Protein AF-A0A0G1FIP5-F1 (afdb_monomer)

Foldseek 3Di:
DVVQQVVCVVVVHDNVVSVVCVVPDPDDPQCQCFLDDDFQETFGGHADQALQSLQVSLVVVCVVVVPAAEEEEEAHEAQVVCVVRLLSLACSCVSHPAYEQEAHHNPVYDHDPPDFQQSSQVSNVDPRYDYDYDLVVVLVCCCVDPARNYYYYFYHNPCSVVSSNVSVVSNVPDYDDLPFDKDAFAQCLVQALLSDAATERIETEAQDLVSLLNVLVVCVVVVFDEAEDWSNLADDYDNVHHDGYYYYYQHFDWDDDPQKIKTFFNHWPQVVLVVCLVQQWEQCLQVHPQGTTNQCQLAQQDDGQPGTPLRWWAKWWWQFSPPRDIDIDGSVNQCDDHRHTPCNPPVNPRGIRIGMTMTGTDHNDFYDGDHPVLVVQCVVVVNPRDGSVNSNVSSVVVCPVPDDRSVVRRDSTDPDAFDKAQDDDPPFDWDDDPNIITTDVVSVVVVCVVPVDDDD

Sequence (456 aa):
ANMVYVLGKKLGIDQKIIIRSLESFTGIGRRMELITQKGHIKVFDDYAHHPTAIKTTIEGLRKEFPDLRIWAVDEPHGFARTNALFSKYKGAFDSADKIIIGPIFKARDSITFGMTPQTVALATGNKNAVGVNSFEEIKKILSEEVKRGDVILVMGAGKSYLWAREINDTLNGDLGQNNVKIKENVNLRPLTTFKIGGYAKYYTEAATEEELLEVFKFVKEKNLKTFILGGGSDILINDKGFDGIVIKFTGSSIKAEESLITAESGLTWDKLVEYSVARGLQGMECMSGIPGTVGASPIQNIGAFGQEVKDVLVSLRAFKMESGEFVNFSNKDCDFSYRESFFKKPENWQKYLITSVSFKLNPNGKPKVQYDSLLNYLKEENKENPSLSDVREAVFQLRAEKLENPSKNGNAGSFFKNPIVDKEIPGIPSYPFGSKYKLYAGWLIDKPQKRNIPHQ

Radius of gyration: 28.12 Å; Cα contacts (8 Å, |Δi|>4): 892; chains: 1; bounding box: 76×78×58 Å

Mean predicted aligned error: 15.04 Å

Solvent-accessible surface area (backbone atoms only — not comparable to full-atom values): 24434 Å² total; per-residue (Å²): 111,69,68,59,51,53,48,36,53,74,71,69,48,56,67,69,57,52,50,53,52,59,75,68,54,89,71,50,89,43,52,73,28,74,74,45,76,60,88,59,31,37,36,25,23,27,65,29,55,46,42,69,48,36,27,55,50,40,47,51,50,30,70,77,38,72,89,44,53,30,36,38,38,36,23,45,48,22,39,60,52,43,60,76,44,37,83,52,30,44,63,24,56,72,64,39,69,35,34,39,28,31,46,62,33,46,83,96,51,65,88,42,88,84,70,43,25,47,53,51,16,61,38,26,74,45,92,52,38,41,39,34,86,38,70,67,55,52,50,52,52,48,54,75,66,61,53,82,46,26,35,38,41,27,21,13,71,64,67,34,65,54,50,42,56,50,48,58,61,51,59,72,70,65,68,95,69,95,63,68,61,75,39,65,67,36,72,39,20,85,55,26,27,40,57,46,30,17,39,22,48,26,33,37,61,29,59,49,72,69,41,46,54,52,50,46,51,53,35,60,78,67,69,48,49,71,41,75,45,69,50,27,33,80,58,87,53,54,66,89,34,38,90,23,34,37,41,27,59,55,25,53,58,74,48,75,58,96,42,38,39,38,33,22,14,33,24,44,34,35,60,54,34,50,56,31,40,79,67,43,33,28,72,43,41,51,44,37,74,48,78,31,16,45,37,49,35,57,40,34,25,42,62,31,57,78,39,41,42,74,82,25,42,50,34,35,34,25,39,29,71,85,81,75,43,79,46,78,39,47,48,76,68,38,52,69,47,92,65,29,18,46,50,57,37,84,94,35,47,74,38,60,49,46,54,30,40,29,31,53,38,37,71,82,44,73,62,82,79,71,28,68,74,61,55,50,52,35,52,75,71,70,39,88,78,52,49,46,61,53,44,28,52,53,38,44,52,60,42,61,77,75,47,79,55,36,92,82,50,54,39,46,71,79,87,67,74,59,51,76,39,76,59,82,55,89,97,52,69,61,43,84,49,88,87,27,23,35,35,48,43,70,59,66,58,52,55,39,70,79,62,80,55,78,93,125

Secondary structure (DSSP, 8-state):
-HHHHHHHHHTT--HHHHHHHHHT----TTSSEEEEEETTEEEEEE---SHHHHHHHHHHHHHHSTTS-EEEEEE-B-HHHHHHTGGGGTTTTTT-SEEEE---B-TTPPPPTT--HHHHHHHT--TTEEE-SSHHHHHHHHHHH--TT-EEEEEESSSHHHHHHHHHHHTTSSSS------EEEEE-GGGSSS----EEEEEEEE-SHHHHHHHHHHHHHTT--EEE-SSSSS----TT-EEEEEEEE----EEEETTEEEEETTSBHHHHHHHHHTTTEESSGGGTT--SBGGGTTTTT-EETTEEGGGTEEEEEEEETTTTEEEEEETTTT--BTTB-GGGSTTTTTSEEEEEEEEE-EETPPP----HHHHHHHHHTT-SS--HHHHHHHHHHHHHHHS--TTTS---S--SPPPEESS--TTS-EEEETTEEEE-HHHHHHHHHTTT----

Structure (mmCIF, N/CA/C/O backbone):
data_AF-A0A0G1FIP5-F1
#
_entry.id   AF-A0A0G1FIP5-F1
#
loop_
_atom_site.group_PDB
_atom_site.id
_atom_site.type_symbol
_atom_site.label_atom_id
_atom_site.label_alt_id
_atom_site.label_comp_id
_atom_site.label_asym_id
_atom_site.label_entity_id
_atom_site.label_seq_id
_atom_site.pdbx_PDB_ins_code
_atom_site.Cartn_x
_atom_site.Cartn_y
_atom_site.Cartn_z
_atom_site.occupancy
_atom_site.B_iso_or_equiv
_atom_site.auth_seq_id
_atom_site.auth_comp_id
_atom_site.auth_asym_id
_atom_site.auth_atom_id
_atom_site.pdbx_PDB_model_num
ATOM 1 N N . ALA A 1 1 ? -37.654 23.947 2.679 1.00 65.62 1 ALA A N 1
ATOM 2 C CA . ALA A 1 1 ? -38.956 23.292 2.426 1.00 65.62 1 ALA A CA 1
ATOM 3 C C . ALA A 1 1 ? -40.005 24.252 1.848 1.00 65.62 1 ALA A C 1
ATOM 5 O O . ALA A 1 1 ? -40.462 24.013 0.739 1.00 65.62 1 ALA A O 1
ATOM 6 N N . ASN A 1 2 ? -40.338 25.364 2.520 1.00 73.12 2 ASN A N 1
ATOM 7 C CA . ASN A 1 2 ? -41.469 26.234 2.136 1.00 73.12 2 ASN A CA 1
ATOM 8 C C . ASN A 1 2 ? -41.412 26.782 0.696 1.00 73.12 2 ASN A C 1
ATOM 10 O O . ASN A 1 2 ? -42.399 26.683 -0.023 1.00 73.12 2 ASN A O 1
ATOM 14 N N . MET A 1 3 ? -40.262 27.282 0.227 1.00 78.25 3 MET A N 1
ATOM 15 C CA . MET A 1 3 ? -40.127 27.744 -1.168 1.00 78.25 3 MET A CA 1
ATOM 16 C C . MET A 1 3 ? -40.286 26.621 -2.199 1.00 78.25 3 MET A C 1
ATOM 18 O O . MET A 1 3 ? -40.906 26.837 -3.233 1.00 78.25 3 MET A O 1
ATOM 22 N N . VAL A 1 4 ? -39.762 25.424 -1.919 1.00 81.12 4 VAL A N 1
ATOM 23 C CA . VAL A 1 4 ? -39.880 24.258 -2.813 1.00 81.12 4 VAL A CA 1
ATOM 24 C C . VAL A 1 4 ? -41.336 23.808 -2.899 1.00 81.12 4 VAL A C 1
ATOM 26 O O . VAL A 1 4 ? -41.828 23.528 -3.988 1.00 81.12 4 VAL A O 1
ATOM 29 N N . TYR A 1 5 ? -42.050 23.818 -1.771 1.00 87.00 5 TYR A N 1
ATOM 30 C CA . TYR A 1 5 ? -43.475 23.508 -1.731 1.00 87.00 5 TYR A CA 1
ATOM 31 C C . TYR A 1 5 ? -44.309 24.521 -2.530 1.00 87.00 5 TYR A C 1
ATOM 33 O O . TYR A 1 5 ? -45.122 24.136 -3.370 1.00 87.00 5 TYR A O 1
ATOM 41 N N . VAL A 1 6 ? -44.067 25.821 -2.321 1.00 91.00 6 VAL A N 1
ATOM 42 C CA . VAL A 1 6 ? -44.756 26.908 -3.039 1.00 91.00 6 VAL A CA 1
ATOM 43 C C . VAL A 1 6 ? -44.455 26.868 -4.541 1.00 91.00 6 VAL A C 1
ATOM 45 O O . VAL A 1 6 ? -45.370 26.995 -5.353 1.00 91.00 6 VAL A O 1
ATOM 48 N N . LEU A 1 7 ? -43.195 26.648 -4.928 1.00 89.38 7 LEU A N 1
ATOM 49 C CA . LEU A 1 7 ? -42.797 26.532 -6.330 1.00 89.38 7 LEU A CA 1
ATOM 50 C C . LEU A 1 7 ? -43.405 25.290 -6.987 1.00 89.38 7 LEU A C 1
ATOM 52 O O . LEU A 1 7 ? -43.959 25.402 -8.075 1.00 89.38 7 LEU A O 1
ATOM 56 N N . GLY A 1 8 ? -43.365 24.132 -6.323 1.00 91.56 8 GLY A N 1
ATOM 57 C CA . GLY A 1 8 ? -43.972 22.902 -6.832 1.00 91.56 8 GLY A CA 1
ATOM 58 C C . GLY A 1 8 ? -45.474 23.058 -7.067 1.00 91.56 8 GLY A C 1
ATOM 59 O O . GLY A 1 8 ? -45.971 22.677 -8.123 1.00 91.56 8 GLY A O 1
ATOM 60 N N . LYS A 1 9 ? -46.181 23.723 -6.143 1.00 93.56 9 LYS A N 1
ATOM 61 C CA . LYS A 1 9 ? -47.594 24.084 -6.321 1.00 93.56 9 LYS A CA 1
ATOM 62 C C . LYS A 1 9 ? -47.811 25.017 -7.513 1.00 93.56 9 LYS A C 1
ATOM 64 O O . LYS A 1 9 ? -48.718 24.778 -8.303 1.00 93.56 9 LYS A O 1
ATOM 69 N N . LYS A 1 10 ? -46.973 26.046 -7.673 1.00 94.06 10 LYS A N 1
ATOM 70 C CA . LYS A 1 10 ? -47.044 26.983 -8.808 1.00 94.06 10 LYS A CA 1
ATOM 71 C C . LYS A 1 10 ? -46.770 26.307 -10.157 1.00 94.06 10 LYS A C 1
ATOM 73 O O . LYS A 1 10 ? -47.344 26.712 -11.159 1.00 94.06 10 LYS A O 1
ATOM 78 N N . LEU A 1 11 ? -45.918 25.285 -10.177 1.00 93.75 11 LEU A N 1
ATOM 79 C CA . LEU A 1 11 ? -45.589 24.493 -11.365 1.00 93.75 11 LEU A CA 1
ATOM 80 C C . LEU A 1 11 ? -46.594 23.358 -11.641 1.00 93.75 11 LEU A C 1
ATOM 82 O O . LEU A 1 11 ? -46.381 22.580 -12.565 1.00 93.75 11 LEU A O 1
ATOM 86 N N . GLY A 1 12 ? -47.675 23.245 -10.859 1.00 95.25 12 GLY A N 1
ATOM 87 C CA . GLY A 1 12 ? -48.704 22.219 -11.054 1.00 95.25 12 GLY A CA 1
ATOM 88 C C . GLY A 1 12 ? -48.275 20.803 -10.656 1.00 95.25 12 GLY A C 1
ATOM 89 O O . GLY A 1 12 ? -48.912 19.839 -11.072 1.00 95.25 12 GLY A O 1
ATOM 90 N N . ILE A 1 13 ? -47.211 20.652 -9.859 1.00 94.19 13 ILE A N 1
ATOM 91 C CA . ILE A 1 13 ? -46.768 19.346 -9.356 1.00 94.19 13 ILE A CA 1
ATOM 92 C C . ILE A 1 13 ? -47.769 18.851 -8.304 1.00 94.19 13 ILE A C 1
ATOM 94 O O . ILE A 1 13 ? -48.167 19.600 -7.404 1.00 94.19 13 ILE A O 1
ATOM 98 N N . ASP A 1 14 ? -48.163 17.579 -8.399 1.00 95.12 14 ASP A N 1
ATOM 99 C CA . ASP A 1 14 ? -49.079 16.957 -7.444 1.00 95.12 14 ASP A CA 1
ATOM 100 C C . ASP A 1 14 ? -48.552 17.063 -6.002 1.00 95.12 14 ASP A C 1
ATOM 102 O O . ASP A 1 14 ? -47.375 16.827 -5.712 1.00 95.12 14 ASP A O 1
ATOM 106 N N . GLN A 1 15 ? -49.442 17.411 -5.071 1.00 93.56 15 GLN A N 1
ATOM 107 C CA . GLN A 1 15 ? -49.072 17.668 -3.680 1.00 93.56 15 GLN A CA 1
ATOM 108 C C . GLN A 1 15 ? -48.447 16.450 -2.996 1.00 93.56 15 GLN A C 1
ATOM 110 O O . GLN A 1 15 ? -47.531 16.622 -2.194 1.00 93.56 15 GLN A O 1
ATOM 115 N N . LYS A 1 16 ? -48.912 15.232 -3.304 1.00 92.19 16 LYS A N 1
ATOM 116 C CA . LYS A 1 16 ? -48.361 14.005 -2.716 1.00 92.19 16 LYS A CA 1
ATOM 117 C C . LYS A 1 16 ? -46.932 13.774 -3.193 1.00 92.19 16 LYS A C 1
ATOM 119 O O . LYS A 1 16 ? -46.110 13.315 -2.407 1.00 92.19 16 LYS A O 1
ATOM 124 N N . ILE A 1 17 ? -46.620 14.138 -4.440 1.00 89.94 17 ILE A N 1
ATOM 125 C CA . ILE A 1 17 ? -45.254 14.074 -4.977 1.00 89.94 17 ILE A CA 1
ATOM 126 C C . ILE A 1 17 ? -44.355 15.071 -4.245 1.00 89.94 17 ILE A C 1
ATOM 128 O O . ILE A 1 17 ? -43.297 14.682 -3.765 1.00 89.94 17 ILE A O 1
ATOM 132 N N . ILE A 1 18 ? -44.793 16.325 -4.083 1.00 89.69 18 ILE A N 1
ATOM 133 C CA . ILE A 1 18 ? -44.019 17.353 -3.367 1.00 89.69 18 ILE A CA 1
ATOM 134 C C . ILE A 1 18 ? -43.727 16.914 -1.925 1.00 89.69 18 ILE A C 1
ATOM 136 O O . ILE A 1 18 ? -42.586 17.017 -1.477 1.00 89.69 18 ILE A O 1
ATOM 140 N N . ILE A 1 19 ? -44.744 16.422 -1.206 1.00 88.62 19 ILE A N 1
ATOM 141 C CA . ILE A 1 19 ? -44.600 15.951 0.180 1.00 88.62 19 ILE A CA 1
ATOM 142 C C . ILE A 1 19 ? -43.622 14.778 0.237 1.00 88.62 19 ILE A C 1
ATOM 144 O O . ILE A 1 19 ? -42.628 14.870 0.950 1.00 88.62 19 ILE A O 1
ATOM 148 N N . ARG A 1 20 ? -43.827 13.740 -0.582 1.00 88.88 20 ARG A N 1
ATOM 149 C CA . ARG A 1 20 ? -42.943 12.568 -0.623 1.00 88.88 20 ARG A CA 1
ATOM 150 C C . ARG A 1 20 ? -41.498 12.950 -0.948 1.00 88.88 20 ARG A C 1
ATOM 152 O O . ARG A 1 20 ? -40.573 12.432 -0.330 1.00 88.88 20 ARG A O 1
ATOM 159 N N . SER A 1 21 ? -41.289 13.863 -1.898 1.00 83.62 21 SER A N 1
ATOM 160 C CA . SER A 1 21 ? -39.955 14.353 -2.250 1.00 83.62 21 SER A CA 1
ATOM 161 C C . SER A 1 21 ? -39.294 15.093 -1.088 1.00 83.62 21 SER A C 1
ATOM 163 O O . SER A 1 21 ? -38.115 14.861 -0.841 1.00 83.62 21 SER A O 1
ATOM 165 N N . LEU A 1 22 ? -40.035 15.932 -0.355 1.00 85.12 22 LEU A N 1
ATOM 166 C CA . LEU A 1 22 ? -39.525 16.633 0.829 1.00 85.12 22 LEU A CA 1
ATOM 167 C C . LEU A 1 22 ? -39.248 15.685 2.005 1.00 85.12 22 LEU A C 1
ATOM 169 O O . LEU A 1 22 ? -38.255 15.881 2.694 1.00 85.12 22 LEU A O 1
ATOM 173 N N . GLU A 1 23 ? -40.075 14.660 2.214 1.00 83.25 23 GLU A N 1
ATOM 174 C CA . GLU A 1 23 ? -39.858 13.628 3.241 1.00 83.25 23 GLU A CA 1
ATOM 175 C C . GLU A 1 23 ? -38.609 12.789 2.953 1.00 83.25 23 GLU A C 1
ATOM 177 O O . GLU A 1 23 ? -37.862 12.448 3.864 1.00 83.25 23 GLU A O 1
ATOM 182 N N . SER A 1 24 ? -38.352 12.485 1.678 1.00 77.88 24 SER A N 1
ATOM 183 C CA . SER A 1 24 ? -37.151 11.756 1.247 1.00 77.88 24 SER A CA 1
ATOM 184 C C . SER A 1 24 ? -35.900 12.630 1.109 1.00 77.88 24 SER A C 1
ATOM 186 O O . SER A 1 24 ? -34.832 12.122 0.772 1.00 77.88 24 SER A O 1
ATOM 188 N N . PHE A 1 25 ? -36.019 13.945 1.303 1.00 79.56 25 PHE A N 1
ATOM 189 C CA . PHE A 1 25 ? -34.925 14.875 1.067 1.00 79.56 25 PHE A CA 1
ATOM 190 C C . PHE A 1 25 ? -33.916 14.827 2.214 1.00 79.56 25 PHE A C 1
ATOM 192 O O . PHE A 1 25 ? -34.159 15.345 3.301 1.00 79.56 25 PHE A O 1
ATOM 199 N N . THR A 1 26 ? -32.747 14.252 1.950 1.00 70.88 26 THR A N 1
ATOM 200 C CA . THR A 1 26 ? -31.674 14.068 2.940 1.00 70.88 26 THR A CA 1
ATOM 201 C C . THR A 1 26 ? -30.729 15.269 3.055 1.00 70.88 26 THR A C 1
ATOM 203 O O . THR A 1 26 ? -29.747 15.197 3.786 1.00 70.88 26 THR A O 1
ATOM 206 N N . GLY A 1 27 ? -30.999 16.366 2.337 1.00 74.44 27 GLY A N 1
ATOM 207 C CA . GLY A 1 27 ? -30.169 17.573 2.323 1.00 74.44 27 GLY A CA 1
ATOM 208 C C . GLY A 1 27 ? -29.575 17.901 0.951 1.00 74.44 27 GLY A C 1
ATOM 209 O O . GLY A 1 27 ? -29.842 17.239 -0.051 1.00 74.44 27 GLY A O 1
ATOM 210 N N . ILE A 1 28 ? -28.774 18.968 0.907 1.00 79.00 28 ILE A N 1
ATOM 211 C CA . ILE A 1 28 ? -27.969 19.357 -0.259 1.00 79.00 28 ILE A CA 1
ATOM 212 C C . ILE A 1 28 ? -26.524 19.008 0.074 1.00 79.00 28 ILE A C 1
ATOM 214 O O . ILE A 1 28 ? -26.084 19.273 1.192 1.00 79.00 28 ILE A O 1
ATOM 218 N N . GLY A 1 29 ? -25.785 18.452 -0.887 1.00 79.12 29 GLY A N 1
ATOM 219 C CA . GLY A 1 29 ? -24.352 18.229 -0.711 1.00 79.12 29 GLY A CA 1
ATOM 220 C C . GLY A 1 29 ? -23.657 19.510 -0.246 1.00 79.12 29 GLY A C 1
ATOM 221 O O . GLY A 1 29 ? -23.955 20.602 -0.742 1.00 79.12 29 GLY A O 1
ATOM 222 N N . ARG A 1 30 ? -22.752 19.373 0.722 1.00 86.94 30 ARG A N 1
ATOM 223 C CA . ARG A 1 30 ? -22.048 20.484 1.371 1.00 86.94 30 ARG A CA 1
ATOM 224 C C . ARG A 1 30 ? -22.968 21.507 2.047 1.00 86.94 30 ARG A C 1
ATOM 226 O O . ARG A 1 30 ? -22.702 22.705 2.001 1.00 86.94 30 ARG A O 1
ATOM 233 N N . ARG A 1 31 ? -24.089 21.088 2.630 1.00 90.25 31 ARG A N 1
ATOM 234 C CA . ARG A 1 31 ? -24.919 21.929 3.511 1.00 90.25 31 ARG A CA 1
ATOM 235 C C . ARG A 1 31 ? -25.202 21.160 4.785 1.00 90.25 31 ARG A C 1
ATOM 237 O O . ARG A 1 31 ? -26.174 20.410 4.829 1.00 90.25 31 ARG A O 1
ATOM 244 N N . MET A 1 32 ? -24.325 21.319 5.775 1.00 89.12 32 MET A N 1
ATOM 245 C CA . MET A 1 32 ? -24.269 20.478 6.972 1.00 89.12 32 MET A CA 1
ATOM 246 C C . MET A 1 32 ? -24.309 18.985 6.613 1.00 89.12 32 MET A C 1
ATOM 248 O O . MET A 1 32 ? -25.002 18.191 7.246 1.00 89.12 32 MET A O 1
ATOM 252 N N . GLU A 1 33 ? -23.597 18.604 5.549 1.00 89.44 33 GLU A N 1
ATOM 253 C CA . GLU A 1 33 ? -23.548 17.219 5.086 1.00 89.44 33 GLU A CA 1
ATOM 254 C C . GLU A 1 33 ? -22.734 16.405 6.090 1.00 89.44 33 GLU A C 1
ATOM 256 O O . GLU A 1 33 ? -21.548 16.668 6.283 1.00 89.44 33 GLU A O 1
ATOM 261 N N . LEU A 1 34 ? -23.357 15.414 6.728 1.00 90.44 34 LEU A N 1
ATOM 262 C CA . LEU A 1 34 ? -22.645 14.465 7.577 1.00 90.44 34 LEU A CA 1
ATOM 263 C C . LEU A 1 34 ? -21.779 13.559 6.693 1.00 90.44 34 LEU A C 1
ATOM 265 O O . LEU A 1 34 ? -22.286 12.663 6.021 1.00 90.44 34 LEU A O 1
ATOM 269 N N . ILE A 1 35 ? -20.467 13.785 6.710 1.00 88.06 35 ILE A N 1
ATOM 270 C CA . ILE A 1 35 ? -19.498 13.006 5.934 1.00 88.06 35 ILE A CA 1
ATOM 271 C C . ILE A 1 35 ? -19.222 11.665 6.607 1.00 88.06 35 ILE A C 1
ATOM 273 O O . ILE A 1 35 ? -19.105 10.638 5.939 1.00 88.06 35 ILE A O 1
ATOM 277 N N . THR A 1 36 ? -19.113 11.664 7.937 1.00 81.25 36 THR A N 1
ATOM 278 C CA . THR A 1 36 ? -18.883 10.443 8.708 1.00 81.25 36 THR A CA 1
ATOM 279 C C . THR A 1 36 ? -19.404 10.578 10.130 1.00 81.25 36 THR A C 1
ATOM 281 O O . THR A 1 36 ? -19.340 11.643 10.750 1.00 81.25 36 THR A O 1
ATOM 284 N N . GLN A 1 37 ? -19.870 9.453 10.658 1.00 75.62 37 GLN A N 1
ATOM 285 C CA . GLN A 1 37 ? -20.136 9.252 12.072 1.00 75.62 37 GLN A CA 1
ATOM 286 C C . GLN A 1 37 ? -19.530 7.902 12.446 1.00 75.62 37 GLN A C 1
ATOM 288 O O . GLN A 1 37 ? -20.140 6.849 12.253 1.00 75.62 37 GLN A O 1
ATOM 293 N N . LYS A 1 38 ? -18.288 7.933 12.929 1.00 58.28 38 LYS A N 1
ATOM 294 C CA . LYS A 1 38 ? -17.548 6.750 13.376 1.00 58.28 38 LYS A CA 1
ATOM 295 C C . LYS A 1 38 ? -17.122 6.946 14.824 1.00 58.28 38 LYS A C 1
ATOM 297 O O . LYS A 1 38 ? -16.576 7.982 15.197 1.00 58.28 38 LYS A O 1
ATOM 302 N N . GLY A 1 39 ? -17.420 5.954 15.660 1.00 60.50 39 GLY A N 1
ATOM 303 C CA . GLY A 1 39 ? -17.359 6.129 17.109 1.00 60.50 39 GLY A CA 1
ATOM 304 C C . GLY A 1 39 ? -18.326 7.228 17.568 1.00 60.50 39 GLY A C 1
ATOM 305 O O . GLY A 1 39 ? -19.469 7.282 17.118 1.00 60.50 39 GLY A O 1
ATOM 306 N N . HIS A 1 40 ? -17.861 8.112 18.455 1.00 67.56 40 HIS A N 1
ATOM 307 C CA . HIS A 1 40 ? -18.635 9.271 18.929 1.00 67.56 40 HIS A CA 1
ATOM 308 C C . HIS A 1 40 ? -18.222 10.590 18.259 1.00 67.56 40 HIS A C 1
ATOM 310 O O . HIS A 1 40 ? -18.633 11.645 18.730 1.00 67.56 40 HIS A O 1
ATOM 316 N N . ILE A 1 41 ? -17.411 10.548 17.197 1.00 84.69 41 ILE A N 1
ATOM 317 C CA . ILE A 1 41 ? -16.962 11.746 16.479 1.00 84.69 41 ILE A CA 1
ATOM 318 C C . ILE A 1 41 ? -17.806 11.920 15.222 1.00 84.69 41 ILE A C 1
ATOM 320 O O . ILE A 1 41 ? -18.078 10.952 14.506 1.00 84.69 41 ILE A O 1
ATOM 324 N N . LYS A 1 42 ? -18.230 13.157 14.962 1.00 91.19 42 LYS A N 1
ATOM 325 C CA . LYS A 1 42 ? -18.993 13.515 13.760 1.00 91.19 42 LYS A CA 1
ATOM 326 C C . LYS A 1 42 ? -18.203 14.507 12.922 1.00 91.19 42 LYS A C 1
ATOM 328 O O . LYS A 1 42 ? -17.691 15.476 13.474 1.00 91.19 42 LYS A O 1
ATOM 333 N N . VAL A 1 43 ? -18.136 14.288 11.610 1.00 93.94 43 VAL A N 1
ATOM 334 C CA . VAL A 1 43 ? -17.536 15.244 10.666 1.00 93.94 43 VAL A CA 1
ATOM 335 C C . VAL A 1 43 ? -18.603 15.736 9.700 1.00 93.94 43 VAL A C 1
ATOM 337 O O . VAL A 1 43 ? -19.242 14.929 9.023 1.00 93.94 43 VAL A O 1
ATOM 340 N N . PHE A 1 44 ? -18.762 17.051 9.624 1.00 94.88 44 PHE A N 1
ATOM 341 C CA . PHE A 1 44 ? -19.693 17.742 8.741 1.00 94.88 44 PHE A CA 1
ATOM 342 C C . PHE A 1 44 ? -18.939 18.583 7.702 1.00 94.88 44 PHE A C 1
ATOM 344 O O . PHE A 1 44 ? -17.908 19.173 8.022 1.00 94.88 44 PHE A O 1
ATOM 351 N N . ASP A 1 45 ? -19.468 18.666 6.481 1.00 94.62 45 ASP A N 1
ATOM 352 C CA . ASP A 1 45 ? -19.029 19.596 5.425 1.00 94.62 45 ASP A CA 1
ATOM 353 C C . ASP A 1 45 ? -20.128 20.633 5.151 1.00 94.62 45 ASP A C 1
ATOM 355 O O . ASP A 1 45 ? -21.290 20.281 4.910 1.00 94.62 45 ASP A O 1
ATOM 359 N N . ASP A 1 46 ? -19.762 21.916 5.151 1.00 95.12 46 ASP A N 1
ATOM 360 C CA . ASP A 1 46 ? -20.636 23.010 4.735 1.00 95.12 46 ASP A CA 1
ATOM 361 C C . ASP A 1 46 ? -19.960 23.975 3.749 1.00 95.12 46 ASP A C 1
ATOM 363 O O . ASP A 1 46 ? -18.826 24.428 3.910 1.00 95.12 46 ASP A O 1
ATOM 367 N N . TYR A 1 47 ? -20.723 24.387 2.742 1.00 92.31 47 TYR A N 1
ATOM 368 C CA . TYR A 1 47 ? -20.417 25.469 1.819 1.00 92.31 47 TYR A CA 1
ATOM 369 C C . TYR A 1 47 ? -20.635 26.848 2.476 1.00 92.31 47 TYR A C 1
ATOM 371 O O . TYR A 1 47 ? -21.345 27.729 1.961 1.00 92.31 47 TYR A O 1
ATOM 379 N N . ALA A 1 48 ? -20.016 27.057 3.632 1.00 92.25 48 ALA A N 1
ATOM 380 C CA . ALA A 1 48 ? -19.965 28.321 4.346 1.00 92.25 48 ALA A CA 1
ATOM 381 C C . ALA A 1 48 ? -18.570 28.923 4.163 1.00 92.25 48 ALA A C 1
ATOM 383 O O . ALA A 1 48 ? -17.574 28.340 4.545 1.00 92.25 48 ALA A O 1
ATOM 384 N N . HIS A 1 49 ? -18.485 30.088 3.529 1.00 89.25 49 HIS A N 1
ATOM 385 C CA . HIS A 1 49 ? -17.207 30.765 3.244 1.00 89.25 49 HIS A CA 1
ATOM 386 C C . HIS A 1 49 ? -17.287 32.280 3.481 1.00 89.25 49 HIS A C 1
ATOM 388 O O . HIS A 1 49 ? -16.332 33.020 3.267 1.00 89.25 49 HIS A O 1
ATOM 394 N N . HIS A 1 50 ? -18.471 32.768 3.857 1.00 94.38 50 HIS A N 1
ATOM 395 C CA . HIS A 1 50 ? -18.699 34.150 4.253 1.00 94.38 50 HIS A CA 1
ATOM 396 C C . HIS A 1 50 ? -18.833 34.187 5.781 1.00 94.38 50 HIS A C 1
ATOM 398 O O . HIS A 1 50 ? -19.573 33.351 6.301 1.00 94.38 50 HIS A O 1
ATOM 404 N N . PRO A 1 51 ? -18.237 35.155 6.505 1.00 95.50 51 PRO A N 1
ATOM 405 C CA . PRO A 1 51 ? -18.240 35.157 7.973 1.00 95.50 51 PRO A CA 1
ATOM 406 C C . PRO A 1 51 ? -19.628 35.039 8.616 1.00 95.50 51 PRO A C 1
ATOM 408 O O . PRO A 1 51 ? -19.808 34.305 9.578 1.00 95.50 51 PRO A O 1
ATOM 411 N N . THR A 1 52 ? -20.651 35.679 8.040 1.00 93.88 52 THR A N 1
ATOM 412 C CA . THR A 1 52 ? -22.045 35.512 8.495 1.00 93.88 52 THR A CA 1
ATOM 413 C C . THR A 1 52 ? -22.553 34.076 8.337 1.00 93.88 52 THR A C 1
ATOM 415 O O . THR A 1 52 ? -23.205 33.567 9.237 1.00 93.88 52 THR A O 1
ATOM 418 N N . ALA A 1 53 ? -22.249 33.417 7.214 1.00 93.56 53 ALA A N 1
ATOM 419 C CA . ALA A 1 53 ? -22.666 32.036 6.980 1.00 93.56 53 ALA A CA 1
ATOM 420 C C . ALA A 1 53 ? -21.918 31.072 7.907 1.00 93.56 53 ALA A C 1
ATOM 422 O O . ALA A 1 53 ? -22.544 30.188 8.478 1.00 93.56 53 ALA A O 1
ATOM 423 N N . ILE A 1 54 ? -20.614 31.291 8.102 1.00 96.88 54 ILE A N 1
ATOM 424 C CA . ILE A 1 54 ? -19.788 30.551 9.064 1.00 96.88 54 ILE A CA 1
ATOM 425 C C . ILE A 1 54 ? -20.424 30.639 10.454 1.00 96.88 54 ILE A C 1
ATOM 427 O O . ILE A 1 54 ? -20.770 29.615 11.037 1.00 96.88 54 ILE A O 1
ATOM 431 N N . LYS A 1 55 ? -20.698 31.861 10.925 1.00 97.56 55 LYS A N 1
ATOM 432 C CA . LYS A 1 55 ? -21.331 32.101 12.225 1.00 97.56 55 LYS A CA 1
ATOM 433 C C . LYS A 1 55 ? -22.648 31.350 12.382 1.00 97.56 55 LYS A C 1
ATOM 435 O O . LYS A 1 55 ? -22.803 30.581 13.323 1.00 97.56 55 LYS A O 1
ATOM 440 N N . THR A 1 56 ? -23.576 31.528 11.442 1.00 95.94 56 THR A N 1
ATOM 441 C CA . THR A 1 56 ? -24.890 30.873 11.499 1.00 95.94 56 THR A CA 1
ATOM 442 C C . THR A 1 56 ? -24.782 29.347 11.470 1.00 95.94 56 THR A C 1
ATOM 444 O O . THR A 1 56 ? -25.554 28.668 12.143 1.00 95.94 56 THR A O 1
ATOM 447 N N . THR A 1 57 ? -23.820 28.804 10.722 1.00 95.56 57 THR A N 1
ATOM 448 C CA . THR A 1 57 ? -23.601 27.354 10.611 1.00 95.56 57 THR A CA 1
ATOM 449 C C . THR A 1 57 ? -23.080 26.782 11.929 1.00 95.56 57 THR A C 1
ATOM 451 O O . THR A 1 57 ? -23.652 25.825 12.447 1.00 95.56 57 THR A O 1
ATOM 454 N N . ILE A 1 58 ? -22.062 27.410 12.530 1.00 97.38 58 ILE A N 1
ATOM 455 C CA . ILE A 1 58 ? -21.514 26.982 13.825 1.00 97.38 58 ILE A CA 1
ATOM 456 C C . ILE A 1 58 ? -22.564 27.138 14.937 1.00 97.38 58 ILE A C 1
ATOM 458 O O . ILE A 1 58 ? -22.711 26.245 15.765 1.00 97.38 58 ILE A O 1
ATOM 462 N N . GLU A 1 59 ? -23.330 28.233 14.956 1.00 97.19 59 GLU A N 1
ATOM 463 C CA . GLU A 1 59 ? -24.425 28.435 15.919 1.00 97.19 59 GLU A CA 1
ATOM 464 C C . GLU A 1 59 ? -25.523 27.371 15.780 1.00 97.19 59 GLU A C 1
ATOM 466 O O . GLU A 1 59 ? -26.064 26.900 16.781 1.00 97.19 59 GLU A O 1
ATOM 471 N N . GLY A 1 60 ? -25.856 26.978 14.546 1.00 94.88 60 GLY A N 1
ATOM 472 C CA . GLY A 1 60 ? -26.780 25.878 14.277 1.00 94.88 60 GLY A CA 1
ATOM 473 C C . GLY A 1 60 ? -26.256 24.557 14.836 1.00 94.88 60 GLY A C 1
ATOM 474 O O . GLY A 1 60 ? -26.962 23.886 15.586 1.00 94.88 60 GLY A O 1
ATOM 475 N N . LEU A 1 61 ? -24.991 24.242 14.552 1.00 95.00 61 LEU A N 1
ATOM 476 C CA . LEU A 1 61 ? -24.338 23.035 15.048 1.00 95.00 61 LEU A CA 1
ATOM 477 C C . LEU A 1 61 ? -24.232 23.017 16.581 1.00 95.00 61 LEU A C 1
ATOM 479 O O . LEU A 1 61 ? -24.454 21.983 17.202 1.00 95.00 61 LEU A O 1
ATOM 483 N N . ARG A 1 62 ? -23.962 24.167 17.212 1.00 96.75 62 ARG A N 1
ATOM 484 C CA . ARG A 1 62 ? -23.941 24.318 18.674 1.00 96.75 62 ARG A CA 1
ATOM 485 C C . ARG A 1 62 ? -25.305 24.066 19.309 1.00 96.75 62 ARG A C 1
ATOM 487 O O . ARG A 1 62 ? -25.363 23.495 20.390 1.00 96.75 62 ARG A O 1
ATOM 494 N N . LYS A 1 63 ? -26.402 24.472 18.665 1.00 95.12 63 LYS A N 1
ATOM 495 C CA . LYS A 1 63 ? -27.757 24.166 19.159 1.00 95.12 63 L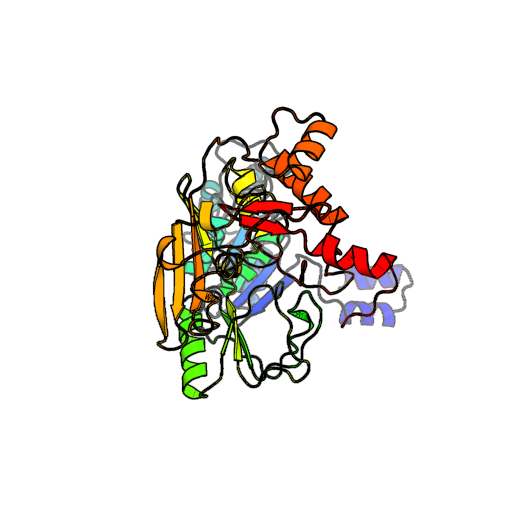YS A CA 1
ATOM 496 C C . LYS A 1 63 ? -28.061 22.672 19.107 1.00 95.12 63 LYS A C 1
ATOM 498 O O . LYS A 1 63 ? -28.754 22.173 19.986 1.00 95.12 63 LYS A O 1
ATOM 503 N N . GLU A 1 64 ? -27.562 21.980 18.087 1.00 92.75 64 GLU A N 1
ATOM 504 C CA . GLU A 1 64 ? -27.718 20.530 17.949 1.00 92.75 64 GLU A CA 1
ATOM 505 C C . GLU A 1 64 ? -26.826 19.758 18.934 1.00 92.75 64 GLU A C 1
ATOM 507 O O . GLU A 1 64 ? -27.244 18.747 19.496 1.00 92.75 64 GLU A O 1
ATOM 512 N N . PHE A 1 65 ? -25.616 20.262 19.190 1.00 93.94 65 PHE A N 1
ATOM 513 C CA . PHE A 1 65 ? -24.625 19.653 20.075 1.00 93.94 65 PHE A CA 1
ATOM 514 C C . PHE A 1 65 ? -24.177 20.633 21.175 1.00 93.94 65 PHE A C 1
ATOM 516 O O . PHE A 1 65 ? -23.039 21.112 21.145 1.00 93.94 65 PHE A O 1
ATOM 523 N N . PRO A 1 66 ? -25.047 20.945 22.157 1.00 93.62 66 PRO A N 1
ATOM 524 C CA . PRO A 1 66 ? -24.773 21.973 23.165 1.00 93.62 66 PRO A CA 1
ATOM 525 C C . PRO A 1 66 ? -23.545 21.644 24.017 1.00 93.62 66 PRO A C 1
ATOM 527 O O . PRO A 1 66 ? -22.698 22.514 24.218 1.00 93.62 66 PRO A O 1
ATOM 530 N N . ASP A 1 67 ? -23.409 20.380 24.422 1.00 92.69 67 ASP A N 1
ATOM 531 C CA . ASP A 1 67 ? -22.407 19.930 25.396 1.00 92.69 67 ASP A CA 1
ATOM 532 C C . ASP A 1 67 ? -21.151 19.309 24.764 1.00 92.69 67 ASP A C 1
ATOM 534 O O . ASP A 1 67 ? -20.221 18.923 25.472 1.00 92.69 67 ASP A O 1
ATOM 538 N N . LEU A 1 68 ? -21.114 19.166 23.435 1.00 93.88 68 LEU A N 1
ATOM 539 C CA . LEU A 1 68 ? -19.979 18.550 22.744 1.00 93.88 68 LEU A CA 1
ATOM 540 C C . LEU A 1 68 ? -18.972 19.601 22.302 1.00 93.88 68 LEU A C 1
ATOM 542 O O . LEU A 1 68 ? -19.330 20.721 21.945 1.00 93.88 68 LEU A O 1
ATOM 546 N N . ARG A 1 69 ? -17.696 19.224 22.265 1.00 96.31 69 ARG A N 1
ATOM 547 C CA . ARG A 1 69 ? -16.652 20.116 21.772 1.00 96.31 69 ARG A CA 1
ATOM 548 C C . ARG A 1 69 ? -16.727 20.229 20.246 1.00 96.31 69 ARG A C 1
ATOM 550 O O . ARG A 1 69 ? -16.677 19.215 19.551 1.00 96.31 69 ARG A O 1
ATOM 557 N N . ILE A 1 70 ? -16.818 21.453 19.730 1.00 98.06 70 ILE A N 1
ATOM 558 C CA . ILE A 1 70 ? -16.931 21.759 18.300 1.00 98.06 70 ILE A CA 1
ATOM 559 C C . ILE A 1 70 ? -15.613 22.319 17.767 1.00 98.06 70 ILE A C 1
ATOM 561 O O . ILE A 1 70 ? -15.126 23.357 18.223 1.00 98.06 70 ILE A O 1
ATOM 565 N N . TRP A 1 71 ? -15.083 21.655 16.745 1.00 98.12 71 TRP A N 1
ATOM 566 C CA . TRP A 1 71 ? -13.988 22.125 15.909 1.00 98.12 71 TRP A CA 1
ATOM 567 C C . TRP A 1 71 ? -14.539 22.798 14.655 1.00 98.12 71 TRP A C 1
ATOM 569 O O . TRP A 1 71 ? -15.290 22.180 13.904 1.00 98.12 71 TRP A O 1
ATOM 579 N N . ALA A 1 72 ? -14.134 24.039 14.402 1.00 98.19 72 ALA A N 1
ATOM 580 C CA . ALA A 1 72 ? -14.395 24.735 13.148 1.00 98.19 72 ALA A CA 1
ATOM 581 C C . ALA A 1 72 ? -13.116 24.774 12.304 1.00 98.19 72 ALA A C 1
ATOM 583 O O . ALA A 1 72 ? -12.131 25.401 12.692 1.00 98.19 72 ALA A O 1
ATOM 584 N N . VAL A 1 73 ? -13.132 24.110 11.151 1.00 98.00 73 VAL A N 1
ATOM 585 C CA . VAL A 1 73 ? -12.028 24.092 10.185 1.00 98.00 73 VAL A CA 1
ATOM 586 C C . VAL A 1 73 ? -12.470 24.880 8.957 1.00 98.00 73 VAL A C 1
ATOM 588 O O . VAL A 1 73 ? -13.370 24.444 8.248 1.00 98.00 73 VAL A O 1
ATOM 591 N N . ASP A 1 74 ? -11.872 26.040 8.708 1.00 98.00 74 ASP A N 1
ATOM 592 C CA . ASP A 1 74 ? -12.279 26.948 7.625 1.00 98.00 74 ASP A CA 1
ATOM 593 C C . ASP A 1 74 ? -11.224 27.017 6.515 1.00 98.00 74 ASP A C 1
ATOM 595 O O . ASP A 1 74 ? -10.028 27.126 6.783 1.00 98.00 74 ASP A O 1
ATOM 599 N N . GLU A 1 75 ? -11.676 26.995 5.262 1.00 96.88 75 GLU A N 1
ATOM 600 C CA . GLU A 1 75 ? -10.907 27.378 4.074 1.00 96.88 75 GLU A CA 1
ATOM 601 C C . GLU A 1 75 ? -11.382 28.763 3.602 1.00 96.88 75 GLU A C 1
ATOM 603 O O . GLU A 1 75 ? -12.373 28.858 2.858 1.00 96.88 75 GLU A O 1
ATOM 608 N N . PRO A 1 76 ? -10.691 29.857 3.978 1.00 95.19 76 PRO A N 1
ATOM 609 C CA . PRO A 1 76 ? -11.055 31.185 3.505 1.00 95.19 76 PRO A CA 1
ATOM 610 C C . PRO A 1 76 ? -11.013 31.255 1.974 1.00 95.19 76 PRO A C 1
ATOM 612 O O . PRO A 1 76 ? -10.102 30.727 1.337 1.00 95.19 76 PRO A O 1
ATOM 615 N N . HIS A 1 77 ? -11.986 31.932 1.363 1.00 91.62 77 HIS A N 1
ATOM 616 C CA . HIS A 1 77 ? -12.153 31.927 -0.091 1.00 91.62 77 HIS A CA 1
ATOM 617 C C . HIS A 1 77 ? -11.727 33.247 -0.752 1.00 91.62 77 HIS A C 1
ATOM 619 O O . HIS A 1 77 ? -12.495 34.213 -0.761 1.00 91.62 77 HIS A O 1
ATOM 625 N N . GLY A 1 78 ? -10.586 33.224 -1.446 1.00 89.88 78 GLY A N 1
ATOM 626 C CA . GLY A 1 78 ? -10.029 34.330 -2.232 1.00 89.88 78 GLY A CA 1
ATOM 627 C C . GLY A 1 78 ? -9.365 35.396 -1.362 1.00 89.88 78 GLY A C 1
ATOM 628 O O . GLY A 1 78 ? -9.959 35.882 -0.406 1.00 89.88 78 GLY A O 1
ATOM 629 N N . PHE A 1 79 ? -8.144 35.804 -1.702 1.00 89.75 79 PHE A N 1
ATOM 630 C CA . PHE A 1 79 ? -7.364 36.754 -0.904 1.00 89.75 79 PHE A CA 1
ATOM 631 C C . PHE A 1 79 ? -8.015 38.141 -0.814 1.00 89.75 79 PHE A C 1
ATOM 633 O O . PHE A 1 79 ? -8.161 38.677 0.284 1.00 89.75 79 PHE A O 1
ATOM 640 N N . ALA A 1 80 ? -8.461 38.701 -1.940 1.00 88.06 80 ALA A N 1
ATOM 641 C CA . ALA A 1 80 ? -9.116 40.002 -1.996 1.00 88.06 80 ALA A CA 1
ATOM 642 C C . ALA A 1 80 ? -10.448 39.982 -1.240 1.00 88.06 80 ALA A C 1
ATOM 644 O O . ALA A 1 80 ? -10.789 40.928 -0.530 1.00 88.06 80 ALA A O 1
ATOM 645 N N . ARG A 1 81 ? -11.193 38.875 -1.345 1.00 90.19 81 ARG A N 1
ATOM 646 C CA . ARG A 1 81 ? -12.469 38.709 -0.643 1.00 90.19 81 ARG A CA 1
ATOM 647 C C . ARG A 1 81 ? -12.274 38.546 0.861 1.00 90.19 81 ARG A C 1
ATOM 649 O O . ARG A 1 81 ? -12.989 39.192 1.625 1.00 90.19 81 ARG A O 1
ATOM 656 N N . THR A 1 82 ? -11.325 37.721 1.291 1.00 90.62 82 THR A N 1
ATOM 657 C CA . THR A 1 82 ? -10.989 37.579 2.710 1.00 90.62 82 THR A CA 1
ATOM 658 C C . THR A 1 82 ? -10.517 38.914 3.285 1.00 90.62 82 THR A C 1
ATOM 660 O O . THR A 1 82 ? -10.974 39.285 4.361 1.00 90.62 82 THR A O 1
ATOM 663 N N . ASN A 1 83 ? -9.709 39.686 2.548 1.00 90.62 83 ASN A N 1
ATOM 664 C CA . ASN A 1 83 ? -9.313 41.039 2.946 1.00 90.62 83 ASN A CA 1
ATOM 665 C C . ASN A 1 83 ? -10.518 41.992 3.070 1.00 90.62 83 ASN A C 1
ATOM 667 O O . ASN A 1 83 ? -10.679 42.676 4.077 1.00 90.62 83 ASN A O 1
ATOM 671 N N . ALA A 1 84 ? -11.420 42.003 2.084 1.00 91.12 84 ALA A N 1
ATOM 672 C CA . ALA A 1 84 ? -12.614 42.852 2.106 1.00 91.12 84 ALA A CA 1
ATOM 673 C C . ALA A 1 84 ? -13.571 42.522 3.267 1.00 91.12 84 ALA A C 1
ATOM 675 O O . ALA A 1 84 ? -14.308 43.385 3.744 1.00 91.12 84 ALA A O 1
ATOM 676 N N . LEU A 1 85 ? -13.576 41.267 3.721 1.00 93.25 85 LEU A N 1
ATOM 677 C CA . LEU A 1 85 ? -14.418 40.781 4.815 1.00 93.25 85 LEU A CA 1
ATOM 678 C C . LEU A 1 85 ? -13.665 40.662 6.142 1.00 93.25 85 LEU A C 1
ATOM 680 O O . LEU A 1 85 ? -14.242 40.175 7.112 1.00 93.25 85 LEU A O 1
ATOM 684 N N . PHE A 1 86 ? -12.412 41.111 6.205 1.00 92.50 86 PHE A N 1
ATOM 685 C CA . PHE A 1 86 ? -11.496 40.834 7.308 1.00 92.50 86 PHE A CA 1
ATOM 686 C C . PHE A 1 86 ? -12.061 41.239 8.675 1.00 92.50 86 PHE A C 1
ATOM 688 O O . PHE A 1 86 ? -12.075 40.442 9.609 1.00 92.50 86 PHE A O 1
ATOM 695 N N . SER A 1 87 ? -12.651 42.433 8.776 1.00 92.94 87 SER A N 1
ATOM 696 C CA . SER A 1 87 ? -13.276 42.924 10.013 1.00 92.94 87 SER A CA 1
ATOM 697 C C . SER A 1 87 ? -14.496 42.112 10.463 1.00 92.94 87 SER A C 1
ATOM 699 O O . SER A 1 87 ? -14.847 42.134 11.641 1.00 92.94 87 SER A O 1
ATOM 701 N N . LYS A 1 88 ? -15.138 41.375 9.547 1.00 95.38 88 LYS A N 1
ATOM 702 C CA . LYS A 1 88 ? -16.318 40.547 9.829 1.00 95.38 88 LYS A CA 1
ATOM 703 C C . LYS A 1 88 ? -15.969 39.153 10.343 1.00 95.38 88 LYS A C 1
ATOM 705 O O . LYS A 1 88 ? -16.876 38.453 10.781 1.00 95.38 88 LYS A O 1
ATOM 710 N N . TYR A 1 89 ? -14.699 38.745 10.295 1.00 95.62 89 TYR A N 1
ATOM 711 C CA . TYR A 1 89 ? -14.254 37.495 10.918 1.00 95.62 89 TYR A CA 1
ATOM 712 C C . TYR A 1 89 ? -14.332 37.558 12.448 1.00 95.62 89 TYR A C 1
ATOM 714 O O . TYR A 1 89 ? -14.523 36.522 13.087 1.00 95.62 89 TYR A O 1
ATOM 722 N N . LYS A 1 90 ? -14.251 38.761 13.034 1.00 96.81 90 LYS A N 1
ATOM 723 C CA . LYS A 1 90 ? -14.366 38.959 14.480 1.00 96.81 90 LYS A CA 1
ATOM 724 C C . LYS A 1 90 ? -15.702 38.424 14.995 1.00 96.81 90 LYS A C 1
ATOM 726 O O . LYS A 1 90 ? -16.764 38.889 14.584 1.00 96.81 90 LYS A O 1
ATOM 731 N N . GLY A 1 91 ? -15.634 37.453 15.899 1.00 95.00 91 GLY A N 1
ATOM 732 C CA . GLY A 1 91 ? -16.804 36.815 16.500 1.00 95.00 91 GLY A CA 1
ATOM 733 C C . GLY A 1 91 ? -17.584 35.871 15.576 1.00 95.00 91 GLY A C 1
ATOM 734 O O . GLY A 1 91 ? -18.668 35.406 15.933 1.00 95.00 91 GLY A O 1
ATOM 735 N N . ALA A 1 92 ? -17.072 35.578 14.374 1.00 97.25 92 ALA A N 1
ATOM 736 C CA . ALA A 1 92 ? -17.723 34.647 13.452 1.00 97.25 92 ALA A CA 1
ATOM 737 C C . ALA A 1 92 ? -17.627 33.184 13.917 1.00 97.25 92 ALA A C 1
ATOM 739 O O . ALA A 1 92 ? -18.405 32.350 13.469 1.00 97.25 92 ALA A O 1
ATOM 740 N N . PHE A 1 93 ? -16.700 32.882 14.828 1.00 98.06 93 PHE A N 1
ATOM 741 C CA . PHE A 1 93 ? -16.399 31.526 15.287 1.00 98.06 93 PHE A CA 1
ATOM 742 C C . PHE A 1 93 ? -16.678 31.306 16.783 1.00 98.06 93 PHE A C 1
ATOM 744 O O . PHE A 1 93 ? -16.332 30.258 17.313 1.00 98.06 93 PHE A O 1
ATOM 751 N N . ASP A 1 94 ? -17.309 32.257 17.480 1.00 96.62 94 ASP A N 1
ATOM 752 C CA . ASP A 1 94 ? -17.438 32.242 18.952 1.00 96.62 94 ASP A CA 1
ATOM 753 C C . ASP A 1 94 ? -18.206 31.038 19.515 1.00 96.62 94 ASP A C 1
ATOM 755 O O . ASP A 1 94 ? -18.055 30.699 20.683 1.00 96.62 94 ASP A O 1
ATOM 759 N N . SER A 1 95 ? -19.027 30.382 18.692 1.00 97.25 95 SER A N 1
ATOM 760 C CA . SER A 1 95 ? -19.756 29.167 19.082 1.00 97.25 95 SER A CA 1
ATOM 761 C C . SER A 1 95 ? -18.939 27.871 18.924 1.00 97.25 95 SER A C 1
ATOM 763 O O . SER A 1 95 ? -19.429 26.799 19.293 1.00 97.25 95 SER A O 1
ATOM 765 N N . ALA A 1 96 ? -17.714 27.947 18.391 1.00 97.69 96 ALA A N 1
ATOM 766 C CA . ALA A 1 96 ? -16.768 26.836 18.292 1.00 97.69 96 ALA A CA 1
ATOM 767 C C . ALA A 1 96 ? -15.746 26.878 19.440 1.00 97.69 96 ALA A C 1
ATOM 769 O O . ALA A 1 96 ? -15.319 27.946 19.877 1.00 97.69 96 ALA A O 1
ATOM 770 N N . ASP A 1 97 ? -15.314 25.705 19.899 1.00 98.06 97 ASP A N 1
ATOM 771 C CA . ASP A 1 97 ? -14.342 25.584 20.992 1.00 98.06 97 ASP A CA 1
ATOM 772 C C . ASP A 1 97 ? -12.900 25.646 20.493 1.00 98.06 97 ASP A C 1
ATOM 774 O O . ASP A 1 97 ? -12.008 26.136 21.191 1.00 98.06 97 ASP A O 1
ATOM 778 N N . LYS A 1 98 ? -12.667 25.127 19.287 1.00 98.25 98 LYS A N 1
ATOM 779 C CA . LYS A 1 98 ? -11.365 25.065 18.623 1.00 98.25 98 LYS A CA 1
ATOM 780 C C . LYS A 1 98 ? -11.521 25.471 17.167 1.00 98.25 98 LYS A C 1
ATOM 782 O O . LYS A 1 98 ? -12.485 25.070 16.515 1.00 98.25 98 LYS A O 1
ATOM 787 N N . ILE A 1 99 ? -10.597 26.286 16.663 1.00 98.56 99 ILE A N 1
ATOM 788 C CA . ILE A 1 99 ? -10.706 26.869 15.325 1.00 98.56 99 ILE A CA 1
ATOM 789 C C . ILE A 1 99 ? -9.384 26.689 14.586 1.00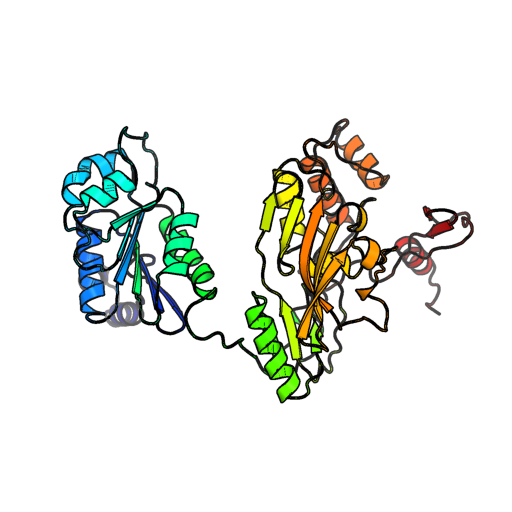 98.56 99 ILE A C 1
ATOM 791 O O . ILE A 1 99 ? -8.323 27.063 15.086 1.00 98.56 99 ILE A O 1
ATOM 795 N N . ILE A 1 100 ? -9.459 26.150 13.375 1.00 98.38 100 ILE A N 1
ATOM 796 C CA . ILE A 1 100 ? -8.326 26.035 12.463 1.00 98.38 100 ILE A CA 1
ATOM 797 C C . ILE A 1 100 ? -8.668 26.813 11.197 1.00 98.38 100 ILE A C 1
ATOM 799 O O . ILE A 1 100 ? -9.608 26.469 10.481 1.00 98.38 100 ILE A O 1
ATOM 803 N N . ILE A 1 101 ? -7.895 27.856 10.915 1.00 98.19 101 ILE A N 1
ATOM 804 C CA . ILE A 1 101 ? -7.944 28.566 9.643 1.00 98.19 101 ILE A CA 1
ATOM 805 C C . ILE A 1 101 ? -6.892 27.952 8.725 1.00 98.19 101 ILE A C 1
ATOM 807 O O . ILE A 1 101 ? -5.692 28.047 8.987 1.00 98.19 101 ILE A O 1
ATOM 811 N N . GLY A 1 102 ? -7.350 27.287 7.671 1.00 96.50 102 GLY A N 1
ATOM 812 C CA . GLY A 1 102 ? -6.504 26.628 6.688 1.00 96.50 102 GLY A CA 1
ATOM 813 C C . GLY A 1 102 ? -5.979 27.565 5.596 1.00 96.50 102 GLY A C 1
ATOM 814 O O . GLY A 1 102 ? -6.230 28.775 5.615 1.00 96.50 102 GLY A O 1
ATOM 815 N N . PRO A 1 103 ? -5.272 27.002 4.599 1.00 94.69 103 PRO A N 1
ATOM 816 C CA . PRO A 1 103 ? -4.799 27.745 3.436 1.00 94.69 103 PRO A CA 1
ATOM 817 C C . PRO A 1 103 ? -5.923 28.525 2.749 1.00 94.69 103 PRO A C 1
ATOM 819 O O . PRO A 1 103 ? -6.993 27.983 2.480 1.00 94.69 103 PRO A O 1
ATOM 822 N N . ILE A 1 104 ? -5.660 29.789 2.411 1.00 93.12 104 ILE A N 1
ATOM 823 C CA . ILE A 1 104 ? -6.619 30.618 1.673 1.00 93.12 104 ILE A CA 1
ATOM 824 C C . ILE A 1 104 ? -6.744 30.066 0.249 1.00 93.12 104 ILE A C 1
ATOM 826 O O . ILE A 1 104 ? -5.770 30.018 -0.510 1.00 93.12 104 ILE A O 1
ATOM 830 N N . PHE A 1 105 ? -7.955 29.676 -0.143 1.00 89.81 105 PHE A N 1
ATOM 831 C CA . PHE A 1 105 ? -8.228 29.192 -1.486 1.00 89.81 105 PHE A CA 1
ATOM 832 C C . PHE A 1 105 ? -8.109 30.338 -2.490 1.00 89.81 105 PHE A C 1
ATOM 834 O O . PHE A 1 105 ? -8.954 31.230 -2.540 1.00 89.81 105 PHE A O 1
ATOM 841 N N . LYS A 1 106 ? -7.063 30.305 -3.324 1.00 83.75 106 LYS A N 1
ATOM 842 C CA . LYS A 1 106 ? -6.751 31.373 -4.288 1.00 83.75 106 LYS A CA 1
ATOM 843 C C . LYS A 1 106 ? -7.891 31.670 -5.274 1.00 83.75 106 LYS A C 1
ATOM 845 O O . LYS A 1 106 ? -8.032 32.811 -5.692 1.00 83.75 106 LYS A O 1
ATOM 850 N N . ALA A 1 107 ? -8.703 30.681 -5.659 1.00 78.50 107 ALA A N 1
ATOM 851 C CA . ALA A 1 107 ? -9.686 30.817 -6.742 1.00 78.50 107 ALA A CA 1
ATOM 852 C C . ALA A 1 107 ? -9.064 31.480 -8.001 1.00 78.50 107 ALA A C 1
ATOM 854 O O . ALA A 1 107 ? -7.990 31.068 -8.439 1.00 78.50 107 ALA A O 1
ATOM 855 N N . ARG A 1 108 ? -9.715 32.499 -8.586 1.00 78.88 108 ARG A N 1
ATOM 856 C CA . ARG A 1 108 ? -9.192 33.314 -9.709 1.00 78.88 108 ARG A CA 1
ATOM 857 C C . ARG A 1 108 ? -8.449 34.581 -9.247 1.00 78.88 108 ARG A C 1
ATOM 859 O O . ARG A 1 108 ? -8.268 35.500 -10.035 1.00 78.88 108 ARG A O 1
ATOM 866 N N . ASP A 1 109 ? -8.082 34.649 -7.972 1.00 76.31 109 ASP A N 1
ATOM 867 C CA . ASP A 1 109 ? -7.613 35.864 -7.309 1.00 76.31 109 ASP A CA 1
ATOM 868 C C . ASP A 1 109 ? -6.087 36.038 -7.387 1.00 76.31 109 ASP A C 1
ATOM 870 O O . ASP A 1 109 ? -5.328 35.067 -7.524 1.00 76.31 109 ASP A O 1
ATOM 874 N N . SER A 1 110 ? -5.625 37.281 -7.256 1.00 77.25 110 SER A N 1
ATOM 875 C CA . SER A 1 110 ? -4.219 37.590 -6.996 1.00 77.25 110 SER A CA 1
ATOM 876 C C . SER A 1 110 ? -3.952 37.553 -5.489 1.00 77.25 110 SER A C 1
ATOM 878 O O . SER A 1 110 ? -4.824 37.820 -4.664 1.00 77.25 110 SER A O 1
ATOM 880 N N . ILE A 1 111 ? -2.736 37.165 -5.098 1.00 76.69 111 ILE A N 1
ATOM 881 C CA . ILE A 1 111 ? -2.372 37.106 -3.678 1.00 76.69 111 ILE A CA 1
ATOM 882 C C . ILE A 1 111 ? -2.335 38.540 -3.139 1.00 76.69 111 ILE A C 1
ATOM 884 O O . ILE A 1 111 ? -1.591 39.377 -3.645 1.00 76.69 111 ILE A O 1
ATOM 888 N N . THR A 1 112 ? -3.136 38.817 -2.111 1.00 79.25 112 THR A N 1
ATOM 889 C CA . THR A 1 112 ? -3.121 40.103 -1.404 1.00 79.25 112 THR A CA 1
ATOM 890 C C . THR A 1 112 ? -2.030 40.071 -0.338 1.00 79.25 112 THR A C 1
ATOM 892 O O . THR A 1 112 ? -2.006 39.170 0.501 1.00 79.25 112 THR A O 1
ATOM 895 N N . PHE A 1 113 ? -1.114 41.039 -0.368 1.00 76.38 113 PHE A N 1
ATOM 896 C CA . PHE A 1 113 ? -0.020 41.130 0.600 1.00 76.38 113 PHE A CA 1
ATOM 897 C C . PHE A 1 113 ? -0.556 41.211 2.042 1.00 76.38 113 PHE A C 1
ATOM 899 O O . PHE A 1 113 ? -1.503 41.944 2.313 1.00 76.38 113 PHE A O 1
ATOM 906 N N . GLY A 1 114 ? 0.038 40.441 2.961 1.00 78.62 114 GLY A N 1
ATOM 907 C CA . GLY A 1 114 ? -0.347 40.396 4.381 1.00 78.62 114 GLY A CA 1
ATOM 908 C C . GLY A 1 114 ? -1.526 39.474 4.720 1.00 78.62 114 GLY A C 1
ATOM 909 O O . GLY A 1 114 ? -1.742 39.166 5.894 1.00 78.62 114 GLY A O 1
ATOM 910 N N . MET A 1 115 ? -2.253 38.972 3.718 1.00 87.56 115 MET A N 1
ATOM 911 C CA . MET A 1 115 ? -3.348 38.027 3.930 1.00 87.56 115 MET A CA 1
ATOM 912 C C . MET A 1 115 ? -2.828 36.595 4.016 1.00 87.56 115 MET A C 1
ATOM 914 O O . MET A 1 115 ? -2.580 35.944 3.002 1.00 87.56 115 MET A O 1
ATOM 918 N N . THR A 1 116 ? -2.696 36.099 5.243 1.00 93.69 116 THR A N 1
ATOM 919 C CA . THR A 1 116 ? -2.320 34.714 5.548 1.00 93.69 116 THR A CA 1
ATOM 920 C C . THR A 1 116 ? -3.362 34.061 6.458 1.00 93.69 116 THR A C 1
ATOM 922 O O . THR A 1 116 ? -4.142 34.770 7.105 1.00 93.69 116 THR A O 1
ATOM 925 N N . PRO A 1 117 ? -3.381 32.720 6.562 1.00 95.62 117 PRO A N 1
ATOM 926 C CA . PRO A 1 117 ? -4.232 32.019 7.521 1.00 95.62 117 PRO A CA 1
ATOM 927 C C . PRO A 1 117 ? -4.049 32.516 8.962 1.00 95.62 117 PRO A C 1
ATOM 929 O O . PRO A 1 117 ? -5.021 32.640 9.700 1.00 95.62 117 PRO A O 1
ATOM 932 N N . GLN A 1 118 ? -2.822 32.874 9.356 1.00 96.88 118 GLN A N 1
ATOM 933 C CA . GLN A 1 118 ? -2.513 33.410 10.688 1.00 96.88 118 GLN A CA 1
ATOM 934 C C . GLN A 1 118 ? -3.137 34.791 10.893 1.00 96.88 118 GLN A C 1
ATOM 936 O O . GLN A 1 118 ? -3.747 35.040 11.931 1.00 96.88 118 GLN A O 1
ATOM 941 N N . THR A 1 119 ? -3.052 35.669 9.890 1.00 95.00 119 THR A N 1
ATOM 942 C CA . THR A 1 119 ? -3.693 36.989 9.936 1.00 95.00 119 THR A CA 1
ATOM 943 C C . THR A 1 119 ? -5.215 36.857 10.072 1.00 95.00 119 THR A C 1
ATOM 945 O O . THR A 1 119 ? -5.830 37.574 10.858 1.00 95.00 119 THR A O 1
ATOM 948 N N . VAL A 1 120 ? -5.831 35.899 9.372 1.00 95.62 120 VAL A N 1
ATOM 949 C CA . VAL A 1 120 ? -7.273 35.612 9.487 1.00 95.62 120 VAL A CA 1
ATOM 950 C C . VAL A 1 120 ? -7.626 35.013 10.851 1.00 95.62 120 VAL A C 1
ATOM 952 O O . VAL A 1 120 ? -8.610 35.436 11.454 1.00 95.62 120 VAL A O 1
ATOM 955 N N . ALA A 1 121 ? -6.817 34.088 11.378 1.00 97.12 121 ALA A N 1
ATOM 956 C CA . ALA A 1 121 ? -7.009 33.518 12.712 1.00 97.12 121 ALA A CA 1
ATOM 957 C C . ALA A 1 121 ? -6.994 34.605 13.798 1.00 97.12 121 ALA A C 1
ATOM 959 O O . ALA A 1 121 ? -7.898 34.647 14.632 1.00 97.12 121 ALA A O 1
ATOM 960 N N . LEU A 1 122 ? -6.048 35.549 13.726 1.00 95.94 122 LEU A N 1
ATOM 961 C CA . LEU A 1 122 ? -6.003 36.717 14.614 1.00 95.94 122 LEU A CA 1
ATOM 962 C C . LEU A 1 122 ? -7.265 37.587 14.490 1.00 95.94 122 LEU A C 1
ATOM 964 O O . LEU A 1 122 ? -7.803 38.046 15.498 1.00 95.94 122 LEU A O 1
ATOM 968 N N . ALA A 1 123 ? -7.777 37.777 13.271 1.00 95.75 123 ALA A N 1
ATOM 969 C CA . ALA A 1 123 ? -8.977 38.576 13.016 1.00 95.75 123 ALA A CA 1
ATOM 970 C C . ALA A 1 123 ? -10.253 37.994 13.630 1.00 95.75 123 ALA A C 1
ATOM 972 O O . ALA A 1 123 ? -11.198 38.742 13.885 1.00 95.75 123 ALA A O 1
ATOM 973 N N . THR A 1 124 ? -10.290 36.683 13.899 1.00 96.12 124 THR A N 1
ATOM 974 C CA . THR A 1 124 ? -11.433 36.056 14.580 1.00 96.12 124 THR A CA 1
ATOM 975 C C . THR A 1 124 ? -11.655 36.624 15.983 1.00 96.12 124 THR A C 1
ATOM 977 O O . THR A 1 124 ? -12.786 36.635 16.467 1.00 96.12 124 THR A O 1
ATOM 980 N N . GLY A 1 125 ? -10.591 37.121 16.629 1.00 93.69 125 GLY A N 1
ATOM 981 C CA . GLY A 1 125 ? -10.607 37.548 18.027 1.00 93.69 125 GLY A CA 1
ATOM 982 C C . GLY A 1 125 ? -10.715 36.392 19.028 1.00 93.69 125 GLY A C 1
ATOM 983 O O . GLY A 1 125 ? -10.853 36.645 20.223 1.00 93.69 125 GLY A O 1
ATOM 984 N N . ASN A 1 126 ? -10.648 35.140 18.566 1.00 94.44 126 ASN A N 1
ATOM 985 C CA . ASN A 1 126 ? -10.759 33.957 19.405 1.00 94.44 126 ASN A CA 1
ATOM 986 C C . ASN A 1 126 ? -9.366 33.378 19.699 1.00 94.44 126 ASN A C 1
ATOM 988 O O . ASN A 1 126 ? -8.614 33.029 18.792 1.00 94.44 126 ASN A O 1
ATOM 992 N N . LYS A 1 127 ? -9.026 33.239 20.985 1.00 94.38 127 LYS A N 1
ATOM 993 C CA . LYS A 1 127 ? -7.723 32.721 21.443 1.00 94.38 127 LYS A CA 1
ATOM 994 C C . LYS A 1 127 ? -7.452 31.261 21.055 1.00 94.38 127 LYS A C 1
ATOM 996 O O . LYS A 1 127 ? -6.307 30.829 21.097 1.00 94.38 127 LYS A O 1
ATOM 1001 N N . ASN A 1 128 ? -8.497 30.509 20.712 1.00 96.31 128 ASN A N 1
ATOM 1002 C CA . ASN A 1 128 ? -8.409 29.114 20.290 1.00 96.31 128 ASN A CA 1
ATOM 1003 C C . ASN A 1 128 ? -8.335 28.973 18.758 1.00 96.31 128 ASN A C 1
ATOM 1005 O O . ASN A 1 128 ? -8.459 27.855 18.253 1.00 96.31 128 ASN A O 1
ATOM 1009 N N . ALA A 1 129 ? -8.177 30.084 18.028 1.00 97.75 129 ALA A N 1
ATOM 1010 C CA . ALA A 1 129 ? -7.977 30.087 16.588 1.00 97.75 129 ALA A CA 1
ATOM 1011 C C . ALA A 1 129 ? -6.497 30.027 16.222 1.00 97.75 129 ALA A C 1
ATOM 1013 O O . ALA A 1 129 ? -5.692 30.841 16.674 1.00 97.75 129 ALA A O 1
ATOM 1014 N N . VAL A 1 130 ? -6.157 29.080 15.352 1.00 97.88 130 VAL A N 1
ATOM 1015 C CA . VAL A 1 130 ? -4.805 28.903 14.815 1.00 97.88 130 VAL A CA 1
ATOM 1016 C C . VAL A 1 130 ? -4.867 28.969 13.293 1.00 97.88 130 VAL A C 1
ATOM 1018 O O . VAL A 1 130 ? -5.782 28.425 12.681 1.00 97.88 130 VAL A O 1
ATOM 1021 N N . GLY A 1 131 ? -3.900 29.648 12.678 1.00 97.62 131 GLY A N 1
ATOM 1022 C CA . GLY A 1 131 ? -3.743 29.674 11.226 1.00 97.62 131 GLY A CA 1
ATOM 1023 C C . GLY A 1 131 ? -2.637 28.727 10.780 1.00 97.62 131 GLY A C 1
ATOM 1024 O O . GLY A 1 131 ? -1.519 28.827 11.288 1.00 97.62 131 GLY A O 1
ATOM 1025 N N . VAL A 1 132 ? -2.918 27.859 9.811 1.00 96.75 132 VAL A N 1
ATOM 1026 C CA . VAL A 1 132 ? -1.957 26.882 9.274 1.00 96.75 132 VAL A CA 1
ATOM 1027 C C . VAL A 1 132 ? -1.811 26.998 7.764 1.00 96.75 132 VAL A C 1
ATOM 1029 O O . VAL A 1 132 ? -2.735 27.415 7.065 1.00 96.75 132 VAL A O 1
ATOM 1032 N N . ASN A 1 133 ? -0.638 26.631 7.247 1.00 93.31 133 ASN A N 1
ATOM 1033 C CA . ASN A 1 133 ? -0.282 26.880 5.846 1.00 93.31 133 ASN A CA 1
ATOM 1034 C C . ASN A 1 133 ? -0.494 25.671 4.931 1.00 93.31 133 ASN A C 1
ATOM 1036 O O . ASN A 1 133 ? -0.329 25.785 3.714 1.00 93.31 133 ASN A O 1
ATOM 1040 N N . SER A 1 134 ? -0.893 24.527 5.484 1.00 92.06 134 SER A N 1
ATOM 1041 C CA . SER A 1 134 ? -1.111 23.297 4.729 1.00 92.06 134 SER A CA 1
ATOM 1042 C C . SER A 1 134 ? -2.216 22.435 5.336 1.00 92.06 134 SER A C 1
ATOM 1044 O O . SER A 1 134 ? -2.519 22.525 6.524 1.00 92.06 134 SER A O 1
ATOM 1046 N N . PHE A 1 135 ? -2.807 21.563 4.517 1.00 90.88 135 PHE A N 1
ATOM 1047 C CA . PHE A 1 135 ? -3.759 20.562 5.003 1.00 90.88 135 PHE A CA 1
ATOM 1048 C C . PHE A 1 135 ? -3.087 19.496 5.892 1.00 90.88 135 PHE A C 1
ATOM 1050 O O . PHE A 1 135 ? -3.717 18.972 6.805 1.00 90.88 135 PHE A O 1
ATOM 1057 N N . GLU A 1 136 ? -1.793 19.221 5.695 1.00 87.56 136 GLU A N 1
ATOM 1058 C CA . GLU A 1 136 ? -1.026 18.312 6.561 1.00 87.56 136 GLU A CA 1
ATOM 1059 C C . GLU A 1 136 ? -0.939 18.821 8.006 1.00 87.56 136 GLU A C 1
ATOM 1061 O O . GLU A 1 136 ? -1.102 18.047 8.946 1.00 87.56 136 GLU A O 1
ATOM 1066 N N . GLU A 1 137 ? -0.764 20.130 8.202 1.00 92.19 137 GLU A N 1
ATOM 1067 C CA . GLU A 1 137 ? -0.811 20.740 9.535 1.00 92.19 137 GLU A CA 1
ATOM 1068 C C . GLU A 1 137 ? -2.207 20.639 10.167 1.00 92.19 137 GLU A C 1
ATOM 1070 O O . GLU A 1 137 ? -2.309 20.350 11.358 1.00 92.19 137 GLU A O 1
ATOM 1075 N N . ILE A 1 138 ? -3.281 20.811 9.379 1.00 94.56 138 ILE A N 1
ATOM 1076 C CA . ILE A 1 138 ? -4.663 20.598 9.851 1.00 94.56 138 ILE A CA 1
ATOM 1077 C C . ILE A 1 138 ? -4.817 19.162 10.359 1.00 94.56 138 ILE A C 1
ATOM 1079 O O . ILE A 1 138 ? -5.275 18.955 11.482 1.00 94.56 138 ILE A O 1
ATOM 1083 N N . LYS A 1 139 ? -4.404 18.175 9.554 1.00 90.38 139 LYS A N 1
ATOM 1084 C CA . LYS A 1 139 ? -4.462 16.755 9.920 1.00 90.38 139 LYS A CA 1
ATOM 1085 C C . LYS A 1 139 ? -3.704 16.470 11.207 1.00 90.38 139 LYS A C 1
ATOM 1087 O O . LYS A 1 139 ? -4.268 15.834 12.087 1.00 90.38 139 LYS A O 1
ATOM 1092 N N . LYS A 1 140 ? -2.479 16.988 11.331 1.00 85.44 140 LYS A N 1
ATOM 1093 C CA . LYS A 1 140 ? -1.641 16.812 12.519 1.00 85.44 140 LYS A CA 1
ATOM 1094 C C . LYS A 1 140 ? -2.322 17.338 13.787 1.00 85.44 140 LYS A C 1
ATOM 1096 O O . LYS A 1 140 ? -2.428 16.607 14.767 1.00 85.44 140 LYS A O 1
ATOM 1101 N N . ILE A 1 141 ? -2.828 18.574 13.756 1.00 90.69 141 ILE A N 1
ATOM 1102 C CA . ILE A 1 141 ? -3.526 19.169 14.908 1.00 90.69 141 ILE A CA 1
ATOM 1103 C C . ILE A 1 141 ? -4.755 18.335 15.272 1.00 90.69 141 ILE A C 1
ATOM 1105 O O . ILE A 1 141 ? -4.976 18.027 16.441 1.00 90.69 141 ILE A O 1
ATOM 1109 N N . LEU A 1 142 ? -5.555 17.946 14.273 1.00 91.81 142 LEU A N 1
ATOM 1110 C CA . LEU A 1 142 ? -6.758 17.161 14.522 1.00 91.81 142 LEU A CA 1
ATOM 1111 C C . LEU A 1 142 ? -6.428 15.779 15.101 1.00 91.81 142 LEU A C 1
ATOM 1113 O O . LEU A 1 142 ? -7.084 15.368 16.051 1.00 91.81 142 LEU A O 1
ATOM 1117 N N . SER A 1 143 ? -5.407 15.085 14.593 1.00 83.94 143 SER A N 1
ATOM 1118 C CA . SER A 1 143 ? -4.991 13.786 15.138 1.00 83.94 143 SER A CA 1
ATOM 1119 C C . SER A 1 143 ? -4.458 13.876 16.569 1.00 83.94 143 SER A C 1
ATOM 1121 O O . SER A 1 143 ? -4.664 12.956 17.348 1.00 83.94 143 SER A O 1
ATOM 1123 N N . GLU A 1 144 ? -3.790 14.974 16.934 1.00 83.25 144 GLU A N 1
ATOM 1124 C CA . GLU A 1 144 ? -3.193 15.141 18.267 1.00 83.25 144 GLU A CA 1
ATOM 1125 C C . GLU A 1 144 ? -4.211 15.609 19.321 1.00 83.25 144 GLU A C 1
ATOM 1127 O O . GLU A 1 144 ? -4.093 15.270 20.500 1.00 83.25 144 GLU A O 1
ATOM 1132 N N . GLU A 1 145 ? -5.207 16.411 18.926 1.00 87.94 145 GLU A N 1
ATOM 1133 C CA . GLU A 1 145 ? -6.054 17.130 19.882 1.00 87.94 145 GLU A CA 1
ATOM 1134 C C . GLU A 1 145 ? -7.532 16.742 19.890 1.00 87.94 145 GLU A C 1
ATOM 1136 O O . GLU A 1 145 ? -8.204 17.023 20.896 1.00 87.94 145 GLU A O 1
ATOM 1141 N N . VAL A 1 146 ? -8.077 16.172 18.808 1.00 88.69 146 VAL A N 1
ATOM 1142 C CA . VAL A 1 146 ? -9.493 15.762 18.755 1.00 88.69 146 VAL A CA 1
ATOM 1143 C C . VAL A 1 146 ? -9.725 14.659 19.792 1.00 88.69 146 VAL A C 1
ATOM 1145 O O . VAL A 1 146 ? -8.814 13.944 20.183 1.00 88.69 146 VAL A O 1
ATOM 1148 N N . LYS A 1 147 ? -10.934 14.561 20.340 1.00 84.19 147 LYS A N 1
ATOM 1149 C CA . LYS A 1 147 ? -11.293 13.574 21.368 1.00 84.19 147 LYS A CA 1
ATOM 1150 C C . LYS A 1 147 ? -12.601 12.885 21.012 1.00 84.19 147 LYS A C 1
ATOM 1152 O O . LYS A 1 147 ? -13.402 13.378 20.221 1.00 84.19 147 LYS A O 1
ATOM 1157 N N . ARG A 1 148 ? -12.841 11.729 21.633 1.00 79.00 148 ARG A N 1
ATOM 1158 C CA . ARG A 1 148 ? -14.119 11.013 21.538 1.00 79.00 148 ARG A CA 1
ATOM 1159 C C . ARG A 1 148 ? -15.265 11.943 21.955 1.00 79.00 148 ARG A C 1
ATOM 1161 O O . ARG A 1 148 ? -15.228 12.500 23.046 1.00 79.00 148 ARG A O 1
ATOM 1168 N N . GLY A 1 149 ? -16.287 12.061 21.109 1.00 82.62 149 GLY A N 1
ATOM 1169 C CA . GLY A 1 149 ? -17.428 12.951 21.349 1.00 82.62 149 GLY A CA 1
ATOM 1170 C C . GLY A 1 149 ? -17.321 14.308 20.656 1.00 82.62 149 GLY A C 1
ATOM 1171 O O . GLY A 1 149 ? -18.309 15.033 20.629 1.00 82.62 149 GLY A O 1
ATOM 1172 N N . ASP A 1 150 ? -16.166 14.649 20.080 1.00 92.50 150 ASP A N 1
ATOM 1173 C CA . ASP A 1 150 ? -16.011 15.896 19.340 1.00 92.50 150 ASP A CA 1
ATOM 1174 C C . ASP A 1 150 ? -16.848 15.920 18.057 1.00 92.50 150 ASP A C 1
ATOM 1176 O O . ASP A 1 150 ? -17.096 14.903 17.402 1.00 92.50 150 ASP A O 1
ATOM 1180 N N . VAL A 1 151 ? -17.218 17.127 17.654 1.00 95.50 151 VAL A N 1
ATOM 1181 C CA . VAL A 1 151 ? -17.844 17.398 16.367 1.00 95.50 151 VAL A CA 1
ATOM 1182 C C . VAL A 1 151 ? -16.924 18.302 15.563 1.00 95.50 151 VAL A C 1
ATOM 1184 O O . VAL A 1 151 ? -16.498 19.346 16.044 1.00 95.50 151 VAL A O 1
ATOM 1187 N N . ILE A 1 152 ? -16.617 17.910 14.333 1.00 96.75 152 ILE A N 1
ATOM 1188 C CA . ILE A 1 152 ? -15.766 18.668 13.421 1.00 96.75 152 ILE A CA 1
ATOM 1189 C C . ILE A 1 152 ? -16.629 19.183 12.281 1.00 96.75 152 ILE A C 1
ATOM 1191 O O . ILE A 1 152 ? -17.291 18.414 11.590 1.00 96.75 152 ILE A O 1
ATOM 1195 N N . LEU A 1 153 ? -16.610 20.492 12.085 1.00 97.56 153 LEU A N 1
ATOM 1196 C CA . LEU A 1 153 ? -17.276 21.182 10.998 1.00 97.56 153 LEU A CA 1
ATOM 1197 C C . LEU A 1 153 ? -16.223 21.769 10.068 1.00 97.56 153 LEU A C 1
ATOM 1199 O O . LEU A 1 153 ? -15.473 22.667 10.454 1.00 97.56 153 LEU A O 1
ATOM 1203 N N . VAL A 1 154 ? -16.185 21.263 8.843 1.00 97.50 154 VAL A N 1
ATOM 1204 C CA . VAL A 1 154 ? -15.316 21.754 7.780 1.00 97.50 154 VAL A CA 1
ATOM 1205 C C . VAL A 1 154 ? -16.118 22.689 6.884 1.00 97.50 154 VAL A C 1
ATOM 1207 O O . VAL A 1 154 ? -17.200 22.343 6.417 1.00 97.50 154 VAL A O 1
ATOM 1210 N N . MET A 1 155 ? -15.596 23.889 6.664 1.00 97.56 155 MET A N 1
ATOM 1211 C CA . MET A 1 155 ? -16.269 24.975 5.963 1.00 97.56 155 MET A CA 1
ATOM 1212 C C . MET A 1 155 ? -15.389 25.534 4.854 1.00 97.56 155 MET A C 1
ATOM 1214 O O . MET A 1 155 ? -14.166 25.586 4.961 1.00 97.56 155 MET A O 1
ATOM 1218 N N . GLY A 1 156 ? -16.006 25.924 3.745 1.00 93.69 156 GLY A N 1
ATOM 1219 C CA . GLY A 1 156 ? -15.340 26.686 2.695 1.00 93.69 156 GLY A CA 1
ATOM 1220 C C . GLY A 1 156 ? -16.058 26.581 1.360 1.00 93.69 156 GLY A C 1
ATOM 1221 O O . GLY A 1 156 ? -17.084 25.922 1.225 1.00 93.69 156 GLY A O 1
ATOM 1222 N N . ALA A 1 157 ? -15.507 27.230 0.340 1.00 85.19 157 ALA A N 1
ATOM 1223 C CA . ALA A 1 157 ? -16.059 27.184 -1.017 1.00 85.19 157 ALA A CA 1
ATOM 1224 C C . ALA A 1 157 ? -15.113 26.565 -2.053 1.00 85.19 157 ALA A C 1
ATOM 1226 O O . ALA A 1 157 ? -15.542 26.288 -3.172 1.00 85.19 157 ALA A O 1
ATOM 1227 N N . GLY A 1 158 ? -13.851 26.330 -1.690 1.00 84.69 158 GLY A N 1
ATOM 1228 C CA . GLY A 1 158 ? -12.849 25.729 -2.554 1.00 84.69 158 GLY A CA 1
ATOM 1229 C C . GLY A 1 158 ? -12.773 24.217 -2.371 1.00 84.69 158 GLY A C 1
ATOM 1230 O O . GLY A 1 158 ? -13.744 23.490 -2.603 1.00 84.69 158 GLY A O 1
ATOM 1231 N N . LYS A 1 159 ? -11.587 23.746 -1.983 1.00 86.81 159 LYS A N 1
ATOM 1232 C CA . LYS A 1 159 ? -11.245 22.330 -1.842 1.00 86.81 159 LYS A CA 1
ATOM 1233 C C . LYS A 1 159 ? -11.545 21.767 -0.451 1.00 86.81 159 LYS A C 1
ATOM 1235 O O . LYS A 1 159 ? -11.293 20.586 -0.242 1.00 86.81 159 LYS A O 1
ATOM 1240 N N . SER A 1 160 ? -12.133 22.537 0.463 1.00 90.12 160 SER A N 1
ATOM 1241 C CA . SER A 1 160 ? -12.445 22.080 1.826 1.00 90.12 160 SER A CA 1
ATOM 1242 C C . SER A 1 160 ? -13.307 20.809 1.911 1.00 90.12 160 SER A C 1
ATOM 1244 O O . SER A 1 160 ? -13.171 20.041 2.857 1.00 90.12 160 SER A O 1
ATOM 1246 N N . TYR A 1 161 ? -14.119 20.496 0.897 1.00 87.44 161 TYR A N 1
ATOM 1247 C CA . TYR A 1 161 ? -14.844 19.215 0.843 1.00 87.44 161 TYR A CA 1
ATOM 1248 C C . TYR A 1 161 ? -13.925 17.991 0.746 1.00 87.44 161 TYR A C 1
ATOM 1250 O O . TYR A 1 161 ? -14.284 16.909 1.211 1.00 87.44 161 TYR A O 1
ATOM 1258 N N . LEU A 1 162 ? -12.746 18.144 0.130 1.00 89.31 162 LEU A N 1
ATOM 1259 C CA . LEU A 1 162 ? -11.718 17.103 0.111 1.00 89.31 162 LEU A CA 1
ATOM 1260 C C . LEU A 1 162 ? -11.144 16.938 1.514 1.00 89.31 162 LEU A C 1
ATOM 1262 O O . LEU A 1 162 ? -11.026 15.815 1.986 1.00 89.31 162 LEU A O 1
ATOM 1266 N N . TRP A 1 163 ? -10.915 18.045 2.226 1.00 92.81 163 TRP A N 1
ATOM 1267 C CA . TRP A 1 163 ? -10.445 18.012 3.611 1.00 92.81 163 TRP A CA 1
ATOM 1268 C C . TRP A 1 163 ? -11.419 17.270 4.517 1.00 92.81 163 TRP A C 1
ATOM 1270 O O . TRP A 1 163 ? -10.989 16.411 5.271 1.00 92.81 163 TRP A O 1
ATOM 1280 N N . ALA A 1 164 ? -12.725 17.527 4.416 1.00 89.44 164 ALA A N 1
ATOM 1281 C CA . ALA A 1 164 ? -13.727 16.823 5.219 1.00 89.44 164 ALA A CA 1
ATOM 1282 C C . ALA A 1 164 ? -13.689 15.297 5.007 1.00 89.44 164 ALA A C 1
ATOM 1284 O O . ALA A 1 164 ? -13.829 14.525 5.958 1.00 89.44 164 ALA A O 1
ATOM 1285 N N . ARG A 1 165 ? -13.448 14.858 3.766 1.00 86.81 165 ARG A N 1
ATOM 1286 C CA . ARG A 1 165 ? -13.345 13.437 3.395 1.00 86.81 165 ARG A CA 1
ATOM 1287 C C . ARG A 1 165 ? -12.001 12.824 3.801 1.00 86.81 165 ARG A C 1
ATOM 1289 O O . ARG A 1 165 ? -11.978 11.705 4.293 1.00 86.81 165 ARG A O 1
ATOM 1296 N N . GLU A 1 166 ? -10.903 13.561 3.681 1.00 83.31 166 GLU A N 1
ATOM 1297 C CA . GLU A 1 166 ? -9.564 13.102 4.074 1.00 83.31 166 GLU A CA 1
ATOM 1298 C C . GLU A 1 166 ? -9.344 13.142 5.601 1.00 83.31 166 GLU A C 1
ATOM 1300 O O . GLU A 1 166 ? -8.621 12.314 6.157 1.00 83.31 166 GLU A O 1
ATOM 1305 N N . ILE A 1 167 ? -10.004 14.056 6.320 1.00 84.00 167 ILE A N 1
ATOM 1306 C CA . ILE A 1 167 ? -10.051 14.071 7.792 1.00 84.00 167 ILE A CA 1
ATOM 1307 C C . ILE A 1 167 ? -10.743 12.802 8.297 1.00 84.00 167 ILE A C 1
ATOM 1309 O O . ILE A 1 167 ? -10.272 12.208 9.263 1.00 84.00 167 ILE A O 1
ATOM 1313 N N . ASN A 1 168 ? -11.798 12.329 7.621 1.00 68.50 168 ASN A N 1
ATOM 1314 C CA . ASN A 1 168 ? -12.383 11.018 7.918 1.00 68.50 168 ASN A CA 1
ATOM 1315 C C . ASN A 1 168 ? -11.354 9.885 7.785 1.00 68.50 168 ASN A C 1
ATOM 1317 O O . ASN A 1 168 ? -11.406 8.939 8.566 1.00 68.50 168 ASN A O 1
ATOM 1321 N N . ASP A 1 169 ? -10.425 9.973 6.834 1.00 63.91 169 ASP A N 1
ATOM 1322 C CA . ASP A 1 169 ? -9.390 8.955 6.649 1.00 63.91 169 ASP A CA 1
ATOM 1323 C C . ASP A 1 169 ? -8.304 9.048 7.731 1.00 63.91 169 ASP A C 1
ATOM 1325 O O . ASP A 1 169 ? -7.857 8.022 8.238 1.00 63.91 169 ASP A O 1
ATOM 1329 N N . THR A 1 170 ? -7.969 10.270 8.154 1.00 63.81 170 THR A N 1
ATOM 1330 C CA . THR A 1 170 ? -6.943 10.584 9.167 1.00 63.81 170 THR A CA 1
ATOM 1331 C C . THR A 1 170 ? -7.391 10.254 10.592 1.00 63.81 170 THR A C 1
ATOM 1333 O O . THR A 1 170 ? -6.626 9.696 11.370 1.00 63.81 170 THR A O 1
ATOM 1336 N N . LEU A 1 171 ? -8.648 10.544 10.942 1.00 62.84 171 LEU A N 1
ATOM 1337 C CA . LEU A 1 171 ? -9.219 10.231 12.260 1.00 62.84 171 LEU A CA 1
ATOM 1338 C C . LEU A 1 171 ? -9.497 8.735 12.461 1.00 62.84 171 LEU A C 1
ATOM 1340 O O . LEU A 1 171 ? -9.818 8.327 13.573 1.00 62.84 171 LEU A O 1
ATOM 1344 N N . ASN A 1 172 ? -9.348 7.904 11.420 1.00 52.84 172 ASN A N 1
ATOM 1345 C CA . ASN A 1 172 ? -9.263 6.453 11.610 1.00 52.84 172 ASN A CA 1
ATOM 1346 C C . ASN A 1 172 ? -7.939 6.039 12.288 1.00 52.84 172 ASN A C 1
ATOM 1348 O O . ASN A 1 172 ? -7.811 4.872 12.629 1.00 52.84 172 ASN A O 1
ATOM 1352 N N . GLY A 1 173 ? -6.974 6.958 12.443 1.00 44.78 173 GLY A N 1
ATOM 1353 C CA . GLY A 1 173 ? -5.618 6.659 12.894 1.00 44.78 173 GLY A CA 1
ATOM 1354 C C . GLY A 1 173 ? -5.381 6.620 14.403 1.00 44.78 173 GLY A C 1
ATOM 1355 O O . GLY A 1 173 ? -4.445 5.942 14.793 1.00 44.78 173 GLY A O 1
ATOM 1356 N N . ASP A 1 174 ? -6.159 7.309 15.250 1.00 50.94 174 ASP A N 1
ATOM 1357 C CA . ASP A 1 174 ? -5.967 7.225 16.712 1.00 50.94 174 ASP A CA 1
ATOM 1358 C C . ASP A 1 174 ? -6.990 8.073 17.482 1.00 50.94 174 ASP A C 1
ATOM 1360 O O . ASP A 1 174 ? -6.723 9.232 17.754 1.00 50.94 174 ASP A O 1
ATOM 1364 N N . LEU A 1 175 ? -8.163 7.540 17.857 1.00 40.16 175 LEU A N 1
ATOM 1365 C CA . LEU A 1 175 ? -8.960 8.095 18.968 1.00 40.16 175 LEU A CA 1
ATOM 1366 C C . LEU A 1 175 ? -9.783 7.018 19.685 1.00 40.16 175 LEU A C 1
ATOM 1368 O O . LEU A 1 175 ? -10.981 6.841 19.460 1.00 40.16 175 LEU A O 1
ATOM 1372 N N . GLY A 1 176 ? -9.142 6.373 20.661 1.00 37.97 176 GLY A N 1
ATOM 1373 C CA . GLY A 1 176 ? -9.815 5.966 21.898 1.00 37.97 176 GLY A CA 1
ATOM 1374 C C . GLY A 1 176 ? -10.753 4.764 21.799 1.00 37.97 176 GLY A C 1
ATOM 1375 O O . GLY A 1 176 ? -11.846 4.792 22.373 1.00 37.97 176 GLY A O 1
ATOM 1376 N N . GLN A 1 177 ? -10.322 3.743 21.061 1.00 36.44 177 GLN A N 1
ATOM 1377 C CA . GLN A 1 177 ? -10.445 2.303 21.325 1.00 36.44 177 GLN A CA 1
ATOM 1378 C C . GLN A 1 177 ? -9.897 1.615 20.072 1.00 36.44 177 GLN A C 1
ATOM 1380 O O . GLN A 1 177 ? -10.642 1.396 19.117 1.00 36.44 177 GLN A O 1
ATOM 1385 N N . ASN A 1 178 ? -8.596 1.310 20.070 1.00 43.38 178 ASN A N 1
ATOM 1386 C CA . ASN A 1 178 ? -8.038 0.337 19.139 1.00 43.38 178 ASN A CA 1
ATOM 1387 C C . ASN A 1 178 ? -8.692 -0.997 19.489 1.00 43.38 178 ASN A C 1
ATOM 1389 O O . ASN A 1 178 ? -8.371 -1.653 20.472 1.00 43.38 178 ASN A O 1
ATOM 1393 N N . ASN A 1 179 ? -9.769 -1.292 18.778 1.00 54.00 179 ASN A N 1
ATOM 1394 C CA . ASN A 1 179 ? -10.276 -2.636 18.676 1.00 54.00 179 ASN A CA 1
ATOM 1395 C C . ASN A 1 179 ? -10.121 -2.957 17.209 1.00 54.00 179 ASN A C 1
ATOM 1397 O O . ASN A 1 179 ? -10.989 -2.617 16.396 1.00 54.00 179 ASN A O 1
ATOM 1401 N N . VAL A 1 180 ? -8.997 -3.584 16.874 1.00 71.94 180 VAL A N 1
ATOM 1402 C CA . VAL A 1 180 ? -8.820 -4.166 15.552 1.00 71.94 180 VAL A CA 1
ATOM 1403 C C . VAL A 1 180 ? -10.073 -4.959 15.183 1.00 71.94 180 VAL A C 1
ATOM 1405 O O . VAL A 1 180 ? -10.517 -5.862 15.901 1.00 71.94 180 VAL A O 1
ATOM 1408 N N . LYS A 1 181 ? -10.702 -4.583 14.065 1.00 87.06 181 LYS A N 1
ATOM 1409 C CA . LYS A 1 181 ? -11.967 -5.188 13.652 1.00 87.06 181 LYS A CA 1
ATOM 1410 C C . LYS A 1 181 ? -11.699 -6.581 13.098 1.00 87.06 181 LYS A C 1
ATOM 1412 O O . LYS A 1 181 ? -11.315 -6.742 11.937 1.00 87.06 181 LYS A O 1
ATOM 1417 N N . ILE A 1 182 ? -11.960 -7.595 13.914 1.00 92.56 182 ILE A N 1
ATOM 1418 C CA . ILE A 1 182 ? -12.006 -8.984 13.466 1.00 92.56 182 ILE A CA 1
ATOM 1419 C C . ILE A 1 182 ? -13.362 -9.231 12.796 1.00 92.56 182 ILE A C 1
ATOM 1421 O O . ILE A 1 182 ? -14.413 -9.127 13.425 1.00 92.56 182 ILE A O 1
ATOM 1425 N N . LYS A 1 183 ? -13.351 -9.528 11.496 1.00 92.56 183 LYS A N 1
ATOM 1426 C CA . LYS A 1 183 ? -14.539 -9.928 10.730 1.00 92.56 183 LYS A CA 1
ATOM 1427 C C . LYS A 1 183 ? -14.595 -11.448 10.668 1.00 92.56 183 LYS A C 1
ATOM 1429 O O . LYS A 1 183 ? -13.573 -12.080 10.423 1.00 92.56 183 LYS A O 1
ATOM 1434 N N . GLU A 1 184 ? -15.775 -12.024 10.836 1.00 96.00 184 GLU A N 1
ATOM 1435 C CA . GLU A 1 184 ? -15.989 -13.464 10.673 1.00 96.00 184 GLU A CA 1
ATOM 1436 C C . GLU A 1 184 ? -16.475 -13.796 9.264 1.00 96.00 184 GLU A C 1
ATOM 1438 O O . GLU A 1 184 ? -17.115 -12.967 8.615 1.00 96.00 184 GLU A O 1
ATOM 1443 N N . ASN A 1 185 ? -16.193 -15.021 8.815 1.00 95.62 185 ASN A N 1
ATOM 1444 C CA . ASN A 1 185 ? -16.722 -15.599 7.581 1.00 95.62 185 ASN A CA 1
ATOM 1445 C C . ASN A 1 185 ? -16.585 -14.659 6.365 1.00 95.62 185 ASN A C 1
ATOM 1447 O O . ASN A 1 185 ? -17.566 -14.285 5.715 1.00 95.62 185 ASN A O 1
ATOM 1451 N N . VAL A 1 186 ? -15.351 -14.253 6.059 1.00 97.31 186 VAL A N 1
ATOM 1452 C CA . VAL A 1 186 ? -15.062 -13.305 4.973 1.00 97.31 186 VAL A CA 1
ATOM 1453 C C . VAL A 1 186 ? -14.720 -14.040 3.688 1.00 97.31 186 VAL A C 1
ATOM 1455 O O . VAL A 1 186 ? -13.793 -14.845 3.650 1.00 97.31 186 VAL A O 1
ATOM 1458 N N . ASN A 1 187 ? -15.438 -13.719 2.613 1.00 96.69 187 ASN A N 1
ATOM 1459 C CA . ASN A 1 187 ? -15.146 -14.224 1.277 1.00 96.69 187 ASN A CA 1
ATOM 1460 C C . ASN A 1 187 ? -13.801 -13.663 0.780 1.00 96.69 187 ASN A C 1
ATOM 1462 O O . ASN A 1 187 ? -13.658 -12.448 0.636 1.00 96.69 187 ASN A O 1
ATOM 1466 N N . LEU A 1 188 ? -12.830 -14.538 0.503 1.00 96.81 188 LEU A N 1
ATOM 1467 C CA . LEU A 1 188 ? -11.495 -14.141 0.042 1.00 96.81 188 LEU A CA 1
ATOM 1468 C C . LEU A 1 188 ? -11.433 -13.891 -1.468 1.00 96.81 188 LEU A C 1
ATOM 1470 O O . LEU A 1 188 ? -10.516 -13.216 -1.935 1.00 96.81 188 LEU A O 1
ATOM 1474 N N . ARG A 1 189 ? -12.422 -14.367 -2.235 1.00 94.50 189 ARG A N 1
ATOM 1475 C CA . ARG A 1 189 ? -12.500 -14.205 -3.693 1.00 94.50 189 ARG A CA 1
ATOM 1476 C C . ARG A 1 189 ? -12.287 -12.763 -4.177 1.00 94.50 189 ARG A C 1
ATOM 1478 O O . ARG A 1 189 ? -11.517 -12.570 -5.118 1.00 94.50 189 ARG A O 1
ATOM 1485 N N . PRO A 1 190 ? -12.908 -11.726 -3.577 1.00 95.00 190 PRO A N 1
ATOM 1486 C CA . PRO A 1 190 ? -12.721 -10.344 -4.021 1.00 95.00 190 PRO A CA 1
ATOM 1487 C C . PRO A 1 190 ? -11.323 -9.794 -3.710 1.00 95.00 190 PRO A C 1
ATOM 1489 O O . PRO A 1 190 ? -10.903 -8.824 -4.342 1.00 95.00 190 PRO A O 1
ATOM 1492 N N . LEU A 1 191 ? -10.610 -10.414 -2.763 1.00 95.38 191 LEU A N 1
ATOM 1493 C CA . LEU A 1 191 ? -9.298 -9.991 -2.271 1.00 95.38 191 LEU A CA 1
ATOM 1494 C C . LEU A 1 191 ? -8.134 -10.553 -3.097 1.00 95.38 191 LEU A C 1
ATOM 1496 O O . LEU A 1 191 ? -6.986 -10.201 -2.839 1.00 95.38 191 LEU A O 1
ATOM 1500 N N . THR A 1 192 ? -8.411 -11.408 -4.085 1.00 95.38 192 THR A N 1
ATOM 1501 C CA . THR A 1 192 ? -7.409 -11.934 -5.016 1.00 95.38 192 THR A CA 1
ATOM 1502 C C . THR A 1 192 ? -7.578 -11.333 -6.408 1.00 95.38 192 THR A C 1
ATOM 1504 O O . THR A 1 192 ? -8.661 -10.909 -6.826 1.00 95.38 192 THR A O 1
ATOM 1507 N N . THR A 1 193 ? -6.479 -11.277 -7.150 1.00 95.06 193 THR A N 1
ATOM 1508 C CA . THR A 1 193 ? -6.462 -10.908 -8.577 1.00 95.06 193 THR A CA 1
ATOM 1509 C C . THR A 1 193 ? -7.001 -12.028 -9.458 1.00 95.06 193 THR A C 1
ATOM 1511 O O . THR A 1 193 ? -7.679 -11.755 -10.440 1.00 95.06 193 THR A O 1
ATOM 1514 N N . PHE A 1 194 ? -6.806 -13.279 -9.041 1.00 94.06 194 PHE A N 1
ATOM 1515 C CA . PHE A 1 194 ? -7.366 -14.458 -9.693 1.00 94.06 194 PHE A CA 1
ATOM 1516 C C . PHE A 1 194 ? -8.901 -14.526 -9.583 1.00 94.06 194 PHE A C 1
ATOM 1518 O O . PHE A 1 194 ? -9.550 -15.208 -10.368 1.00 94.06 194 PHE A O 1
ATOM 1525 N N . LYS A 1 195 ? -9.503 -13.797 -8.631 1.00 93.69 195 LYS A N 1
ATOM 1526 C CA . LYS A 1 195 ? -10.950 -13.813 -8.359 1.00 93.69 195 LYS A CA 1
ATOM 1527 C C . LYS A 1 195 ? -11.464 -15.216 -8.039 1.00 93.69 195 LYS A C 1
ATOM 1529 O O . LYS A 1 195 ? -12.567 -15.573 -8.457 1.00 93.69 195 LYS A O 1
ATOM 1534 N N . ILE A 1 196 ? -10.696 -15.971 -7.253 1.00 93.06 196 ILE A N 1
ATOM 1535 C CA . ILE A 1 196 ? -11.076 -17.273 -6.675 1.00 93.06 196 ILE A CA 1
ATOM 1536 C C . ILE A 1 196 ? -10.747 -17.326 -5.177 1.00 93.06 196 ILE A C 1
ATOM 1538 O O . ILE A 1 196 ? -10.015 -16.462 -4.676 1.00 93.06 196 ILE A O 1
ATOM 1542 N N . GLY A 1 197 ? -11.256 -18.346 -4.485 1.00 95.06 197 GLY A N 1
ATOM 1543 C CA . GLY A 1 197 ? -11.017 -18.582 -3.065 1.00 95.06 197 GLY A CA 1
ATOM 1544 C C . GLY A 1 197 ? -12.301 -18.648 -2.247 1.00 95.06 197 GLY A C 1
ATOM 1545 O O . GLY A 1 197 ? -13.272 -17.945 -2.527 1.00 95.06 197 GLY A O 1
ATOM 1546 N N . GLY A 1 198 ? -12.277 -19.489 -1.214 1.00 95.50 198 GLY A N 1
ATOM 1547 C CA . GLY A 1 198 ? -13.377 -19.659 -0.271 1.00 95.50 198 GLY A CA 1
ATOM 1548 C C . GLY A 1 198 ? -13.393 -18.614 0.844 1.00 95.50 198 GLY A C 1
ATOM 1549 O O . GLY A 1 198 ? -12.818 -17.529 0.742 1.00 95.50 198 GLY A O 1
ATOM 1550 N N . TYR A 1 199 ? -14.052 -18.963 1.944 1.00 98.19 199 TYR A N 1
ATOM 1551 C CA . TYR A 1 199 ? -14.202 -18.091 3.106 1.00 98.19 199 TYR A CA 1
ATOM 1552 C C . TYR A 1 199 ? -13.059 -18.274 4.113 1.00 98.19 199 TYR A C 1
ATOM 1554 O O . TYR A 1 199 ? -12.648 -19.396 4.399 1.00 98.19 199 TYR A O 1
ATOM 1562 N N . ALA A 1 200 ? -12.557 -17.181 4.685 1.00 98.25 200 ALA A N 1
ATOM 1563 C CA . ALA A 1 200 ? -11.754 -17.234 5.902 1.00 98.25 200 ALA A CA 1
ATOM 1564 C C . ALA A 1 200 ? -12.663 -17.226 7.130 1.00 98.25 200 ALA A C 1
ATOM 1566 O O . ALA A 1 200 ? -13.607 -16.432 7.187 1.00 98.25 200 ALA A O 1
ATOM 1567 N N . LYS A 1 201 ? -12.341 -18.047 8.137 1.00 98.25 201 LYS A N 1
ATOM 1568 C CA . LYS A 1 201 ? -13.050 -18.027 9.426 1.00 98.25 201 LYS A CA 1
ATOM 1569 C C . LYS A 1 201 ? -12.988 -16.641 10.061 1.00 98.25 201 LYS A C 1
ATOM 1571 O O . LYS A 1 201 ? -14.022 -16.123 10.471 1.00 98.25 201 LYS A O 1
ATOM 1576 N N . TYR A 1 202 ? -11.803 -16.034 10.063 1.00 98.44 202 TYR A N 1
ATOM 1577 C CA . TYR A 1 202 ? -11.587 -14.657 10.485 1.00 98.44 202 TYR A CA 1
ATOM 1578 C C . TYR A 1 202 ? -10.782 -13.877 9.441 1.00 98.44 202 TYR A C 1
ATOM 1580 O O . TYR A 1 202 ? -9.916 -14.422 8.758 1.00 98.44 202 TYR A O 1
ATOM 1588 N N . TYR A 1 203 ? -11.029 -12.577 9.347 1.00 98.38 203 TYR A N 1
ATOM 1589 C CA . TYR A 1 203 ? -10.245 -11.641 8.552 1.00 98.38 203 TYR A CA 1
ATOM 1590 C C . TYR A 1 203 ? -10.052 -10.349 9.325 1.00 98.38 203 TYR A C 1
ATOM 1592 O O . TYR A 1 203 ? -10.987 -9.853 9.961 1.00 98.38 203 TYR A O 1
ATOM 1600 N N . THR A 1 204 ? -8.863 -9.771 9.225 1.00 97.69 204 THR A N 1
ATOM 1601 C CA . THR A 1 204 ? -8.599 -8.466 9.808 1.00 97.69 204 THR A CA 1
ATOM 1602 C C . THR A 1 204 ? -7.575 -7.658 9.024 1.00 97.69 204 THR A C 1
ATOM 1604 O O . THR A 1 204 ? -6.759 -8.198 8.272 1.00 97.69 204 THR A O 1
ATOM 1607 N N . GLU A 1 205 ? -7.652 -6.347 9.213 1.00 95.50 205 GLU A N 1
ATOM 1608 C CA . GLU A 1 205 ? -6.733 -5.355 8.677 1.00 95.50 205 GLU A CA 1
ATOM 1609 C C . GLU A 1 205 ? -6.101 -4.618 9.855 1.00 95.50 205 GLU A C 1
ATOM 1611 O O . GLU A 1 205 ? -6.810 -4.284 10.803 1.00 95.50 205 GLU A O 1
ATOM 1616 N N . ALA A 1 206 ? -4.789 -4.405 9.783 1.00 91.69 206 ALA A N 1
ATOM 1617 C CA . ALA A 1 206 ? -4.028 -3.629 10.754 1.00 91.69 206 ALA A CA 1
ATOM 1618 C C . ALA A 1 206 ? -3.219 -2.557 10.014 1.00 91.69 206 ALA A C 1
ATOM 1620 O O . ALA A 1 206 ? -2.500 -2.868 9.065 1.00 91.69 206 ALA A O 1
ATOM 1621 N N . ALA A 1 207 ? -3.334 -1.303 10.423 1.00 88.75 207 ALA A N 1
ATOM 1622 C CA . ALA A 1 207 ? -2.619 -0.170 9.859 1.00 88.75 207 ALA A CA 1
ATOM 1623 C C . ALA A 1 207 ? -1.339 0.174 10.635 1.00 88.75 207 ALA A C 1
ATOM 1625 O O . ALA A 1 207 ? -0.451 0.800 10.061 1.00 88.75 207 ALA A O 1
ATOM 1626 N N . THR A 1 208 ? -1.227 -0.252 11.898 1.00 88.88 208 THR A N 1
ATOM 1627 C CA . THR A 1 208 ? -0.112 0.101 12.794 1.00 88.88 208 THR A CA 1
ATOM 1628 C C . THR A 1 208 ? 0.512 -1.119 13.479 1.00 88.88 208 THR A C 1
ATOM 1630 O O . THR A 1 208 ? -0.030 -2.229 13.455 1.00 88.88 208 THR A O 1
ATOM 1633 N N . GLU A 1 209 ? 1.692 -0.933 14.079 1.00 89.69 209 GLU A N 1
ATOM 1634 C CA . GLU A 1 209 ? 2.368 -1.978 14.861 1.00 89.69 209 GLU A CA 1
ATOM 1635 C C . GLU A 1 209 ? 1.586 -2.317 16.143 1.00 89.69 209 GLU A C 1
ATOM 1637 O O . GLU A 1 209 ? 1.528 -3.478 16.550 1.00 89.69 209 GLU A O 1
ATOM 1642 N N . GLU A 1 210 ? 0.910 -1.333 16.733 1.00 87.25 210 GLU A N 1
ATOM 1643 C CA . GLU A 1 210 ? 0.047 -1.480 17.905 1.00 87.25 210 GLU A CA 1
ATOM 1644 C C . GLU A 1 210 ? -1.167 -2.361 17.593 1.00 87.25 210 GLU A C 1
ATOM 1646 O O . GLU A 1 210 ? -1.467 -3.300 18.334 1.00 87.25 210 GLU A O 1
ATOM 1651 N N . GLU A 1 211 ? -1.817 -2.127 16.452 1.00 89.81 211 GLU A N 1
ATOM 1652 C CA . GLU A 1 211 ? -2.918 -2.965 15.979 1.00 89.81 211 GLU A CA 1
ATOM 1653 C C . GLU A 1 211 ? -2.453 -4.407 15.707 1.00 89.81 211 GLU A C 1
ATOM 1655 O O . GLU A 1 211 ? -3.149 -5.366 16.044 1.00 89.81 211 GLU A O 1
ATOM 1660 N N . LEU A 1 212 ? -1.241 -4.615 15.179 1.00 95.00 212 LEU A N 1
ATOM 1661 C CA . LEU A 1 212 ? -0.694 -5.969 15.015 1.00 95.00 212 LEU A CA 1
ATOM 1662 C C . LEU A 1 212 ? -0.520 -6.708 16.349 1.00 95.00 212 LEU A C 1
ATOM 1664 O O . LEU A 1 212 ? -0.768 -7.916 16.410 1.00 95.00 212 LEU A O 1
ATOM 1668 N N . LEU A 1 213 ? -0.140 -6.007 17.421 1.00 92.06 213 LEU A N 1
ATOM 1669 C CA . LEU A 1 213 ? -0.054 -6.595 18.760 1.00 92.06 213 LEU A CA 1
ATOM 1670 C C . LEU A 1 213 ? -1.435 -7.001 19.295 1.00 92.06 213 LEU A C 1
ATOM 1672 O O . LEU A 1 213 ? -1.554 -8.024 19.973 1.00 92.06 213 LEU A O 1
ATOM 1676 N N . GLU A 1 214 ? -2.491 -6.255 18.975 1.00 89.62 214 GLU A N 1
ATOM 1677 C CA . GLU A 1 214 ? -3.871 -6.628 19.312 1.00 89.62 214 GLU A CA 1
ATOM 1678 C C . GLU A 1 214 ? -4.348 -7.852 18.531 1.00 89.62 214 GLU A C 1
ATOM 1680 O O . GLU A 1 214 ? -4.883 -8.795 19.122 1.00 89.62 214 GLU A O 1
ATOM 1685 N N . VAL A 1 215 ? -4.081 -7.895 17.221 1.00 95.12 215 VAL A N 1
ATOM 1686 C CA . VAL A 1 215 ? -4.348 -9.082 16.393 1.00 95.12 215 VAL A CA 1
ATOM 1687 C C . VAL A 1 215 ? -3.618 -10.296 16.953 1.00 95.12 215 VAL A C 1
ATOM 1689 O O . VAL A 1 215 ? -4.193 -11.380 17.038 1.00 95.12 215 VAL A O 1
ATOM 1692 N N . PHE A 1 216 ? -2.364 -10.128 17.369 1.00 96.12 216 PHE A N 1
ATOM 1693 C CA . PHE A 1 216 ? -1.569 -11.200 17.951 1.00 96.12 216 PHE A CA 1
ATOM 1694 C C . PHE A 1 216 ? -2.174 -11.743 19.250 1.00 96.12 216 PHE A C 1
ATOM 1696 O O . PHE A 1 216 ? -2.251 -12.963 19.409 1.00 96.12 216 PHE A O 1
ATOM 1703 N N . LYS A 1 217 ? -2.669 -10.877 20.145 1.00 92.94 217 LYS A N 1
ATOM 1704 C CA . LYS A 1 217 ? -3.397 -11.314 21.351 1.00 92.94 217 LYS A CA 1
ATOM 1705 C C . LYS A 1 217 ? -4.603 -12.173 20.976 1.00 92.94 217 LYS A C 1
ATOM 1707 O O . LYS A 1 217 ? -4.710 -13.299 21.454 1.00 92.94 217 LYS A O 1
ATOM 1712 N N . PHE A 1 218 ? -5.431 -11.709 20.037 1.00 92.75 218 PHE A N 1
ATOM 1713 C CA . PHE A 1 218 ? -6.592 -12.464 19.557 1.00 92.75 218 PHE A CA 1
ATOM 1714 C C . PHE A 1 218 ? -6.203 -13.825 18.950 1.00 92.75 218 PHE A C 1
ATOM 1716 O O . PHE A 1 218 ? -6.819 -14.849 19.251 1.00 92.75 218 PHE A O 1
ATOM 1723 N N . VAL A 1 219 ? -5.150 -13.858 18.126 1.00 96.38 219 VAL A N 1
ATOM 1724 C CA . VAL A 1 219 ? -4.599 -15.090 17.535 1.00 96.38 219 VAL A CA 1
ATOM 1725 C C . VAL A 1 219 ? -4.194 -16.088 18.618 1.00 96.38 219 VAL A C 1
ATOM 1727 O O . VAL A 1 219 ? -4.523 -17.270 18.501 1.00 96.38 219 VAL A O 1
ATOM 1730 N N . LYS A 1 220 ? -3.491 -15.629 19.663 1.00 95.56 220 LYS A N 1
ATOM 1731 C CA . LYS A 1 220 ? -3.015 -16.479 20.762 1.00 95.56 220 LYS A CA 1
ATOM 1732 C C . LYS A 1 220 ? -4.157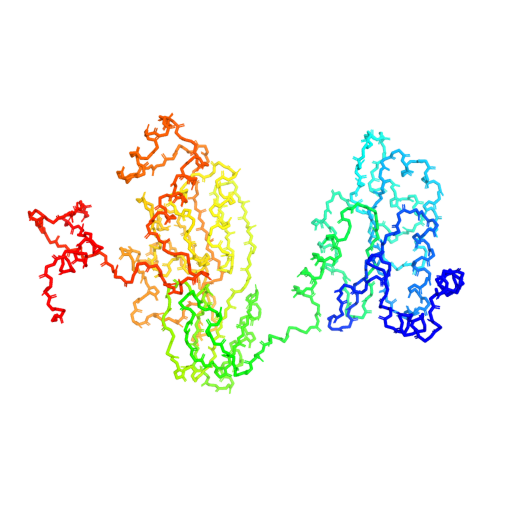 -16.976 21.640 1.00 95.56 220 LYS A C 1
ATOM 1734 O O . LYS A 1 220 ? -4.223 -18.172 21.902 1.00 95.56 22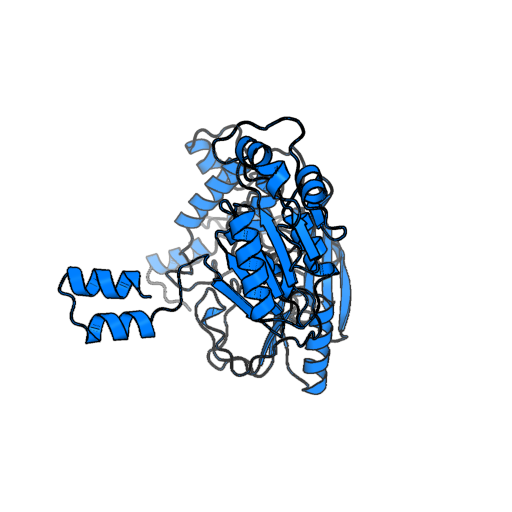0 LYS A O 1
ATOM 1739 N N . GLU A 1 221 ? -5.080 -16.098 22.022 1.00 94.38 221 GLU A N 1
ATOM 1740 C CA . GLU A 1 221 ? -6.259 -16.444 22.827 1.00 94.38 221 GLU A CA 1
ATOM 1741 C C . GLU A 1 221 ? -7.141 -17.498 22.148 1.00 94.38 221 GLU A C 1
ATOM 1743 O O . GLU A 1 221 ? -7.667 -18.398 22.802 1.00 94.38 221 GLU A O 1
ATOM 1748 N N . LYS A 1 222 ? -7.300 -17.409 20.823 1.00 93.75 222 LYS A N 1
ATOM 1749 C CA . LYS A 1 222 ? -8.131 -18.327 20.030 1.00 93.75 222 LYS A CA 1
ATOM 1750 C C . LYS A 1 222 ? -7.353 -19.502 19.427 1.00 93.75 222 LYS A C 1
ATOM 1752 O O . LYS A 1 222 ? -7.968 -20.337 18.765 1.00 93.75 222 LYS A O 1
ATOM 1757 N N . ASN A 1 223 ? -6.035 -19.563 19.635 1.00 95.94 223 ASN A N 1
ATOM 1758 C CA . ASN A 1 223 ? -5.122 -20.544 19.042 1.00 95.94 223 ASN A CA 1
ATOM 1759 C C . ASN A 1 223 ? -5.333 -20.719 17.520 1.00 95.94 223 ASN A C 1
ATOM 1761 O O . ASN A 1 223 ? -5.542 -21.826 17.017 1.00 95.94 223 ASN A O 1
ATOM 1765 N N . LEU A 1 224 ? -5.360 -19.603 16.785 1.00 96.69 224 LEU A N 1
ATOM 1766 C CA . LEU A 1 224 ? -5.704 -19.588 15.359 1.00 96.69 224 LEU A CA 1
ATOM 1767 C C . LEU A 1 224 ? -4.485 -19.793 14.462 1.00 96.69 224 LEU A C 1
ATOM 1769 O O . LEU A 1 224 ? -3.416 -19.230 14.689 1.00 96.69 224 LEU A O 1
ATOM 1773 N N . LYS A 1 225 ? -4.691 -20.511 13.353 1.00 97.50 225 LYS A N 1
ATOM 1774 C CA . LYS A 1 225 ? -3.771 -20.477 12.211 1.00 97.50 225 LYS A CA 1
ATOM 1775 C C . LYS A 1 225 ? -3.822 -19.095 11.567 1.00 97.50 225 LYS A C 1
ATOM 1777 O O . LYS A 1 225 ? -4.908 -18.551 11.369 1.00 97.50 225 LYS A O 1
ATOM 1782 N N . THR A 1 226 ? -2.667 -18.554 11.204 1.00 97.88 226 THR A N 1
ATOM 1783 C CA . THR A 1 226 ? -2.545 -17.233 10.578 1.00 97.88 226 THR A CA 1
ATOM 1784 C C . THR A 1 226 ? -2.212 -17.356 9.100 1.00 97.88 226 THR A C 1
ATOM 1786 O O . THR A 1 226 ? -1.432 -18.222 8.707 1.00 97.88 226 THR A O 1
ATOM 1789 N N . PHE A 1 227 ? -2.763 -16.458 8.291 1.00 98.19 227 PHE A N 1
ATOM 1790 C CA . PHE A 1 227 ? -2.388 -16.288 6.895 1.00 98.19 227 PHE A CA 1
ATOM 1791 C C . PHE A 1 227 ? -2.218 -14.801 6.582 1.00 98.19 227 PHE A C 1
ATOM 1793 O O . PHE A 1 227 ? -3.159 -14.022 6.667 1.00 98.19 227 PHE A O 1
ATOM 1800 N N . ILE A 1 228 ? -1.011 -14.396 6.223 1.00 98.38 228 ILE A N 1
ATOM 1801 C CA . ILE A 1 228 ? -0.641 -13.042 5.837 1.00 98.38 228 ILE A CA 1
ATOM 1802 C C . ILE A 1 228 ? -0.994 -12.840 4.362 1.00 98.38 228 ILE A C 1
ATOM 1804 O O . ILE A 1 228 ? -0.495 -13.547 3.481 1.00 98.38 228 ILE A O 1
ATOM 1808 N N . LEU A 1 229 ? -1.828 -11.838 4.089 1.00 97.75 229 LEU A N 1
ATOM 1809 C CA . LEU A 1 229 ? -2.260 -11.470 2.746 1.00 97.75 229 LEU A CA 1
ATOM 1810 C C . LEU A 1 229 ? -1.837 -10.034 2.422 1.00 97.75 229 LEU A C 1
ATOM 1812 O O . LEU A 1 229 ? -2.197 -9.096 3.124 1.00 97.75 229 LEU A O 1
ATOM 1816 N N . GLY A 1 230 ? -1.105 -9.861 1.319 1.00 96.00 230 GLY A N 1
ATOM 1817 C CA . GLY A 1 230 ? -0.821 -8.545 0.741 1.00 96.00 230 GLY A CA 1
ATOM 1818 C C . GLY A 1 230 ? -1.942 -8.081 -0.195 1.00 96.00 230 GLY A C 1
ATOM 1819 O O . GLY A 1 230 ? -3.114 -8.003 0.170 1.00 96.00 230 GLY A O 1
ATOM 1820 N N . GLY A 1 231 ? -1.586 -7.794 -1.449 1.00 94.25 231 GLY A N 1
ATOM 1821 C CA . GLY A 1 231 ? -2.543 -7.386 -2.487 1.00 94.25 231 GLY A CA 1
ATOM 1822 C C . GLY A 1 231 ? -3.279 -8.535 -3.189 1.00 94.25 231 GLY A C 1
ATOM 1823 O O . GLY A 1 231 ? -4.062 -8.272 -4.095 1.00 94.25 231 GLY A O 1
ATOM 1824 N N . GLY A 1 232 ? -2.995 -9.794 -2.835 1.00 96.19 232 GLY A N 1
ATOM 1825 C CA . GLY A 1 232 ? -3.597 -10.968 -3.481 1.00 96.19 232 GLY A CA 1
ATOM 1826 C C . GLY A 1 232 ? -3.241 -11.128 -4.966 1.00 96.19 232 GLY A C 1
ATOM 1827 O O . GLY A 1 232 ? -4.020 -11.701 -5.731 1.00 96.19 232 GLY A O 1
ATOM 1828 N N . SER A 1 233 ? -2.093 -10.590 -5.393 1.00 95.38 233 SER A N 1
ATOM 1829 C CA . SER A 1 233 ? -1.627 -10.614 -6.787 1.00 95.38 233 SER A CA 1
ATOM 1830 C C . SER A 1 233 ? -0.811 -11.846 -7.181 1.00 95.38 233 SER A C 1
ATOM 1832 O O . SER A 1 233 ? -0.584 -12.052 -8.365 1.00 95.38 233 SER A O 1
ATOM 1834 N N . ASP A 1 234 ? -0.393 -12.652 -6.204 1.00 95.00 234 ASP A N 1
ATOM 1835 C CA . ASP A 1 234 ? 0.465 -13.830 -6.392 1.00 95.00 234 ASP A CA 1
ATOM 1836 C C . ASP A 1 234 ? 0.030 -14.965 -5.451 1.00 95.00 234 ASP A C 1
ATOM 1838 O O . ASP A 1 234 ? 0.786 -15.458 -4.615 1.00 95.00 234 ASP A O 1
ATOM 1842 N N . ILE A 1 235 ? -1.265 -15.289 -5.480 1.00 94.06 235 ILE A N 1
ATOM 1843 C CA . ILE A 1 235 ? -1.853 -16.301 -4.602 1.00 94.06 235 ILE A CA 1
ATOM 1844 C C . ILE A 1 235 ? -3.000 -17.038 -5.289 1.00 94.06 235 ILE A C 1
ATOM 1846 O O . ILE A 1 235 ? -3.828 -16.436 -5.974 1.00 94.06 235 ILE A O 1
ATOM 1850 N N . LEU A 1 236 ? -3.072 -18.342 -5.031 1.00 94.38 236 LEU A N 1
ATOM 1851 C CA . LEU A 1 236 ? -4.188 -19.207 -5.385 1.00 94.38 236 LEU A CA 1
ATOM 1852 C C . LEU A 1 236 ? -4.832 -19.713 -4.089 1.00 94.38 236 LEU A C 1
ATOM 1854 O O . LEU A 1 236 ? -4.217 -20.471 -3.341 1.00 94.38 236 LEU A O 1
ATOM 1858 N N . ILE A 1 237 ? -6.048 -19.255 -3.792 1.00 94.38 237 ILE A N 1
ATOM 1859 C CA . ILE A 1 237 ? -6.757 -19.606 -2.555 1.00 94.38 237 ILE A CA 1
ATOM 1860 C C . ILE A 1 237 ? -7.734 -20.743 -2.849 1.00 94.38 237 ILE A C 1
ATOM 1862 O O . ILE A 1 237 ? -8.482 -20.684 -3.820 1.00 94.38 237 ILE A O 1
ATOM 1866 N N . ASN A 1 238 ? -7.732 -21.773 -2.001 1.00 94.56 238 ASN A N 1
ATOM 1867 C CA . ASN A 1 238 ? -8.632 -22.920 -2.123 1.00 94.56 238 ASN A CA 1
ATOM 1868 C C . ASN A 1 238 ? -10.098 -22.498 -1.896 1.00 94.56 238 ASN A C 1
ATOM 1870 O O . ASN A 1 238 ? -10.388 -21.755 -0.955 1.00 94.56 238 ASN A O 1
ATOM 1874 N N . ASP A 1 239 ? -11.031 -23.008 -2.701 1.00 95.69 239 ASP A N 1
ATOM 1875 C CA . ASP A 1 239 ? -12.471 -22.733 -2.562 1.00 95.69 239 ASP A CA 1
ATOM 1876 C C . ASP A 1 239 ? -13.076 -23.293 -1.264 1.00 95.69 239 ASP A C 1
ATOM 1878 O O . ASP A 1 239 ? -14.096 -22.795 -0.791 1.00 95.69 239 ASP A O 1
ATOM 1882 N N . LYS A 1 240 ? -12.409 -24.262 -0.619 1.00 96.62 240 LYS A N 1
ATOM 1883 C CA . LYS A 1 240 ? -12.744 -24.704 0.747 1.00 96.62 240 LYS A CA 1
ATOM 1884 C C . LYS A 1 240 ? -12.503 -23.623 1.808 1.00 96.62 240 LYS A C 1
ATOM 1886 O O . LYS A 1 240 ? -12.996 -23.757 2.922 1.00 96.62 240 LYS A O 1
ATOM 1891 N N . GLY A 1 241 ? -11.762 -22.565 1.477 1.00 96.38 241 GLY A N 1
ATOM 1892 C CA . GLY A 1 241 ? -11.471 -21.460 2.382 1.00 96.38 241 GLY A CA 1
ATOM 1893 C C . GLY A 1 241 ? -10.274 -21.700 3.303 1.00 96.38 241 GLY A C 1
ATOM 1894 O O . GLY A 1 241 ? -9.417 -22.547 3.039 1.00 96.38 241 GLY A O 1
ATOM 1895 N N . PHE A 1 242 ? -10.204 -20.911 4.375 1.00 97.94 242 PHE A N 1
ATOM 1896 C CA . PHE A 1 242 ? -9.130 -20.936 5.366 1.00 97.94 242 PHE A CA 1
ATOM 1897 C C . PHE A 1 242 ? -9.705 -20.966 6.789 1.00 97.94 242 PHE A C 1
ATOM 1899 O O . PHE A 1 242 ? -10.280 -19.984 7.265 1.00 97.94 242 PHE A O 1
ATOM 1906 N N . ASP A 1 243 ? -9.532 -22.094 7.483 1.00 97.69 243 ASP A N 1
ATOM 1907 C CA . ASP A 1 243 ? -9.929 -22.268 8.888 1.00 97.69 243 ASP A CA 1
ATOM 1908 C C . ASP A 1 243 ? -8.888 -21.638 9.829 1.00 97.69 243 ASP A C 1
ATOM 1910 O O . ASP A 1 243 ? -8.040 -22.302 10.429 1.00 97.69 243 ASP A O 1
ATOM 1914 N N . GLY A 1 244 ? -8.906 -20.310 9.875 1.00 97.94 244 GLY A N 1
ATOM 1915 C CA . GLY A 1 244 ? -7.982 -19.483 10.635 1.00 97.94 244 GLY A CA 1
ATOM 1916 C C . GLY A 1 244 ? -8.269 -18.002 10.414 1.00 97.94 244 GLY A C 1
ATOM 1917 O O . GLY A 1 244 ? -9.357 -17.630 9.969 1.00 97.94 244 GLY A O 1
ATOM 1918 N N . ILE A 1 245 ? -7.292 -17.155 10.719 1.00 98.44 245 ILE A N 1
ATOM 1919 C CA . ILE A 1 245 ? -7.367 -15.715 10.485 1.00 98.44 245 ILE A CA 1
ATOM 1920 C C . ILE A 1 245 ? -6.471 -15.281 9.330 1.00 98.44 245 ILE A C 1
ATOM 1922 O O . ILE A 1 245 ? -5.273 -15.565 9.310 1.00 98.44 245 ILE A O 1
ATOM 1926 N N . VAL A 1 246 ? -7.060 -14.562 8.378 1.00 98.62 246 VAL A N 1
ATOM 1927 C CA . VAL A 1 246 ? -6.324 -13.839 7.341 1.00 98.62 246 VAL A CA 1
ATOM 1928 C C . VAL A 1 246 ? -6.027 -12.427 7.843 1.00 98.62 246 VAL A C 1
ATOM 1930 O O . VAL A 1 246 ? -6.937 -11.716 8.265 1.00 98.62 246 VAL A O 1
ATOM 1933 N N . ILE A 1 247 ? -4.760 -12.025 7.805 1.00 98.50 247 ILE A N 1
ATOM 1934 C CA . ILE A 1 247 ? -4.266 -10.749 8.328 1.00 98.50 247 ILE A CA 1
ATOM 1935 C C . ILE A 1 247 ? -3.663 -9.962 7.172 1.00 98.50 247 ILE A C 1
ATOM 1937 O O . ILE A 1 247 ? -2.803 -10.470 6.448 1.00 98.50 247 ILE A O 1
ATOM 1941 N N . LYS A 1 248 ? -4.092 -8.714 7.012 1.00 97.94 248 LYS A N 1
ATOM 1942 C CA . LYS A 1 248 ? -3.553 -7.791 6.017 1.00 97.94 248 LYS A CA 1
ATOM 1943 C C . LYS A 1 248 ? -3.037 -6.531 6.693 1.00 97.94 248 LYS A C 1
ATOM 1945 O O . LYS A 1 248 ? -3.774 -5.879 7.422 1.00 97.94 248 LYS A O 1
ATOM 1950 N N . PHE A 1 249 ? -1.791 -6.165 6.413 1.00 97.00 249 PHE A N 1
ATOM 1951 C CA . PHE A 1 249 ? -1.273 -4.868 6.836 1.00 97.00 249 PHE A CA 1
ATOM 1952 C C . PHE A 1 249 ? -1.655 -3.792 5.819 1.00 97.00 249 PHE A C 1
ATOM 1954 O O . PHE A 1 249 ? -1.451 -3.972 4.615 1.00 97.00 249 PHE A O 1
ATOM 1961 N N . THR A 1 250 ? -2.234 -2.695 6.293 1.00 94.88 250 THR A N 1
ATOM 1962 C CA . THR A 1 250 ? -2.776 -1.609 5.467 1.00 94.88 250 THR A CA 1
ATOM 1963 C C . THR A 1 250 ? -2.063 -0.278 5.666 1.00 94.88 250 THR A C 1
ATOM 1965 O O . THR A 1 250 ? -2.386 0.659 4.941 1.00 94.88 250 THR A O 1
ATOM 1968 N N . GLY A 1 251 ? -1.087 -0.194 6.579 1.00 86.88 251 GLY A N 1
ATOM 1969 C CA . GLY A 1 251 ? -0.222 0.981 6.698 1.00 86.88 251 GLY A CA 1
ATOM 1970 C C . GLY A 1 251 ? 0.430 1.292 5.350 1.00 86.88 251 GLY A C 1
ATOM 1971 O O . GLY A 1 251 ? 0.914 0.389 4.659 1.00 86.88 251 GLY A O 1
ATOM 1972 N N . SER A 1 252 ? 0.378 2.551 4.925 1.00 91.75 252 SER A N 1
ATOM 1973 C CA . SER A 1 252 ? 0.796 2.981 3.590 1.00 91.75 252 SER A CA 1
ATOM 1974 C C . SER A 1 252 ? 1.586 4.292 3.566 1.00 91.75 252 SER A C 1
ATOM 1976 O O . SER A 1 252 ? 1.657 4.936 2.517 1.00 91.75 252 SER A O 1
ATOM 1978 N N . SER A 1 253 ? 2.138 4.727 4.699 1.00 87.06 253 SER A N 1
ATOM 1979 C CA . SER A 1 253 ? 2.955 5.937 4.769 1.00 87.06 253 SER A CA 1
ATOM 1980 C C . SER A 1 253 ? 4.262 5.796 3.971 1.00 87.06 253 SER A C 1
ATOM 1982 O O . SER A 1 253 ? 4.774 4.695 3.741 1.00 87.06 253 SER A O 1
ATOM 1984 N N . ILE A 1 254 ? 4.792 6.933 3.510 1.00 91.62 254 ILE A N 1
ATOM 1985 C CA . ILE A 1 254 ? 6.102 7.034 2.859 1.00 91.62 254 ILE A CA 1
ATOM 1986 C C . ILE A 1 254 ? 6.906 8.096 3.598 1.00 91.62 254 ILE A C 1
ATOM 1988 O O . ILE A 1 254 ? 6.471 9.242 3.708 1.00 91.62 254 ILE A O 1
ATOM 1992 N N . LYS A 1 255 ? 8.111 7.736 4.034 1.00 89.06 255 LYS A N 1
ATOM 1993 C CA . LYS A 1 255 ? 9.124 8.661 4.538 1.00 89.06 255 LYS A CA 1
ATOM 1994 C C . LYS A 1 255 ? 10.287 8.694 3.553 1.00 89.06 255 LYS A C 1
ATOM 1996 O O . LYS A 1 255 ? 10.802 7.646 3.175 1.00 89.06 255 LYS A O 1
ATOM 2001 N N . ALA A 1 256 ? 10.701 9.885 3.133 1.00 90.56 256 ALA A N 1
ATOM 2002 C CA . ALA A 1 256 ? 11.831 10.056 2.225 1.00 90.56 256 ALA A CA 1
ATOM 2003 C C . ALA A 1 256 ? 12.882 10.981 2.843 1.00 90.56 256 ALA A C 1
ATOM 2005 O O . ALA A 1 256 ? 12.571 12.104 3.234 1.00 90.56 256 ALA A O 1
ATOM 2006 N N . GLU A 1 257 ? 14.120 10.500 2.889 1.00 90.50 257 GLU A N 1
ATOM 2007 C CA . GLU A 1 257 ? 15.306 11.230 3.332 1.00 90.50 257 GLU A CA 1
ATOM 2008 C C . GLU A 1 257 ? 16.340 11.164 2.201 1.00 90.50 257 GLU A C 1
ATOM 2010 O O . GLU A 1 257 ? 17.035 10.162 2.022 1.00 90.50 257 GLU A O 1
ATOM 2015 N N . GLU A 1 258 ? 16.386 12.221 1.384 1.00 88.81 258 GLU A N 1
ATOM 2016 C CA . GLU A 1 258 ? 17.177 12.301 0.147 1.00 88.81 258 GLU A CA 1
ATOM 2017 C C . GLU A 1 258 ? 16.919 11.123 -0.815 1.00 88.81 258 GLU A C 1
ATOM 2019 O O . GLU A 1 258 ? 15.969 11.124 -1.594 1.00 88.81 258 GLU A O 1
ATOM 2024 N N . SER A 1 259 ? 17.794 10.120 -0.761 1.00 94.00 259 SER A N 1
ATOM 2025 C CA . SER A 1 259 ? 17.842 8.930 -1.612 1.00 94.00 259 SER A CA 1
ATOM 2026 C C . SER A 1 259 ? 17.345 7.667 -0.908 1.00 94.00 259 SER A C 1
ATOM 2028 O O . SER A 1 259 ? 17.255 6.617 -1.540 1.00 94.00 259 SER A O 1
ATOM 2030 N N . LEU A 1 260 ? 17.058 7.742 0.394 1.00 97.81 260 LEU A N 1
ATOM 2031 C CA . LEU A 1 260 ? 16.497 6.650 1.178 1.00 97.81 260 LEU A CA 1
ATOM 2032 C C . LEU A 1 260 ? 14.980 6.839 1.287 1.00 97.81 260 LEU A C 1
ATOM 2034 O O . LEU A 1 260 ? 14.512 7.847 1.815 1.00 97.81 260 LEU A O 1
ATOM 2038 N N . ILE A 1 261 ? 14.212 5.869 0.794 1.00 97.94 261 ILE A N 1
ATOM 2039 C CA . ILE A 1 261 ? 12.753 5.839 0.927 1.00 97.94 261 ILE A CA 1
ATOM 2040 C C . ILE A 1 261 ? 12.365 4.672 1.822 1.00 97.94 261 ILE A C 1
ATOM 2042 O O . ILE A 1 261 ? 12.637 3.526 1.478 1.00 97.94 261 ILE A O 1
ATOM 2046 N N . THR A 1 262 ? 11.668 4.957 2.915 1.00 98.25 262 THR A N 1
ATOM 2047 C CA . THR A 1 262 ? 10.997 3.954 3.742 1.00 98.25 262 THR A CA 1
ATOM 2048 C C . THR A 1 262 ? 9.507 4.005 3.450 1.00 98.25 262 THR A C 1
ATOM 2050 O O . THR A 1 262 ? 8.886 5.056 3.596 1.00 98.25 262 THR A O 1
ATOM 2053 N N . ALA A 1 263 ? 8.928 2.884 3.038 1.00 96.94 263 ALA A N 1
ATOM 2054 C CA . ALA A 1 263 ? 7.502 2.775 2.761 1.00 96.94 263 ALA A CA 1
ATOM 2055 C C . ALA A 1 263 ? 6.872 1.666 3.603 1.00 96.94 263 ALA A C 1
ATOM 2057 O O . ALA A 1 263 ? 7.437 0.577 3.746 1.00 96.94 263 ALA A O 1
ATOM 2058 N N . GLU A 1 264 ? 5.689 1.939 4.146 1.00 98.00 264 GLU A N 1
ATOM 2059 C CA . GLU A 1 264 ? 4.893 0.930 4.833 1.00 98.00 264 GLU A CA 1
ATOM 2060 C C . GLU A 1 264 ? 4.350 -0.113 3.855 1.00 98.00 264 GLU A C 1
ATOM 2062 O O . GLU A 1 264 ? 4.103 0.132 2.670 1.00 98.00 264 GLU A O 1
ATOM 2067 N N . SER A 1 265 ? 4.186 -1.324 4.368 1.00 97.00 265 SER A N 1
ATOM 2068 C CA . SER A 1 265 ? 4.051 -2.526 3.561 1.00 97.00 265 SER A CA 1
ATOM 2069 C C . SER A 1 265 ? 2.702 -2.676 2.860 1.00 97.00 265 SER A C 1
ATOM 2071 O O . SER A 1 265 ? 2.610 -3.455 1.906 1.00 97.00 265 SER A O 1
ATOM 2073 N N . GLY A 1 266 ? 1.681 -1.937 3.300 1.00 95.38 266 GLY A N 1
ATOM 2074 C CA . GLY A 1 266 ? 0.348 -1.883 2.705 1.00 95.38 266 GLY A CA 1
ATOM 2075 C C . GLY A 1 266 ? 0.249 -0.931 1.511 1.00 95.38 266 GLY A C 1
ATOM 2076 O O . GLY A 1 266 ? -0.689 -1.054 0.719 1.00 95.38 266 GLY A O 1
ATOM 2077 N N . LEU A 1 267 ? 1.230 -0.038 1.306 1.00 96.62 267 LEU A N 1
ATOM 2078 C CA . LEU A 1 267 ? 1.313 0.783 0.098 1.00 96.62 267 LEU A CA 1
ATOM 2079 C C . LEU A 1 267 ? 1.386 -0.118 -1.142 1.00 96.62 267 LEU A C 1
ATOM 2081 O O . LEU A 1 267 ? 2.128 -1.101 -1.181 1.00 96.62 267 LEU A O 1
ATOM 2085 N N . THR A 1 268 ? 0.634 0.215 -2.189 1.00 96.38 268 THR A N 1
ATOM 2086 C CA . THR A 1 268 ? 0.735 -0.505 -3.465 1.00 96.38 268 THR A CA 1
ATOM 2087 C C . THR A 1 268 ? 2.112 -0.287 -4.081 1.00 96.38 268 THR A C 1
ATOM 2089 O O . THR A 1 268 ? 2.557 0.858 -4.164 1.00 96.38 268 THR A O 1
ATOM 2092 N N . TRP A 1 269 ? 2.740 -1.350 -4.583 1.00 98.25 269 TRP A N 1
ATOM 2093 C CA . TRP A 1 269 ? 4.083 -1.279 -5.166 1.00 98.25 269 TRP A CA 1
ATOM 2094 C C . TRP A 1 269 ? 4.200 -0.187 -6.236 1.00 98.25 269 TRP A C 1
ATOM 2096 O O . TRP A 1 269 ? 5.099 0.644 -6.184 1.00 98.25 269 TRP A O 1
ATOM 2106 N N . ASP A 1 270 ? 3.247 -0.128 -7.167 1.00 97.25 270 ASP A N 1
ATOM 2107 C CA . ASP A 1 270 ? 3.335 0.818 -8.277 1.00 97.25 270 ASP A CA 1
ATOM 2108 C C . ASP A 1 270 ? 3.246 2.296 -7.849 1.00 97.25 270 ASP A C 1
ATOM 2110 O O . ASP A 1 270 ? 3.889 3.138 -8.469 1.00 97.25 270 ASP A O 1
ATOM 2114 N N . LYS A 1 271 ? 2.552 2.610 -6.743 1.00 96.38 271 LYS A N 1
ATOM 2115 C CA . LYS A 1 271 ? 2.565 3.966 -6.159 1.00 96.38 271 LYS A CA 1
ATOM 2116 C C . LYS A 1 271 ? 3.937 4.343 -5.603 1.00 96.38 271 LYS A C 1
ATOM 2118 O O . LYS A 1 271 ? 4.315 5.507 -5.673 1.00 96.38 271 LYS A O 1
ATOM 2123 N N . LEU A 1 272 ? 4.690 3.383 -5.057 1.00 98.06 272 LEU A N 1
ATOM 2124 C CA . LEU A 1 272 ? 6.069 3.629 -4.626 1.00 98.06 272 LEU A CA 1
ATOM 2125 C C . LEU A 1 272 ? 6.971 3.931 -5.831 1.00 98.06 272 LEU A C 1
ATOM 2127 O O . LEU A 1 272 ? 7.755 4.876 -5.781 1.00 98.06 272 LEU A O 1
ATOM 2131 N N . VAL A 1 273 ? 6.821 3.172 -6.922 1.00 98.19 273 VAL A N 1
ATOM 2132 C CA . VAL A 1 273 ? 7.572 3.408 -8.166 1.00 98.19 273 VAL A CA 1
ATOM 2133 C C . VAL A 1 273 ? 7.208 4.764 -8.778 1.00 98.19 273 VAL A C 1
ATOM 2135 O O . VAL A 1 273 ? 8.086 5.523 -9.174 1.00 98.19 273 VAL A O 1
ATOM 2138 N N . GLU A 1 274 ? 5.922 5.114 -8.822 1.00 96.44 274 GLU A N 1
ATOM 2139 C CA . GLU A 1 274 ? 5.466 6.441 -9.250 1.00 96.44 274 GLU A CA 1
ATOM 2140 C C . GLU A 1 274 ? 6.099 7.551 -8.401 1.00 96.44 274 GLU A C 1
ATOM 2142 O O . GLU A 1 274 ? 6.661 8.507 -8.939 1.00 96.44 274 GLU A O 1
ATOM 2147 N N . TYR A 1 275 ? 6.069 7.393 -7.074 1.00 96.00 275 TYR A N 1
ATOM 2148 C CA . TYR A 1 275 ? 6.653 8.338 -6.128 1.00 96.00 275 TYR A CA 1
ATOM 2149 C C . TYR A 1 275 ? 8.159 8.538 -6.353 1.00 96.00 275 TYR A C 1
ATOM 2151 O O . TYR A 1 275 ? 8.638 9.675 -6.256 1.00 96.00 275 TYR A O 1
ATOM 2159 N N . SER A 1 276 ? 8.903 7.464 -6.651 1.00 95.88 276 SER A N 1
ATOM 2160 C CA . SER A 1 276 ? 10.344 7.529 -6.908 1.00 95.88 276 SER A CA 1
ATOM 2161 C C . SER A 1 276 ? 10.662 8.174 -8.258 1.00 95.88 276 SER A C 1
ATOM 2163 O O . SER A 1 276 ? 11.493 9.082 -8.320 1.00 95.88 276 SER A O 1
ATOM 2165 N N . VAL A 1 277 ? 9.962 7.774 -9.326 1.00 95.25 277 VAL A N 1
ATOM 2166 C CA . VAL A 1 277 ? 10.133 8.340 -10.674 1.00 95.25 277 VAL A CA 1
ATOM 2167 C C . VAL A 1 277 ? 9.827 9.838 -10.683 1.00 95.25 277 VAL A C 1
ATOM 2169 O O . VAL A 1 277 ? 10.628 10.614 -11.202 1.00 95.25 277 VAL A O 1
ATOM 2172 N N . ALA A 1 278 ? 8.742 10.268 -10.031 1.00 94.19 278 ALA A N 1
ATOM 2173 C CA . ALA A 1 278 ? 8.365 11.681 -9.934 1.00 94.19 278 ALA A CA 1
ATOM 2174 C C . ALA A 1 278 ? 9.418 12.555 -9.224 1.00 94.19 278 ALA A C 1
ATOM 2176 O O . ALA A 1 278 ? 9.439 13.770 -9.407 1.00 94.19 278 ALA A O 1
ATOM 2177 N N . ARG A 1 279 ? 10.299 11.947 -8.420 1.00 93.19 279 ARG A N 1
ATOM 2178 C CA . ARG A 1 279 ? 11.402 12.618 -7.711 1.00 93.19 279 ARG A CA 1
ATOM 2179 C C . ARG A 1 279 ? 12.759 12.455 -8.392 1.00 93.19 279 ARG A C 1
ATOM 2181 O O . ARG A 1 279 ? 13.766 12.861 -7.822 1.00 93.19 279 ARG A O 1
ATOM 2188 N N . GLY A 1 280 ? 12.814 11.854 -9.581 1.00 94.31 280 GLY A N 1
ATOM 2189 C CA . GLY A 1 280 ? 14.082 11.610 -10.272 1.00 94.31 280 GLY A CA 1
ATOM 2190 C C . GLY A 1 280 ? 14.978 10.593 -9.553 1.00 94.31 280 GLY A C 1
ATOM 2191 O O . GLY A 1 280 ? 16.203 10.668 -9.662 1.00 94.31 280 GLY A O 1
ATOM 2192 N N . LEU A 1 281 ? 14.382 9.673 -8.786 1.00 95.94 281 LEU A N 1
ATOM 2193 C CA . LEU A 1 281 ? 15.092 8.645 -8.028 1.00 95.94 281 LEU A CA 1
ATOM 2194 C C . LEU A 1 281 ? 15.127 7.341 -8.831 1.00 95.94 281 LEU A C 1
ATOM 2196 O O . LEU A 1 281 ? 14.126 6.633 -8.951 1.00 95.94 281 LEU A O 1
ATOM 2200 N N . GLN A 1 282 ? 16.296 7.040 -9.388 1.00 97.44 282 GLN A N 1
ATOM 2201 C CA . GLN A 1 282 ? 16.533 5.884 -10.248 1.00 97.44 282 GLN A CA 1
ATOM 2202 C C . GLN A 1 282 ? 16.706 4.600 -9.429 1.00 97.44 282 GLN A C 1
ATOM 2204 O O . GLN A 1 282 ? 17.401 4.598 -8.412 1.00 97.44 282 GLN A O 1
ATOM 2209 N N . GLY A 1 283 ? 16.129 3.496 -9.908 1.00 96.56 283 GLY A N 1
ATOM 2210 C CA . GLY A 1 283 ? 16.346 2.149 -9.368 1.00 96.56 283 GLY A CA 1
ATOM 2211 C C . GLY A 1 283 ? 15.124 1.228 -9.406 1.00 96.56 283 GLY A C 1
ATOM 2212 O O . GLY A 1 283 ? 15.250 0.049 -9.091 1.00 96.56 283 GLY A O 1
ATOM 2213 N N . MET A 1 284 ? 13.948 1.748 -9.761 1.00 97.00 284 MET A N 1
ATOM 2214 C CA . MET A 1 284 ? 12.683 0.999 -9.724 1.00 97.00 284 MET A CA 1
ATOM 2215 C C . MET A 1 284 ? 11.833 1.155 -10.987 1.00 97.00 284 MET A C 1
ATOM 2217 O O . MET A 1 284 ? 10.811 0.485 -11.125 1.00 97.00 284 MET A O 1
ATOM 2221 N N . GLU A 1 285 ? 12.231 2.025 -11.914 1.00 97.00 285 GLU A N 1
ATOM 2222 C CA . GLU A 1 285 ? 11.472 2.388 -13.109 1.00 97.00 285 GLU A CA 1
ATOM 2223 C C . GLU A 1 285 ? 11.084 1.170 -13.966 1.00 97.00 285 GLU A C 1
ATOM 2225 O O . GLU A 1 285 ? 9.946 1.086 -14.437 1.00 97.00 285 GLU A O 1
ATOM 2230 N N . CYS A 1 286 ? 11.970 0.173 -14.078 1.00 97.06 286 CYS A N 1
ATOM 2231 C CA . CYS A 1 286 ? 11.723 -1.064 -14.827 1.00 97.06 286 CYS A CA 1
ATOM 2232 C C . CYS A 1 286 ? 10.698 -1.993 -14.153 1.00 97.06 286 CYS A C 1
ATOM 2234 O O . CYS A 1 286 ? 10.154 -2.891 -14.794 1.00 97.06 286 CYS A O 1
ATOM 2236 N N . MET A 1 287 ? 10.417 -1.784 -12.866 1.00 96.75 287 MET A N 1
ATOM 2237 C CA . MET A 1 287 ? 9.448 -2.544 -12.072 1.00 96.75 287 MET A CA 1
ATOM 2238 C C . MET A 1 287 ? 8.066 -1.871 -12.015 1.00 96.75 287 MET A C 1
ATOM 2240 O O . MET A 1 287 ? 7.218 -2.262 -11.207 1.00 96.75 287 MET A O 1
ATOM 2244 N N . SER A 1 288 ? 7.819 -0.879 -12.875 1.00 97.06 288 SER A N 1
ATOM 2245 C CA . SER A 1 288 ? 6.521 -0.216 -13.013 1.00 97.06 288 SER A CA 1
ATOM 2246 C C . SER A 1 288 ? 5.400 -1.201 -13.368 1.00 97.06 288 SER A C 1
ATOM 2248 O O . SER A 1 288 ? 5.583 -2.167 -14.111 1.00 97.06 288 SER A O 1
ATOM 2250 N N . GLY A 1 289 ? 4.213 -0.963 -12.817 1.00 94.00 289 GLY A N 1
ATOM 2251 C CA . GLY A 1 289 ? 2.995 -1.721 -13.085 1.00 94.00 289 GLY A CA 1
ATOM 2252 C C . GLY A 1 289 ? 2.960 -3.131 -12.498 1.00 94.00 289 GLY A C 1
ATOM 2253 O O . GLY A 1 289 ? 2.067 -3.906 -12.857 1.00 94.00 289 GLY A O 1
ATOM 2254 N N . ILE A 1 290 ? 3.910 -3.514 -11.636 1.00 95.38 290 ILE A N 1
ATOM 2255 C CA . ILE A 1 290 ? 3.814 -4.775 -10.887 1.00 95.38 290 ILE A CA 1
ATOM 2256 C C . ILE A 1 290 ? 2.686 -4.645 -9.844 1.00 95.38 290 ILE A C 1
ATOM 2258 O O . ILE A 1 290 ? 2.717 -3.725 -9.023 1.00 95.38 290 ILE A O 1
ATOM 2262 N N . PRO A 1 291 ? 1.678 -5.540 -9.857 1.00 94.50 291 PRO A N 1
ATOM 2263 C CA . PRO A 1 291 ? 0.588 -5.504 -8.892 1.00 94.50 291 PRO A CA 1
ATOM 2264 C C . PRO A 1 291 ? 1.035 -6.019 -7.520 1.00 94.50 291 PRO A C 1
ATOM 2266 O O . PRO A 1 291 ? 1.911 -6.876 -7.409 1.00 94.50 291 PRO A O 1
ATOM 2269 N N . GLY A 1 292 ? 0.348 -5.576 -6.471 1.00 95.94 292 GLY A N 1
ATOM 2270 C CA . GLY A 1 292 ? 0.609 -5.994 -5.096 1.00 95.94 292 GLY A CA 1
ATOM 2271 C C . GLY A 1 292 ? 1.100 -4.843 -4.231 1.00 95.94 292 GLY A C 1
ATOM 2272 O O . GLY A 1 292 ? 0.915 -3.671 -4.565 1.00 95.94 292 GLY A O 1
ATOM 2273 N N . THR A 1 293 ? 1.689 -5.183 -3.091 1.00 98.44 293 THR A N 1
ATOM 2274 C CA . THR A 1 293 ? 2.082 -4.211 -2.069 1.00 98.44 293 THR A CA 1
ATOM 2275 C C . THR A 1 293 ? 3.590 -4.197 -1.858 1.00 98.44 293 THR A C 1
ATOM 2277 O O . THR A 1 293 ? 4.286 -5.157 -2.199 1.00 98.44 293 THR A O 1
ATOM 2280 N N . VAL A 1 294 ? 4.096 -3.117 -1.264 1.00 98.62 294 VAL A N 1
ATOM 2281 C CA . VAL A 1 294 ? 5.503 -2.970 -0.877 1.00 98.62 294 VAL A CA 1
ATOM 2282 C C . VAL A 1 294 ? 5.950 -4.130 0.012 1.00 98.62 294 VAL A C 1
ATOM 2284 O O . VAL A 1 294 ? 7.021 -4.679 -0.220 1.00 98.62 294 VAL A O 1
ATOM 2287 N N . GLY A 1 295 ? 5.113 -4.585 0.947 1.00 98.06 295 GLY A N 1
ATOM 2288 C CA . GLY A 1 295 ? 5.404 -5.725 1.823 1.00 98.06 295 GLY A CA 1
ATOM 2289 C C . GLY A 1 295 ? 5.574 -7.056 1.113 1.00 98.06 295 GLY A C 1
ATOM 2290 O O . GLY A 1 295 ? 6.350 -7.894 1.551 1.00 98.06 295 GLY A O 1
ATOM 2291 N N . ALA A 1 296 ? 4.860 -7.262 0.007 1.00 97.94 296 ALA A N 1
ATOM 2292 C CA . ALA A 1 296 ? 4.978 -8.486 -0.777 1.00 97.94 296 ALA A CA 1
ATOM 2293 C C . ALA A 1 296 ? 6.221 -8.478 -1.684 1.00 97.94 296 ALA A C 1
ATOM 2295 O O . ALA A 1 296 ? 6.674 -9.537 -2.117 1.00 97.94 296 ALA A O 1
ATOM 2296 N N . SER A 1 297 ? 6.778 -7.295 -1.968 1.00 98.31 297 SER A N 1
ATOM 2297 C CA . SER A 1 297 ? 7.891 -7.122 -2.904 1.00 98.31 297 SER A CA 1
ATOM 2298 C C . SER A 1 297 ? 9.154 -7.932 -2.540 1.00 98.31 297 SER A C 1
ATOM 2300 O O . SER A 1 297 ? 9.714 -8.565 -3.444 1.00 98.31 297 SER A O 1
ATOM 2302 N N . PRO A 1 298 ? 9.569 -8.049 -1.257 1.00 98.38 298 PRO A N 1
ATOM 2303 C CA . PRO A 1 298 ? 10.749 -8.822 -0.882 1.00 98.38 298 PRO A CA 1
ATOM 2304 C C . PRO A 1 298 ? 10.462 -10.327 -0.838 1.00 98.38 298 PRO A C 1
ATOM 2306 O O . PRO A 1 298 ? 11.356 -11.121 -1.106 1.00 98.38 298 PRO A O 1
ATOM 2309 N N . ILE A 1 299 ? 9.217 -10.749 -0.576 1.00 98.19 299 ILE A N 1
ATOM 2310 C CA . ILE A 1 299 ? 8.858 -12.169 -0.387 1.00 98.19 299 ILE A CA 1
ATOM 2311 C C . ILE A 1 299 ? 9.335 -13.034 -1.553 1.00 98.19 299 ILE A C 1
ATOM 2313 O O . ILE A 1 299 ? 9.896 -14.107 -1.346 1.00 98.19 299 ILE A O 1
ATOM 2317 N N . GLN A 1 300 ? 9.168 -12.557 -2.782 1.00 95.81 300 GLN A N 1
ATOM 2318 C CA . GLN A 1 300 ? 9.662 -13.253 -3.965 1.00 95.81 300 GLN A CA 1
ATOM 2319 C C . GLN A 1 300 ? 10.734 -12.479 -4.725 1.00 95.81 300 GLN A C 1
ATOM 2321 O O . GLN A 1 300 ? 10.925 -12.780 -5.896 1.00 95.81 300 GLN A O 1
ATOM 2326 N N . ASN A 1 301 ? 11.387 -11.484 -4.114 1.00 98.12 301 ASN A N 1
ATOM 2327 C CA . ASN A 1 301 ? 12.331 -10.605 -4.808 1.00 98.12 301 ASN A CA 1
ATOM 2328 C C . ASN A 1 301 ? 11.777 -10.182 -6.185 1.00 98.12 301 ASN A C 1
ATOM 2330 O O . ASN A 1 301 ? 12.252 -10.634 -7.238 1.00 98.12 301 ASN A O 1
ATOM 2334 N N . ILE A 1 302 ? 10.660 -9.439 -6.175 1.00 97.38 302 ILE A N 1
ATOM 2335 C CA . ILE A 1 302 ? 9.987 -9.070 -7.427 1.00 97.38 302 ILE A CA 1
ATOM 2336 C C . ILE A 1 302 ? 10.978 -8.366 -8.354 1.00 97.38 302 ILE A C 1
ATOM 2338 O O . ILE A 1 302 ? 11.907 -7.689 -7.915 1.00 97.38 302 ILE A O 1
ATOM 2342 N N . GLY A 1 303 ? 10.772 -8.536 -9.652 1.00 94.88 303 GLY A N 1
ATOM 2343 C CA . GLY A 1 303 ? 11.625 -7.900 -10.636 1.00 94.88 303 GLY A CA 1
ATOM 2344 C C . GLY A 1 303 ? 11.042 -7.971 -12.028 1.00 94.88 303 GLY A C 1
ATOM 2345 O O . GLY A 1 303 ? 10.336 -8.924 -12.375 1.00 94.88 303 GLY A O 1
ATOM 2346 N N . ALA A 1 304 ? 11.349 -6.972 -12.836 1.00 91.94 304 ALA A N 1
ATOM 2347 C CA . ALA A 1 304 ? 10.934 -6.886 -14.224 1.00 91.94 304 ALA A CA 1
ATOM 2348 C C . ALA A 1 304 ? 11.975 -6.100 -15.022 1.00 91.94 304 ALA A C 1
ATOM 2350 O O . ALA A 1 304 ? 12.672 -5.245 -14.480 1.00 91.94 304 ALA A O 1
ATOM 2351 N N . PHE A 1 305 ? 12.103 -6.446 -16.305 1.00 91.56 305 PHE A N 1
ATOM 2352 C CA . PHE A 1 305 ? 12.985 -5.768 -17.261 1.00 91.56 305 PHE A CA 1
ATOM 2353 C C . PHE A 1 305 ? 14.422 -5.517 -16.750 1.00 91.56 305 PHE A C 1
ATOM 2355 O O . PHE A 1 305 ? 15.020 -4.479 -17.019 1.00 91.56 305 PHE A O 1
ATOM 2362 N N . GLY A 1 306 ? 14.986 -6.496 -16.032 1.00 89.56 306 GLY A N 1
ATOM 2363 C CA . GLY A 1 306 ? 16.380 -6.482 -15.574 1.00 89.56 306 GLY A CA 1
ATOM 2364 C C . GLY A 1 306 ? 16.634 -5.816 -14.218 1.00 89.56 306 GLY A C 1
ATOM 2365 O O . GLY A 1 306 ? 17.775 -5.818 -13.780 1.00 89.56 306 GLY A O 1
ATOM 2366 N N . GLN A 1 307 ? 15.608 -5.294 -13.541 1.00 94.75 307 GLN A N 1
ATOM 2367 C CA . GLN A 1 307 ? 15.722 -4.792 -12.166 1.00 94.75 307 GLN A CA 1
ATOM 2368 C C . GLN A 1 307 ? 15.001 -5.725 -11.192 1.00 94.75 307 GLN A C 1
ATOM 2370 O O . GLN A 1 307 ? 13.929 -6.250 -11.513 1.00 94.75 307 GLN A O 1
ATOM 2375 N N . GLU A 1 308 ? 15.581 -5.920 -10.010 1.00 97.06 308 GLU A N 1
ATOM 2376 C CA . GLU A 1 308 ? 15.001 -6.681 -8.904 1.00 97.06 308 GLU A CA 1
ATOM 2377 C C . GLU A 1 308 ? 15.020 -5.861 -7.602 1.00 97.06 308 GLU A C 1
ATOM 2379 O O . GLU A 1 308 ? 15.857 -4.983 -7.401 1.00 97.06 308 GLU A O 1
ATOM 2384 N N . VAL A 1 309 ? 14.110 -6.164 -6.672 1.00 98.25 309 VAL A N 1
ATOM 2385 C CA . VAL A 1 309 ? 14.030 -5.475 -5.369 1.00 98.25 309 VAL A CA 1
ATOM 2386 C C . VAL A 1 309 ? 15.337 -5.537 -4.588 1.00 98.25 309 VAL A C 1
ATOM 2388 O O . VAL A 1 309 ? 15.714 -4.549 -3.956 1.00 98.25 309 VAL A O 1
ATOM 2391 N N . LYS A 1 310 ? 16.054 -6.663 -4.652 1.00 98.19 310 LYS A N 1
ATOM 2392 C CA . LYS A 1 310 ? 17.352 -6.820 -3.983 1.00 98.19 310 LYS A CA 1
ATOM 2393 C C . LYS A 1 310 ? 18.380 -5.753 -4.383 1.00 98.19 310 LYS A C 1
ATOM 2395 O O . LYS A 1 310 ? 19.303 -5.514 -3.613 1.00 98.19 310 LYS A O 1
ATOM 2400 N N . ASP A 1 311 ? 18.240 -5.139 -5.560 1.00 97.25 311 ASP A N 1
ATOM 2401 C CA . ASP A 1 311 ? 19.213 -4.179 -6.089 1.00 97.25 311 ASP A CA 1
ATOM 2402 C C . ASP A 1 311 ? 19.089 -2.802 -5.415 1.00 97.25 311 ASP A C 1
ATOM 2404 O O . ASP A 1 311 ? 20.010 -1.990 -5.486 1.00 97.25 311 ASP A O 1
ATOM 2408 N N . VAL A 1 312 ? 17.954 -2.539 -4.755 1.00 98.06 312 VAL A N 1
ATOM 2409 C CA . VAL A 1 312 ? 17.629 -1.247 -4.126 1.00 98.06 312 VAL A CA 1
ATOM 2410 C C . VAL A 1 312 ? 17.225 -1.361 -2.657 1.00 98.06 312 VAL A C 1
ATOM 2412 O O . VAL A 1 312 ? 17.313 -0.378 -1.926 1.00 98.06 312 VAL A O 1
ATOM 2415 N N . LEU A 1 313 ? 16.778 -2.529 -2.191 1.00 98.69 313 LEU A N 1
ATOM 2416 C CA . LEU A 1 313 ? 16.386 -2.741 -0.797 1.00 98.69 313 LEU A CA 1
ATOM 2417 C C . LEU A 1 313 ? 17.606 -2.656 0.127 1.00 98.69 313 LEU A C 1
ATOM 2419 O O . LEU A 1 313 ? 18.612 -3.316 -0.106 1.00 98.69 313 LEU A O 1
ATOM 2423 N N . VAL A 1 314 ? 17.504 -1.893 1.213 1.00 98.56 314 VAL A N 1
ATOM 2424 C CA . VAL A 1 314 ? 18.546 -1.788 2.251 1.00 98.56 314 VAL A CA 1
ATOM 2425 C C . VAL A 1 314 ? 18.185 -2.628 3.466 1.00 98.56 314 VAL A C 1
ATOM 2427 O O . VAL A 1 314 ? 19.000 -3.408 3.962 1.00 98.56 314 VAL A O 1
ATOM 2430 N N . SER A 1 315 ? 16.953 -2.471 3.938 1.00 98.69 315 SER A N 1
ATOM 2431 C CA . SER A 1 315 ? 16.437 -3.166 5.107 1.00 98.69 315 SER A CA 1
ATOM 2432 C C . SER A 1 315 ? 14.918 -3.257 5.058 1.00 98.69 315 SER A C 1
ATOM 2434 O O . SER A 1 315 ? 14.256 -2.561 4.288 1.00 98.69 315 SER A O 1
ATOM 2436 N N . LEU A 1 316 ? 14.362 -4.126 5.891 1.00 98.75 316 LEU A N 1
ATOM 2437 C CA . LEU A 1 316 ? 12.932 -4.193 6.149 1.00 98.75 316 LEU A CA 1
ATOM 2438 C C . LEU A 1 316 ? 12.670 -4.482 7.622 1.00 98.75 316 LEU A C 1
ATOM 2440 O O . LEU A 1 316 ? 13.527 -5.022 8.326 1.00 98.75 316 LEU A O 1
ATOM 2444 N N . ARG A 1 317 ? 11.466 -4.144 8.066 1.00 98.75 317 ARG A N 1
ATOM 2445 C CA . ARG A 1 317 ? 10.952 -4.458 9.396 1.00 98.75 317 ARG A CA 1
ATOM 2446 C C . ARG A 1 317 ? 9.790 -5.428 9.263 1.00 98.75 317 ARG A C 1
ATOM 2448 O O . ARG A 1 317 ? 8.942 -5.261 8.388 1.00 98.75 317 ARG A O 1
ATOM 2455 N N . ALA A 1 318 ? 9.765 -6.454 10.105 1.00 98.75 318 ALA A N 1
ATOM 2456 C CA . ALA A 1 318 ? 8.734 -7.479 10.080 1.00 98.75 318 ALA A CA 1
ATOM 2457 C C . ALA A 1 318 ? 8.290 -7.885 11.485 1.00 98.75 318 ALA A C 1
ATOM 2459 O O . ALA A 1 318 ? 9.096 -7.985 12.405 1.00 98.75 318 ALA A O 1
ATOM 2460 N N . PHE A 1 319 ? 7.006 -8.178 11.622 1.00 98.69 319 PHE A N 1
ATOM 2461 C CA . PHE A 1 319 ? 6.393 -8.764 12.800 1.00 98.69 319 PHE A CA 1
ATOM 2462 C C . PHE A 1 319 ? 6.437 -10.293 12.707 1.00 98.69 319 PHE A C 1
ATOM 2464 O O . PHE A 1 319 ? 5.922 -10.886 11.752 1.00 98.69 319 PHE A O 1
ATOM 2471 N N . LYS A 1 320 ? 7.069 -10.950 13.682 1.00 98.31 320 LYS A N 1
ATOM 2472 C CA . LYS A 1 320 ? 7.163 -12.409 13.756 1.00 98.31 320 LYS A CA 1
ATOM 2473 C C . LYS A 1 320 ? 5.900 -12.966 14.410 1.00 98.31 320 LYS A C 1
ATOM 2475 O O . LYS A 1 320 ? 5.734 -12.888 15.624 1.00 98.31 320 LYS A O 1
ATOM 2480 N N . MET A 1 321 ? 5.041 -13.593 13.608 1.00 96.75 321 MET A N 1
ATOM 2481 C CA . MET A 1 321 ? 3.712 -14.077 14.017 1.00 96.75 321 MET A CA 1
ATOM 2482 C C . MET A 1 321 ? 3.747 -15.089 15.170 1.00 96.75 321 MET A C 1
ATOM 2484 O O . MET A 1 321 ? 2.764 -15.257 15.886 1.00 96.75 321 MET A O 1
ATOM 2488 N N . GLU A 1 322 ? 4.870 -15.785 15.346 1.00 94.50 322 GLU A N 1
ATOM 2489 C CA . GLU A 1 322 ? 5.034 -16.793 16.389 1.00 94.50 322 GLU A CA 1
ATOM 2490 C C . GLU A 1 322 ? 5.302 -16.181 17.771 1.00 94.50 322 GLU A C 1
ATOM 2492 O O . GLU A 1 322 ? 4.646 -16.581 18.737 1.00 94.50 322 GLU A O 1
ATOM 2497 N N . SER A 1 323 ? 6.233 -15.222 17.868 1.00 95.81 323 SER A N 1
ATOM 2498 C CA . SER A 1 323 ? 6.657 -14.616 19.141 1.00 95.81 323 SER A CA 1
ATOM 2499 C C . SER A 1 323 ? 5.962 -13.294 19.458 1.00 95.81 323 SER A C 1
ATOM 2501 O O . SER A 1 323 ? 5.893 -12.923 20.624 1.00 95.81 323 SER A O 1
ATOM 2503 N N . GLY A 1 324 ? 5.413 -12.606 18.455 1.00 95.19 324 GLY A N 1
ATOM 2504 C CA . GLY A 1 324 ? 4.850 -11.266 18.622 1.00 95.19 324 GLY A CA 1
ATOM 2505 C C . GLY A 1 324 ? 5.914 -10.165 18.674 1.00 95.19 324 GLY A C 1
ATOM 2506 O O . GLY A 1 324 ? 5.655 -9.080 19.184 1.00 95.19 324 GLY A O 1
ATOM 2507 N N . GLU A 1 325 ? 7.119 -10.444 18.175 1.00 97.38 325 GLU A N 1
ATOM 2508 C CA . GLU A 1 325 ? 8.246 -9.509 18.185 1.00 97.38 325 GLU A CA 1
ATOM 2509 C C . GLU A 1 325 ? 8.453 -8.863 16.817 1.00 97.38 325 GLU A C 1
ATOM 2511 O O . GLU A 1 325 ? 8.274 -9.494 15.772 1.00 97.38 325 GLU A O 1
ATOM 2516 N N . PHE A 1 326 ? 8.922 -7.617 16.826 1.00 98.19 326 P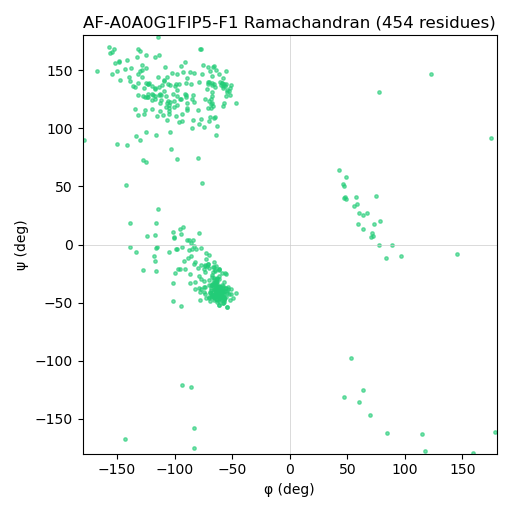HE A N 1
ATOM 2517 C CA . PHE A 1 326 ? 9.380 -6.939 15.621 1.00 98.19 326 PHE A CA 1
ATOM 2518 C C . PHE A 1 326 ? 10.872 -7.171 15.402 1.00 98.19 326 PHE A C 1
ATOM 2520 O O . PHE A 1 326 ? 11.693 -6.925 16.284 1.00 98.19 326 PHE A O 1
ATOM 2527 N N . VAL A 1 327 ? 11.224 -7.597 14.194 1.00 98.50 327 VAL A N 1
ATOM 2528 C CA . VAL A 1 327 ? 12.586 -7.931 13.781 1.00 98.50 327 VAL A CA 1
ATOM 2529 C C . VAL A 1 327 ? 12.946 -7.110 12.549 1.00 98.50 327 VAL A C 1
ATOM 2531 O O . VAL A 1 327 ? 12.127 -6.931 11.646 1.00 98.50 327 VAL A O 1
ATOM 2534 N N . ASN A 1 328 ? 14.180 -6.613 12.505 1.00 98.56 328 ASN A N 1
ATOM 2535 C CA . ASN A 1 328 ? 14.725 -5.945 11.329 1.00 98.56 328 ASN A CA 1
ATOM 2536 C C . ASN A 1 328 ? 15.597 -6.927 10.543 1.00 98.56 328 ASN A C 1
ATOM 2538 O O . ASN A 1 328 ? 16.386 -7.661 11.133 1.00 98.56 328 ASN A O 1
ATOM 2542 N N . PHE A 1 329 ? 15.479 -6.900 9.222 1.00 98.81 329 PHE A N 1
ATOM 2543 C CA . PHE A 1 329 ? 16.311 -7.664 8.299 1.00 98.81 329 PHE A CA 1
ATOM 2544 C C . PHE A 1 329 ? 17.096 -6.686 7.433 1.00 98.81 329 PHE A C 1
ATOM 2546 O O . PHE A 1 329 ? 16.531 -5.729 6.900 1.00 98.81 329 PHE A O 1
ATOM 2553 N N . SER A 1 330 ? 18.392 -6.925 7.267 1.00 98.75 330 SER A N 1
ATOM 2554 C CA . SER A 1 330 ? 19.178 -6.294 6.209 1.00 98.75 330 SER A CA 1
ATOM 2555 C C . SER A 1 330 ? 18.897 -6.958 4.858 1.00 98.75 330 SER A C 1
ATOM 2557 O O . SER A 1 330 ? 18.329 -8.051 4.786 1.00 98.75 330 SER A O 1
ATOM 2559 N N . ASN A 1 331 ? 19.348 -6.332 3.769 1.00 98.62 331 ASN A N 1
ATOM 2560 C CA . ASN A 1 331 ? 19.341 -6.954 2.443 1.00 98.62 331 ASN A CA 1
ATOM 2561 C C . ASN A 1 331 ? 19.989 -8.354 2.453 1.00 98.62 331 ASN A C 1
ATOM 2563 O O . ASN A 1 331 ? 19.432 -9.296 1.893 1.00 98.62 331 ASN A O 1
ATOM 2567 N N . LYS A 1 332 ? 21.118 -8.503 3.160 1.00 98.50 332 LYS A N 1
ATOM 2568 C CA . LYS A 1 332 ? 21.841 -9.775 3.272 1.00 98.50 332 LYS A CA 1
ATOM 2569 C C . LYS A 1 332 ? 21.014 -10.843 3.991 1.00 98.50 332 LYS A C 1
ATOM 2571 O O . LYS A 1 332 ? 20.997 -11.986 3.545 1.00 98.50 332 LYS A O 1
ATOM 2576 N N . ASP A 1 333 ? 20.307 -10.473 5.057 1.00 98.31 333 ASP A N 1
ATOM 2577 C CA . ASP A 1 333 ? 19.479 -11.411 5.832 1.00 98.31 333 ASP A CA 1
ATOM 2578 C C . ASP A 1 333 ? 18.277 -11.927 5.030 1.00 98.31 333 ASP A C 1
ATOM 2580 O O . ASP A 1 333 ? 17.759 -13.008 5.301 1.00 98.31 333 ASP A O 1
ATOM 2584 N N . CYS A 1 334 ? 17.837 -11.170 4.020 1.00 98.44 334 CYS A N 1
ATOM 2585 C CA . CYS A 1 334 ? 16.735 -11.570 3.154 1.00 98.44 334 CYS A CA 1
ATOM 2586 C C . CYS A 1 334 ? 17.106 -12.691 2.168 1.00 98.44 334 CYS A C 1
ATOM 2588 O O . CYS A 1 334 ? 16.197 -13.255 1.558 1.00 98.44 334 CYS A O 1
ATOM 2590 N N . ASP A 1 335 ? 18.398 -13.014 2.007 1.00 97.94 335 ASP A N 1
ATOM 2591 C CA . ASP A 1 335 ? 18.913 -14.137 1.205 1.00 97.94 335 ASP A CA 1
ATOM 2592 C C . ASP A 1 335 ? 18.261 -14.239 -0.190 1.00 97.94 335 ASP A C 1
ATOM 2594 O O . ASP A 1 335 ? 17.665 -15.250 -0.575 1.00 97.94 335 ASP A O 1
ATOM 2598 N N . PHE A 1 336 ? 18.277 -13.124 -0.927 1.00 98.31 336 PHE A N 1
ATOM 2599 C CA . PHE A 1 336 ? 17.579 -13.022 -2.205 1.00 98.31 336 PHE A CA 1
ATOM 2600 C C . PHE A 1 336 ? 18.242 -13.839 -3.313 1.00 98.31 336 PHE A C 1
ATOM 2602 O O . PHE A 1 336 ? 19.447 -13.766 -3.552 1.00 98.31 336 PHE A O 1
ATOM 2609 N N . SER A 1 337 ? 17.409 -14.510 -4.106 1.00 94.94 337 SER A N 1
ATOM 2610 C CA . SER A 1 337 ? 17.794 -15.053 -5.409 1.00 94.94 337 SER A CA 1
ATOM 2611 C C . SER A 1 337 ? 16.636 -14.925 -6.408 1.00 94.94 337 SER A C 1
ATOM 2613 O O . SER A 1 337 ? 15.696 -14.151 -6.196 1.00 94.94 337 SER A O 1
ATOM 2615 N N . TYR A 1 338 ? 16.712 -15.594 -7.562 1.00 93.62 338 TYR A N 1
ATOM 2616 C CA . TYR A 1 338 ? 15.700 -15.436 -8.609 1.00 93.62 338 TYR A CA 1
ATOM 2617 C C . TYR A 1 338 ? 14.334 -15.966 -8.151 1.00 93.62 338 TYR A C 1
ATOM 2619 O O . TYR A 1 338 ? 14.110 -17.173 -8.062 1.00 93.62 338 TYR A O 1
ATOM 2627 N N . ARG A 1 339 ? 13.394 -15.041 -7.918 1.00 94.19 339 ARG A N 1
ATOM 2628 C CA . ARG A 1 339 ? 12.027 -15.326 -7.444 1.00 94.19 339 ARG A CA 1
ATOM 2629 C C . ARG A 1 339 ? 11.953 -16.033 -6.087 1.00 94.19 339 ARG A C 1
ATOM 2631 O O . ARG A 1 339 ? 10.982 -16.756 -5.829 1.00 94.19 339 ARG A O 1
ATOM 2638 N N . GLU A 1 340 ? 12.970 -15.824 -5.257 1.00 95.94 340 GLU A N 1
ATOM 2639 C CA . GLU A 1 340 ? 13.205 -16.506 -3.984 1.00 95.94 340 GLU A CA 1
ATOM 2640 C C . GLU A 1 340 ? 13.793 -15.547 -2.940 1.00 95.94 340 GLU A C 1
ATOM 2642 O O . GLU A 1 340 ? 14.483 -14.581 -3.277 1.00 95.94 340 GLU A O 1
ATOM 2647 N N . SER A 1 341 ? 13.506 -15.829 -1.671 1.00 98.44 341 SER A N 1
ATOM 2648 C CA . SER A 1 341 ? 14.025 -15.107 -0.505 1.00 98.44 341 SER A CA 1
ATOM 2649 C C . SER A 1 341 ? 13.979 -16.000 0.735 1.00 98.44 341 SER A C 1
ATOM 2651 O O . SER A 1 341 ? 13.303 -17.035 0.742 1.00 98.44 341 SER A O 1
ATOM 2653 N N . PHE A 1 342 ? 14.601 -15.548 1.823 1.00 98.56 342 PHE A N 1
ATOM 2654 C CA . PHE A 1 342 ? 14.452 -16.114 3.162 1.00 98.56 342 PHE A CA 1
ATOM 2655 C C . PHE A 1 342 ? 12.983 -16.371 3.539 1.00 98.56 342 PHE A C 1
ATOM 2657 O O . PHE A 1 342 ? 12.673 -17.433 4.075 1.00 98.56 342 PHE A O 1
ATOM 2664 N N . PHE A 1 343 ? 12.071 -15.446 3.218 1.00 98.25 343 PHE A N 1
ATOM 2665 C CA . PHE A 1 343 ? 10.653 -15.507 3.604 1.00 98.25 343 PHE A CA 1
ATOM 2666 C C . PHE A 1 343 ? 9.838 -16.539 2.817 1.00 98.25 343 PHE A C 1
ATOM 2668 O O . PHE A 1 343 ? 8.743 -16.911 3.240 1.00 98.25 343 PHE A O 1
ATOM 2675 N N . LYS A 1 344 ? 10.345 -16.984 1.662 1.00 95.88 344 LYS A N 1
ATOM 2676 C CA . LYS A 1 344 ? 9.673 -17.955 0.789 1.00 95.88 344 LYS A CA 1
ATOM 2677 C C . LYS A 1 344 ? 10.074 -19.399 1.081 1.00 95.88 344 LYS A C 1
ATOM 2679 O O . LYS A 1 344 ? 9.385 -20.320 0.644 1.00 95.88 344 LYS A O 1
ATOM 2684 N N . LYS A 1 345 ? 11.153 -19.600 1.845 1.00 96.50 345 LYS A N 1
ATOM 2685 C CA . LYS A 1 345 ? 11.585 -20.930 2.280 1.00 96.50 345 LYS A CA 1
ATOM 2686 C C . LYS A 1 345 ? 10.486 -21.596 3.122 1.00 96.50 345 LYS A C 1
ATOM 2688 O O . LYS A 1 345 ? 9.873 -20.903 3.942 1.00 96.50 345 LYS A O 1
ATOM 2693 N N . PRO A 1 346 ? 10.226 -22.907 2.958 1.00 96.25 346 PRO A N 1
ATOM 2694 C CA . PRO A 1 346 ? 9.144 -23.604 3.661 1.00 96.25 346 PRO A CA 1
ATOM 2695 C C . PRO A 1 346 ? 9.138 -23.391 5.180 1.00 96.25 346 PRO A C 1
ATOM 2697 O O . PRO A 1 346 ? 8.083 -23.217 5.783 1.00 96.25 346 PRO A O 1
ATOM 2700 N N . GLU A 1 347 ? 10.315 -23.344 5.797 1.00 96.62 347 GLU A N 1
ATOM 2701 C CA . GLU A 1 347 ? 10.504 -23.142 7.230 1.00 96.62 347 GLU A CA 1
ATOM 2702 C C . GLU A 1 347 ? 10.182 -21.720 7.719 1.00 96.62 347 GLU A C 1
ATOM 2704 O O . GLU A 1 347 ? 9.981 -21.535 8.919 1.00 96.62 347 GLU A O 1
ATOM 2709 N N . ASN A 1 348 ? 10.092 -20.731 6.824 1.00 97.81 348 ASN A N 1
ATOM 2710 C CA . ASN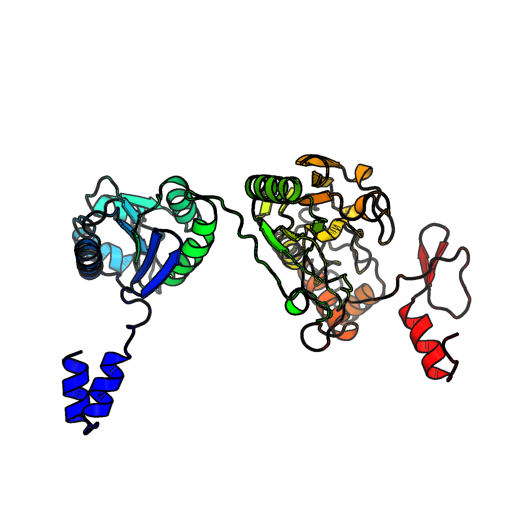 A 1 348 ? 9.839 -19.317 7.138 1.00 97.81 348 ASN A CA 1
ATOM 2711 C C . ASN A 1 348 ? 8.532 -18.779 6.544 1.00 97.81 348 ASN A C 1
ATOM 2713 O O . ASN A 1 348 ? 8.071 -17.702 6.936 1.00 97.81 348 ASN A O 1
ATOM 2717 N N . TRP A 1 349 ? 7.938 -19.518 5.607 1.00 96.38 349 TRP A N 1
ATOM 2718 C CA . TRP A 1 349 ? 6.699 -19.154 4.936 1.00 96.38 349 TRP A CA 1
ATOM 2719 C C . TRP A 1 349 ? 5.607 -18.805 5.954 1.00 96.38 349 TRP A C 1
ATOM 2721 O O . TRP A 1 349 ? 5.347 -19.560 6.889 1.00 96.38 349 TRP A O 1
ATOM 2731 N N . GLN A 1 350 ? 4.971 -17.642 5.770 1.00 97.00 350 GLN A N 1
ATOM 2732 C CA . GLN A 1 350 ? 3.869 -17.141 6.610 1.00 97.00 350 GLN A CA 1
ATOM 2733 C C . GLN A 1 350 ? 4.228 -16.859 8.085 1.00 97.00 350 GLN A C 1
ATOM 2735 O O . GLN A 1 350 ? 3.332 -16.625 8.895 1.00 97.00 350 GLN A O 1
ATOM 2740 N N . LYS A 1 351 ? 5.520 -16.819 8.449 1.00 98.00 351 LYS A N 1
ATOM 2741 C CA . LYS A 1 351 ? 5.965 -16.489 9.819 1.00 98.00 351 LYS A CA 1
ATOM 2742 C C . LYS A 1 351 ? 6.240 -15.005 10.056 1.00 98.00 351 LYS A C 1
ATOM 2744 O O . LYS A 1 351 ? 6.244 -14.575 11.208 1.00 98.00 351 LYS A O 1
ATOM 2749 N N . TYR A 1 352 ? 6.473 -14.236 8.994 1.00 98.62 352 TYR A N 1
ATOM 2750 C CA . TYR A 1 352 ? 6.909 -12.841 9.067 1.00 98.62 352 TYR A CA 1
ATOM 2751 C C . TYR A 1 352 ? 5.975 -11.937 8.264 1.00 98.62 352 TYR A C 1
ATOM 2753 O O . TYR A 1 352 ? 5.899 -12.046 7.040 1.00 98.62 352 TYR A O 1
ATOM 2761 N N . LEU A 1 353 ? 5.281 -11.032 8.949 1.00 98.69 353 LEU A N 1
ATOM 2762 C CA . LEU A 1 353 ? 4.483 -9.976 8.335 1.00 98.69 353 LEU A CA 1
ATOM 2763 C C . LEU A 1 353 ? 5.355 -8.725 8.223 1.00 98.69 353 LEU A C 1
ATOM 2765 O O . LEU A 1 353 ? 5.654 -8.083 9.222 1.00 98.69 353 LEU A O 1
ATOM 2769 N N . ILE A 1 354 ? 5.800 -8.390 7.013 1.00 98.81 354 ILE A N 1
ATOM 2770 C CA . ILE A 1 354 ? 6.613 -7.189 6.764 1.00 98.81 354 ILE A CA 1
ATOM 2771 C C . ILE A 1 354 ? 5.744 -5.947 7.014 1.00 98.81 354 ILE A C 1
ATOM 2773 O O . ILE A 1 354 ? 4.662 -5.863 6.437 1.00 98.81 354 ILE A O 1
ATOM 2777 N N . THR A 1 355 ? 6.191 -4.996 7.843 1.00 98.50 355 THR A N 1
ATOM 2778 C CA . THR A 1 355 ? 5.476 -3.739 8.164 1.00 98.50 355 THR A CA 1
ATOM 2779 C C . THR A 1 355 ? 6.024 -2.541 7.401 1.00 98.50 355 THR A C 1
ATOM 2781 O O . THR A 1 355 ? 5.257 -1.676 6.985 1.00 98.50 355 THR A O 1
ATOM 2784 N N . SER A 1 356 ? 7.327 -2.514 7.119 1.00 98.62 356 SER A N 1
ATOM 2785 C CA . SER A 1 356 ? 7.944 -1.483 6.279 1.00 98.62 356 SER A CA 1
ATOM 2786 C C . SER A 1 356 ? 9.192 -1.987 5.561 1.00 98.62 356 SER A C 1
ATOM 2788 O O . SER A 1 356 ? 9.826 -2.960 5.977 1.00 98.62 356 SER A O 1
ATOM 2790 N N . VAL A 1 357 ? 9.530 -1.332 4.450 1.00 98.88 357 VAL A N 1
ATOM 2791 C CA . VAL A 1 357 ? 10.714 -1.629 3.637 1.00 98.88 357 VAL A CA 1
ATOM 2792 C C . VAL A 1 357 ? 11.426 -0.328 3.284 1.00 98.88 357 VAL A C 1
ATOM 2794 O O . VAL A 1 357 ? 10.785 0.644 2.883 1.00 98.88 357 VAL A O 1
ATOM 2797 N N . SER A 1 358 ? 12.750 -0.331 3.414 1.00 98.81 358 SER A N 1
ATOM 2798 C CA . SER A 1 358 ? 13.625 0.798 3.111 1.00 98.81 358 SER A CA 1
ATOM 2799 C C . SER A 1 358 ? 14.445 0.527 1.855 1.00 98.81 358 SER A C 1
ATOM 2801 O O . SER A 1 358 ? 15.088 -0.518 1.730 1.00 98.81 358 SER A O 1
ATOM 2803 N N . PHE A 1 359 ? 14.474 1.498 0.948 1.00 98.75 359 PHE A N 1
ATOM 2804 C CA . PHE A 1 359 ? 15.126 1.410 -0.352 1.00 98.75 359 PHE A CA 1
ATOM 2805 C C . PHE A 1 359 ? 16.095 2.570 -0.560 1.00 98.75 359 PHE A C 1
ATOM 2807 O O . PHE A 1 359 ? 15.742 3.721 -0.309 1.00 98.75 359 PHE A O 1
ATOM 2814 N N . LYS A 1 360 ? 17.298 2.282 -1.059 1.00 98.38 360 LYS A N 1
ATOM 2815 C CA . LYS A 1 360 ? 18.275 3.286 -1.485 1.00 98.38 360 LYS A CA 1
ATOM 2816 C C . LYS A 1 360 ? 18.225 3.418 -3.000 1.00 98.38 360 LYS A C 1
ATOM 2818 O O . LYS A 1 360 ? 18.501 2.465 -3.722 1.00 98.38 360 LYS A O 1
ATOM 2823 N N . LEU A 1 361 ? 17.882 4.610 -3.464 1.00 97.56 361 LEU A N 1
ATOM 2824 C CA . LEU A 1 361 ? 17.762 4.953 -4.876 1.00 97.56 361 LEU A CA 1
ATOM 2825 C C . LEU A 1 361 ? 18.833 5.960 -5.287 1.00 97.56 361 LEU A C 1
ATOM 2827 O O . LEU A 1 361 ? 19.443 6.616 -4.446 1.00 97.56 361 LEU A O 1
ATOM 2831 N N . ASN A 1 362 ? 19.064 6.099 -6.588 1.00 96.75 362 ASN A N 1
ATOM 2832 C CA . ASN A 1 362 ? 20.100 6.985 -7.109 1.00 96.75 362 ASN A CA 1
ATOM 2833 C C . ASN A 1 362 ? 19.484 8.321 -7.555 1.00 96.75 362 ASN A C 1
ATOM 2835 O O . ASN A 1 362 ? 18.765 8.345 -8.560 1.00 96.75 362 ASN A O 1
ATOM 2839 N N . PRO A 1 363 ? 19.751 9.437 -6.853 1.00 93.25 363 PRO A N 1
ATOM 2840 C CA . PRO A 1 363 ? 19.296 10.748 -7.293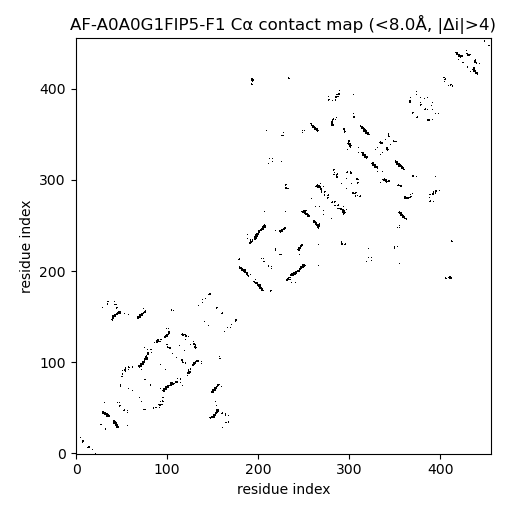 1.00 93.25 363 PRO A CA 1
ATOM 2841 C C . PRO A 1 363 ? 20.030 11.137 -8.577 1.00 93.25 363 PRO A C 1
ATOM 2843 O O . PRO A 1 363 ? 21.232 10.902 -8.704 1.00 93.25 363 PRO A O 1
ATOM 2846 N N . ASN A 1 364 ? 19.310 11.724 -9.536 1.00 83.81 364 ASN A N 1
ATOM 2847 C CA . ASN A 1 364 ? 19.848 12.123 -10.845 1.00 83.81 364 ASN A CA 1
ATOM 2848 C C . ASN A 1 364 ? 20.444 10.960 -11.670 1.00 83.81 364 ASN A C 1
ATOM 2850 O O . ASN A 1 364 ? 21.214 11.185 -12.606 1.00 83.81 364 ASN A O 1
ATOM 2854 N N . GLY A 1 365 ? 20.108 9.710 -11.336 1.00 87.12 365 GLY A N 1
ATOM 2855 C CA . GLY A 1 365 ? 20.537 8.544 -12.102 1.00 87.12 365 GLY A CA 1
ATOM 2856 C C . GLY A 1 365 ? 19.822 8.458 -13.453 1.00 87.12 365 GLY A C 1
ATOM 2857 O O . GLY A 1 365 ? 18.616 8.683 -13.545 1.00 87.12 365 GLY A O 1
ATOM 2858 N N . LYS A 1 366 ? 20.555 8.086 -14.509 1.00 91.62 366 LYS A N 1
ATOM 2859 C CA . LYS A 1 366 ? 19.955 7.712 -15.801 1.00 91.62 366 LYS A CA 1
ATOM 2860 C C . LYS A 1 366 ? 19.348 6.303 -15.720 1.00 91.62 366 LYS A C 1
ATOM 2862 O O . LYS A 1 366 ? 19.924 5.466 -15.017 1.00 91.62 366 LYS A O 1
ATOM 2867 N N . PRO A 1 367 ? 18.245 6.009 -16.437 1.00 91.31 367 PRO A N 1
ATOM 2868 C CA . PRO A 1 367 ? 17.627 4.688 -16.386 1.00 91.31 367 PRO A CA 1
ATOM 2869 C C . PRO A 1 367 ? 18.607 3.566 -16.742 1.00 91.31 367 PRO A C 1
ATOM 2871 O O . PRO A 1 367 ? 19.381 3.680 -17.695 1.00 91.31 367 PRO A O 1
ATOM 2874 N N . LYS A 1 368 ? 18.549 2.457 -15.998 1.00 88.94 368 LYS A N 1
ATOM 2875 C CA . LYS A 1 368 ? 19.365 1.261 -16.261 1.00 88.94 368 LYS A CA 1
ATOM 2876 C C . LYS A 1 368 ? 18.513 0.190 -16.928 1.00 88.94 368 LYS A C 1
ATOM 2878 O O . LYS A 1 368 ? 18.006 -0.715 -16.266 1.00 88.94 368 LYS A O 1
ATOM 2883 N N . VAL A 1 369 ? 18.358 0.314 -18.242 1.00 88.00 369 VAL A N 1
ATOM 2884 C CA . VAL A 1 369 ? 17.610 -0.644 -19.062 1.00 88.00 369 VAL A CA 1
ATOM 2885 C C . VAL A 1 369 ? 18.555 -1.743 -19.544 1.00 88.00 369 VAL A C 1
ATOM 2887 O O . VAL A 1 369 ? 19.486 -1.477 -20.296 1.00 88.00 369 VAL A O 1
ATOM 2890 N N . GLN A 1 370 ? 18.316 -2.980 -19.107 1.00 82.12 370 GLN A N 1
ATOM 2891 C CA . GLN A 1 370 ? 19.152 -4.144 -19.450 1.00 82.12 370 GLN A CA 1
ATOM 2892 C C . GLN A 1 370 ? 18.413 -5.199 -20.283 1.00 82.12 370 GLN A C 1
ATOM 2894 O O . GLN A 1 370 ? 18.983 -6.230 -20.617 1.00 82.12 370 GLN A O 1
ATOM 2899 N N . TYR A 1 371 ? 17.127 -4.984 -20.569 1.00 83.44 371 TYR A N 1
ATOM 2900 C CA . TYR A 1 371 ? 16.274 -5.984 -21.201 1.00 83.44 371 TYR A CA 1
ATOM 2901 C C . TYR A 1 371 ? 15.992 -5.619 -22.657 1.00 83.44 371 TYR A C 1
ATOM 2903 O O . TYR A 1 371 ? 15.413 -4.563 -22.918 1.00 83.44 371 TYR A O 1
ATOM 2911 N N . ASP A 1 372 ? 16.346 -6.506 -23.588 1.00 85.62 372 ASP A N 1
ATOM 2912 C CA . ASP A 1 372 ? 16.336 -6.220 -25.030 1.00 85.62 372 ASP A CA 1
ATOM 2913 C C . ASP A 1 372 ? 14.988 -5.719 -25.542 1.00 85.62 372 ASP A C 1
ATOM 2915 O O . ASP A 1 372 ? 14.941 -4.754 -26.298 1.00 85.62 372 ASP A O 1
ATOM 2919 N N . SER A 1 373 ? 13.870 -6.299 -25.087 1.00 86.25 373 SER A N 1
ATOM 2920 C CA . SER A 1 373 ? 12.553 -5.846 -25.553 1.00 86.25 373 SER A CA 1
ATOM 2921 C C . SER A 1 373 ? 12.245 -4.404 -25.144 1.00 86.25 373 SER A C 1
ATOM 2923 O O . SER A 1 373 ? 11.556 -3.705 -25.871 1.00 86.25 373 SER A O 1
ATOM 2925 N N . LEU A 1 374 ? 12.734 -3.962 -23.981 1.00 91.06 374 LEU A N 1
ATOM 2926 C CA . LEU A 1 374 ? 12.543 -2.589 -23.514 1.00 91.06 374 LEU A CA 1
ATOM 2927 C C . LEU A 1 374 ? 13.509 -1.629 -24.218 1.00 91.06 374 LEU A C 1
ATOM 2929 O O . LEU A 1 374 ? 13.106 -0.532 -24.585 1.00 91.06 374 LEU A O 1
ATOM 2933 N N . LEU A 1 375 ? 14.751 -2.056 -24.471 1.00 90.00 375 LEU A N 1
ATOM 2934 C CA . LEU A 1 375 ? 15.704 -1.287 -25.279 1.00 90.00 375 LEU A CA 1
ATOM 2935 C C . LEU A 1 375 ? 15.196 -1.069 -26.707 1.00 90.00 375 LEU A C 1
ATOM 2937 O O . LEU A 1 375 ? 15.289 0.042 -27.217 1.00 90.00 375 LEU A O 1
ATOM 2941 N N . ASN A 1 376 ? 14.667 -2.115 -27.341 1.00 89.88 376 ASN A N 1
ATOM 2942 C CA . ASN A 1 376 ? 14.158 -2.041 -28.708 1.00 89.88 376 ASN A CA 1
ATOM 2943 C C . ASN A 1 376 ? 12.932 -1.131 -28.792 1.00 89.88 376 ASN A C 1
ATOM 2945 O O . ASN A 1 376 ? 12.927 -0.230 -29.622 1.00 89.88 376 ASN A O 1
ATOM 2949 N N . TYR A 1 377 ? 11.978 -1.276 -27.867 1.00 92.12 377 TYR A N 1
ATOM 2950 C CA . TYR A 1 377 ? 10.805 -0.400 -27.799 1.00 92.12 377 TYR A CA 1
ATOM 2951 C C . TYR A 1 377 ? 11.200 1.080 -27.660 1.00 92.12 377 TYR A C 1
ATOM 2953 O O . TYR A 1 377 ? 10.726 1.937 -28.395 1.00 92.12 377 TYR A O 1
ATOM 2961 N N . LEU A 1 378 ? 12.130 1.397 -26.751 1.00 92.81 378 LEU A N 1
ATOM 2962 C CA . LEU A 1 378 ? 12.594 2.777 -26.560 1.00 92.81 378 LEU A CA 1
ATOM 2963 C C . LEU A 1 378 ? 13.310 3.333 -27.801 1.00 92.81 378 LEU A C 1
ATOM 2965 O O . LEU A 1 378 ? 13.171 4.516 -28.106 1.00 92.81 378 LEU A O 1
ATOM 2969 N N . LYS A 1 379 ? 14.058 2.498 -28.532 1.00 91.44 379 LYS A N 1
ATOM 2970 C CA . LYS A 1 379 ? 14.690 2.896 -29.799 1.00 91.44 379 LYS A CA 1
ATOM 2971 C C . LYS A 1 379 ? 13.660 3.167 -30.894 1.00 91.44 379 LYS A C 1
ATOM 2973 O O . LYS A 1 379 ? 13.797 4.164 -31.593 1.00 91.44 379 LYS A O 1
ATOM 2978 N N . GLU A 1 380 ? 12.649 2.311 -31.030 1.00 92.69 380 GLU A N 1
ATOM 2979 C CA . GLU A 1 380 ? 11.555 2.475 -32.000 1.00 92.69 380 GLU A CA 1
ATOM 2980 C C . GLU A 1 380 ? 10.769 3.774 -31.751 1.00 92.69 380 GLU A C 1
ATOM 2982 O O . GLU A 1 380 ? 10.449 4.497 -32.692 1.00 92.69 380 GLU A O 1
ATOM 2987 N N . GLU A 1 381 ? 10.586 4.146 -30.483 1.00 91.75 381 GLU A N 1
ATOM 2988 C CA . GLU A 1 381 ? 9.975 5.414 -30.060 1.00 91.75 381 GLU A CA 1
ATOM 2989 C C . GLU A 1 381 ? 10.924 6.634 -30.144 1.00 91.75 381 GLU A C 1
ATOM 2991 O O . GLU A 1 381 ? 10.607 7.717 -29.647 1.00 91.75 381 GLU A O 1
ATOM 2996 N N . ASN A 1 382 ? 12.102 6.492 -30.765 1.00 91.06 382 ASN A N 1
ATOM 2997 C CA . ASN A 1 382 ? 13.131 7.535 -30.900 1.00 91.06 382 ASN A CA 1
ATOM 2998 C C . ASN A 1 382 ? 13.597 8.138 -29.553 1.00 91.06 382 ASN A C 1
ATOM 3000 O O . ASN A 1 382 ? 13.953 9.316 -29.461 1.00 91.06 382 ASN A O 1
ATOM 3004 N N . LYS A 1 383 ? 13.621 7.331 -28.483 1.00 88.94 383 LYS A N 1
ATOM 3005 C CA . LYS A 1 383 ? 14.091 7.719 -27.143 1.00 88.94 383 LYS A CA 1
ATOM 3006 C C . LYS A 1 383 ? 15.535 7.258 -26.920 1.00 88.94 383 LYS A C 1
ATOM 3008 O O . LYS A 1 383 ? 15.790 6.334 -26.154 1.00 88.94 383 LYS A O 1
ATOM 3013 N N . GLU A 1 384 ? 16.506 7.921 -27.552 1.00 83.06 384 GLU A N 1
ATOM 3014 C CA . GLU A 1 384 ? 17.937 7.582 -27.385 1.00 83.06 384 GLU A CA 1
ATOM 3015 C C . GLU A 1 384 ? 18.466 7.851 -25.963 1.00 83.06 384 GLU A C 1
ATOM 3017 O O . GLU A 1 384 ? 19.355 7.152 -25.478 1.00 83.06 384 GLU A O 1
ATOM 3022 N N . ASN A 1 385 ? 17.902 8.852 -25.278 1.00 89.25 385 ASN A N 1
ATOM 3023 C CA . ASN A 1 385 ? 18.232 9.222 -23.899 1.00 89.25 385 ASN A CA 1
ATOM 3024 C C . ASN A 1 385 ? 16.950 9.287 -23.050 1.00 89.25 385 ASN A C 1
ATOM 3026 O O . ASN A 1 385 ? 16.484 10.385 -22.735 1.00 89.25 385 ASN A O 1
ATOM 3030 N N . PRO A 1 386 ? 16.342 8.138 -22.710 1.00 94.62 386 PRO A N 1
ATOM 3031 C CA . PRO A 1 386 ? 15.062 8.118 -22.017 1.00 94.62 386 PRO A CA 1
ATOM 3032 C C . PRO A 1 386 ? 15.196 8.660 -20.587 1.00 94.62 386 PRO A C 1
ATOM 3034 O O . PRO A 1 386 ? 16.195 8.429 -19.900 1.00 94.62 386 PRO A O 1
ATOM 3037 N N . SER A 1 387 ? 14.165 9.358 -20.119 1.00 95.69 387 SER A N 1
ATOM 3038 C CA . SER A 1 387 ? 13.964 9.676 -18.705 1.00 95.69 387 SER A CA 1
ATOM 3039 C C . SER A 1 387 ? 13.415 8.464 -17.936 1.00 95.69 387 SER A C 1
ATOM 3041 O O . SER A 1 387 ? 12.971 7.479 -18.526 1.00 95.69 387 SER A O 1
ATOM 3043 N N . LEU A 1 388 ? 13.400 8.529 -16.598 1.00 96.62 388 LEU A N 1
ATOM 3044 C CA . LEU A 1 388 ? 12.748 7.496 -15.774 1.00 96.62 388 LEU A CA 1
ATOM 3045 C C . LEU A 1 388 ? 11.252 7.369 -16.106 1.00 96.62 388 LEU A C 1
ATOM 3047 O O . LEU A 1 388 ? 10.710 6.264 -16.093 1.00 96.62 388 LEU A O 1
ATOM 3051 N N . SER A 1 389 ? 10.604 8.489 -16.440 1.00 96.50 389 SER A N 1
ATOM 3052 C CA . SER A 1 389 ? 9.204 8.527 -16.866 1.00 96.50 389 SER A CA 1
ATOM 3053 C C . SER A 1 389 ? 8.999 7.840 -18.214 1.00 96.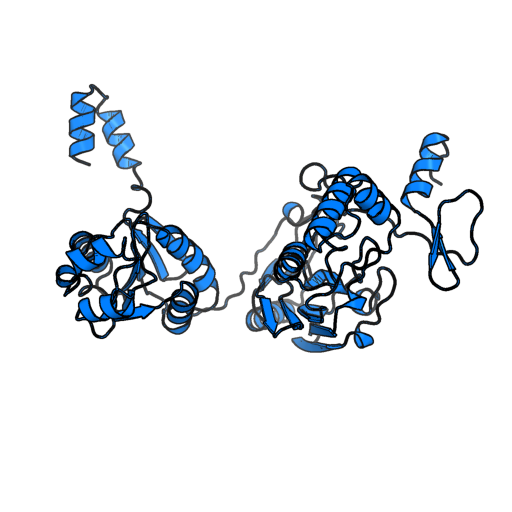50 389 SER A C 1
ATOM 3055 O O . SER A 1 389 ? 8.076 7.039 -18.328 1.00 96.50 389 SER A O 1
ATOM 3057 N N . ASP A 1 390 ? 9.886 8.072 -19.191 1.00 96.19 390 ASP A N 1
ATOM 3058 C CA . ASP A 1 390 ? 9.825 7.389 -20.495 1.00 96.19 390 ASP A CA 1
ATOM 3059 C C . ASP A 1 390 ? 9.959 5.867 -20.324 1.00 96.19 390 ASP A C 1
ATOM 3061 O O . ASP A 1 390 ? 9.221 5.094 -20.933 1.00 96.19 390 ASP A O 1
ATOM 3065 N N . VAL A 1 391 ? 10.867 5.417 -19.449 1.00 97.06 391 VAL A N 1
ATOM 3066 C CA . VAL A 1 391 ? 11.028 3.984 -19.152 1.00 97.06 391 VAL A CA 1
ATOM 3067 C C . VAL A 1 391 ? 9.789 3.409 -18.472 1.00 97.06 391 VAL A C 1
ATOM 3069 O O . VAL A 1 391 ? 9.329 2.334 -18.855 1.00 97.06 391 VAL A O 1
ATOM 3072 N N . ARG A 1 392 ? 9.222 4.113 -17.487 1.00 97.00 392 ARG A N 1
ATOM 3073 C CA . ARG A 1 392 ? 7.978 3.705 -16.820 1.00 97.00 392 ARG A CA 1
ATOM 3074 C C . ARG A 1 392 ? 6.825 3.559 -17.816 1.00 97.00 392 ARG A C 1
ATOM 3076 O O . ARG A 1 392 ? 6.106 2.564 -17.755 1.00 97.00 392 ARG A O 1
ATOM 3083 N N . GLU A 1 393 ? 6.664 4.512 -18.730 1.00 96.00 393 GLU A N 1
ATOM 3084 C CA . GLU A 1 393 ? 5.635 4.469 -19.772 1.00 96.00 393 GLU A CA 1
ATOM 3085 C C . GLU A 1 393 ? 5.836 3.281 -20.720 1.00 96.00 393 GLU A C 1
ATOM 3087 O O . GLU A 1 393 ? 4.920 2.477 -20.897 1.00 96.00 393 GLU A O 1
ATOM 3092 N N . ALA A 1 394 ? 7.052 3.092 -21.238 1.00 96.00 394 ALA A N 1
ATOM 3093 C CA . ALA A 1 394 ? 7.385 1.953 -22.093 1.00 96.00 394 ALA A CA 1
ATOM 3094 C C . ALA A 1 394 ? 7.130 0.602 -21.397 1.00 96.00 394 ALA A C 1
ATOM 3096 O O . ALA A 1 394 ? 6.598 -0.333 -21.997 1.00 96.00 394 ALA A O 1
ATOM 3097 N N . VAL A 1 395 ? 7.445 0.497 -20.102 1.00 95.88 395 VAL A N 1
ATOM 3098 C CA . VAL A 1 395 ? 7.149 -0.697 -19.298 1.00 95.88 395 VAL A CA 1
ATOM 3099 C C . VAL A 1 395 ? 5.646 -0.954 -19.210 1.00 95.88 395 VAL A C 1
ATOM 3101 O O . VAL A 1 395 ? 5.233 -2.108 -19.330 1.00 95.88 395 VAL A O 1
ATOM 3104 N N . PHE A 1 396 ? 4.814 0.073 -19.019 1.00 93.75 396 PHE A N 1
ATOM 3105 C CA . PHE A 1 396 ? 3.362 -0.109 -19.009 1.00 93.75 396 PHE A CA 1
ATOM 3106 C C . PHE A 1 396 ? 2.835 -0.635 -20.342 1.00 93.75 396 PHE A C 1
ATOM 3108 O O . PHE A 1 396 ? 2.049 -1.583 -20.326 1.00 93.75 396 PHE A O 1
ATOM 3115 N N . GLN A 1 397 ? 3.300 -0.080 -21.464 1.00 93.38 397 GLN A N 1
ATOM 3116 C CA . GLN A 1 397 ? 2.881 -0.517 -22.800 1.00 93.38 397 GLN A CA 1
ATOM 3117 C C . GLN A 1 397 ? 3.256 -1.983 -23.043 1.00 93.38 397 GLN A C 1
ATOM 3119 O O . GLN A 1 397 ? 2.387 -2.827 -23.264 1.00 93.38 397 GLN A O 1
ATOM 3124 N N . LEU A 1 398 ? 4.526 -2.336 -22.827 1.00 91.56 398 LEU A N 1
ATOM 3125 C CA . LEU A 1 398 ? 5.009 -3.712 -22.989 1.00 91.56 398 LEU A CA 1
ATOM 3126 C C . LEU A 1 398 ? 4.323 -4.714 -22.050 1.00 91.56 398 LEU A C 1
ATOM 3128 O O . LEU A 1 398 ? 4.219 -5.903 -22.363 1.00 91.56 398 LEU A O 1
ATOM 3132 N N . ARG A 1 399 ? 3.893 -4.275 -20.862 1.00 90.56 399 ARG A N 1
ATOM 3133 C CA . ARG A 1 399 ? 3.117 -5.114 -19.940 1.00 90.56 399 ARG A CA 1
ATOM 3134 C C . ARG A 1 399 ? 1.686 -5.294 -20.426 1.00 90.56 399 ARG A C 1
ATOM 3136 O O . ARG A 1 399 ? 1.195 -6.413 -20.347 1.00 90.56 399 ARG A O 1
ATOM 3143 N N . ALA A 1 400 ? 1.043 -4.241 -20.922 1.00 87.25 400 ALA A N 1
ATOM 3144 C CA . ALA A 1 400 ? -0.323 -4.297 -21.436 1.00 87.25 400 ALA A CA 1
ATOM 3145 C C . ALA A 1 400 ? -0.450 -5.198 -22.676 1.00 87.25 400 ALA A C 1
ATOM 3147 O O . ALA A 1 400 ? -1.467 -5.865 -22.836 1.00 87.25 400 ALA A O 1
ATOM 3148 N N . GLU A 1 401 ? 0.593 -5.275 -23.506 1.00 86.06 401 GLU A N 1
ATOM 3149 C CA . GLU A 1 401 ? 0.654 -6.196 -24.650 1.00 86.06 401 GLU A CA 1
ATOM 3150 C C . GLU A 1 401 ? 0.753 -7.671 -24.235 1.00 86.06 401 GLU A C 1
ATOM 3152 O O . GLU A 1 401 ? 0.229 -8.552 -24.913 1.00 86.06 401 GLU A O 1
ATOM 3157 N N . LYS A 1 402 ? 1.456 -7.955 -23.131 1.00 82.62 402 LYS A N 1
ATOM 3158 C CA . LYS A 1 402 ? 1.810 -9.326 -22.721 1.00 82.62 402 LYS A CA 1
ATOM 3159 C C . LYS A 1 402 ? 0.908 -9.905 -21.640 1.00 82.62 402 LYS A C 1
ATOM 3161 O O . LYS A 1 402 ? 0.875 -11.122 -21.475 1.00 82.62 402 LYS A O 1
ATOM 3166 N N . LEU A 1 403 ? 0.271 -9.057 -20.839 1.00 83.88 403 LEU A N 1
ATOM 3167 C CA . LEU A 1 403 ? -0.447 -9.461 -19.636 1.00 83.88 403 LEU A CA 1
ATOM 3168 C C . LEU A 1 403 ? -1.916 -9.078 -19.741 1.00 83.88 403 LEU A C 1
ATOM 3170 O O . LEU A 1 403 ? -2.267 -7.921 -19.967 1.00 83.88 403 LEU A O 1
ATOM 3174 N N . GLU A 1 404 ? -2.784 -10.049 -19.481 1.00 86.44 404 GLU A N 1
ATOM 3175 C CA . GLU A 1 404 ? -4.209 -9.788 -19.352 1.00 86.44 404 GLU A CA 1
ATOM 3176 C C . GLU A 1 404 ? -4.511 -9.000 -18.077 1.00 86.44 404 GLU A C 1
ATOM 3178 O O . GLU A 1 404 ? -3.970 -9.271 -17.002 1.00 86.44 404 GLU A O 1
ATOM 3183 N N . ASN A 1 405 ? -5.428 -8.039 -18.181 1.00 86.38 405 ASN A N 1
ATOM 3184 C CA . ASN A 1 405 ? -5.855 -7.238 -17.043 1.00 86.38 405 ASN A CA 1
ATOM 3185 C C . ASN A 1 405 ? -6.650 -8.107 -16.039 1.00 86.38 405 ASN A C 1
ATOM 3187 O O . ASN A 1 405 ? -7.755 -8.538 -16.387 1.00 86.38 405 ASN A O 1
ATOM 3191 N N . PRO A 1 406 ? -6.174 -8.289 -14.787 1.00 86.50 406 PRO A N 1
ATOM 3192 C CA . PRO A 1 406 ? -6.843 -9.123 -13.783 1.00 86.50 406 PRO A CA 1
ATOM 3193 C C . PRO A 1 406 ? -8.257 -8.665 -13.402 1.00 86.50 406 PRO A C 1
ATOM 3195 O O . PRO A 1 406 ? -9.058 -9.451 -12.902 1.00 86.50 406 PRO A O 1
ATOM 3198 N N . SER A 1 407 ? -8.581 -7.388 -13.626 1.00 84.94 407 SER A N 1
ATOM 3199 C CA . SER A 1 407 ? -9.927 -6.849 -13.406 1.00 84.94 407 SER A CA 1
ATOM 3200 C C . SER A 1 407 ? -10.921 -7.277 -14.487 1.00 84.94 407 SER A C 1
ATOM 3202 O O . SER A 1 407 ? -12.123 -7.229 -14.244 1.00 84.94 407 SER A O 1
ATOM 3204 N N . LYS A 1 408 ? -10.433 -7.672 -15.673 1.00 87.75 408 LYS A N 1
ATOM 3205 C CA . LYS A 1 408 ? -11.249 -8.230 -16.761 1.00 87.75 408 LYS A CA 1
ATOM 3206 C C . LYS A 1 408 ? -11.258 -9.758 -16.699 1.00 87.75 408 LYS A C 1
ATOM 3208 O O . LYS A 1 408 ? -12.329 -10.349 -16.627 1.00 87.75 408 LYS A O 1
ATOM 3213 N N . ASN A 1 409 ? -10.071 -10.364 -16.654 1.00 89.00 409 ASN A N 1
ATOM 3214 C CA . ASN A 1 409 ? -9.872 -11.810 -16.611 1.00 89.00 409 ASN A CA 1
ATOM 3215 C C . ASN A 1 409 ? -8.979 -12.159 -15.422 1.00 89.00 409 ASN A C 1
ATOM 3217 O O . ASN A 1 409 ? -7.799 -11.808 -15.416 1.00 89.00 409 ASN A O 1
ATOM 3221 N N . GLY A 1 410 ? -9.533 -12.839 -14.418 1.00 92.00 410 GLY A N 1
ATOM 3222 C CA . GLY A 1 410 ? -8.807 -13.164 -13.192 1.00 92.00 410 GLY A CA 1
ATOM 3223 C C . GLY A 1 410 ? -7.530 -13.963 -13.469 1.00 92.00 410 GLY A C 1
ATOM 3224 O O . GLY A 1 410 ? -7.581 -15.042 -14.051 1.00 92.00 410 GLY A O 1
ATOM 3225 N N . ASN A 1 411 ? -6.383 -13.431 -13.047 1.00 92.50 411 ASN A N 1
ATOM 3226 C CA . ASN A 1 411 ? -5.075 -14.073 -13.173 1.00 92.50 411 ASN A CA 1
ATOM 3227 C C . ASN A 1 411 ? -4.115 -13.563 -12.085 1.00 92.50 411 ASN A C 1
ATOM 3229 O O . ASN A 1 411 ? -4.385 -12.540 -11.460 1.00 92.50 411 ASN A O 1
ATOM 3233 N N . ALA A 1 412 ? -2.995 -14.262 -11.882 1.00 92.25 412 ALA A N 1
ATOM 3234 C CA . ALA A 1 412 ? -1.910 -13.870 -10.971 1.00 92.25 412 ALA A CA 1
ATOM 3235 C C . ALA A 1 412 ? -0.600 -13.566 -11.732 1.00 92.25 412 ALA A C 1
ATOM 3237 O O . ALA A 1 412 ? 0.501 -13.796 -11.238 1.00 92.25 412 ALA A O 1
ATOM 3238 N N . GLY A 1 413 ? -0.704 -13.086 -12.977 1.00 89.56 413 GLY A N 1
ATOM 3239 C CA . GLY A 1 413 ? 0.444 -12.908 -13.865 1.00 89.56 413 GLY A CA 1
ATOM 3240 C C . GLY A 1 413 ? 1.044 -14.235 -14.345 1.00 89.56 413 GLY A C 1
ATOM 3241 O O . GLY A 1 413 ? 0.334 -15.212 -14.580 1.00 89.56 413 GLY A O 1
ATOM 3242 N N . SER A 1 414 ? 2.366 -14.264 -14.540 1.00 87.25 414 SER A N 1
ATOM 3243 C CA . SER A 1 414 ? 3.082 -15.471 -14.968 1.00 87.25 414 SER A CA 1
ATOM 3244 C C . SER A 1 414 ? 3.003 -16.574 -13.914 1.00 87.25 414 SER A C 1
ATOM 3246 O O . SER A 1 414 ? 3.659 -16.492 -12.881 1.00 87.25 414 SER A O 1
ATOM 3248 N N . PHE A 1 415 ? 2.256 -17.635 -14.220 1.00 89.19 415 PHE A N 1
ATOM 3249 C CA . PHE A 1 415 ? 2.047 -18.760 -13.304 1.00 89.19 415 PHE A CA 1
ATOM 3250 C C . PHE A 1 415 ? 3.305 -19.621 -13.095 1.00 89.19 415 PHE A C 1
ATOM 3252 O O . PHE A 1 415 ? 3.515 -20.187 -12.025 1.00 89.19 415 PHE A O 1
ATOM 3259 N N . PHE A 1 416 ? 4.165 -19.711 -14.113 1.00 89.25 416 PHE A N 1
ATOM 3260 C CA . PHE A 1 416 ? 5.386 -20.511 -14.075 1.00 89.25 416 PHE A CA 1
ATOM 3261 C C . PHE A 1 416 ? 6.630 -19.628 -14.026 1.00 89.25 416 PHE A C 1
ATOM 3263 O O . PHE A 1 416 ? 6.737 -18.619 -14.730 1.00 89.25 416 PHE A O 1
ATOM 3270 N N . LYS A 1 417 ? 7.613 -20.052 -13.230 1.00 89.31 417 LYS A N 1
ATOM 3271 C CA . LYS A 1 417 ? 8.964 -19.491 -13.288 1.00 89.31 417 LYS A CA 1
ATOM 3272 C C . LYS A 1 417 ? 9.660 -19.937 -14.569 1.00 89.31 417 LYS A C 1
ATOM 3274 O O . LYS A 1 417 ? 9.416 -21.027 -15.078 1.00 89.31 417 LYS A O 1
ATOM 3279 N N . ASN A 1 418 ? 10.595 -19.119 -15.034 1.00 90.62 418 ASN A N 1
ATOM 3280 C CA . ASN A 1 418 ? 11.501 -19.516 -16.102 1.00 90.62 418 ASN A CA 1
ATOM 3281 C C . ASN A 1 418 ? 12.469 -20.606 -15.603 1.00 90.62 418 ASN A C 1
ATOM 3283 O O . ASN A 1 418 ? 13.150 -20.367 -14.598 1.00 90.62 418 ASN A O 1
ATOM 3287 N N . PRO A 1 419 ? 12.555 -21.769 -16.277 1.00 92.50 419 PRO A N 1
ATOM 3288 C CA . PRO A 1 419 ? 13.523 -22.807 -15.941 1.00 92.50 419 PRO A CA 1
ATOM 3289 C C . PRO A 1 419 ? 14.959 -22.309 -16.097 1.00 92.50 419 PRO A C 1
ATOM 3291 O O . PRO A 1 419 ? 15.256 -21.516 -16.993 1.00 92.50 419 PRO A O 1
ATOM 3294 N N . ILE A 1 420 ? 15.855 -22.808 -15.248 1.00 92.81 420 ILE A N 1
ATOM 3295 C CA . ILE A 1 420 ? 17.292 -22.532 -15.317 1.00 92.81 420 ILE A CA 1
ATOM 3296 C C . ILE A 1 420 ? 18.007 -23.838 -15.658 1.00 92.81 420 ILE A C 1
ATOM 3298 O O . ILE A 1 420 ? 17.788 -24.849 -14.995 1.00 92.81 420 ILE A O 1
ATOM 3302 N N . VAL A 1 421 ? 18.862 -23.804 -16.677 1.00 93.56 421 VAL A N 1
ATOM 3303 C CA . VAL A 1 421 ? 19.597 -24.961 -17.205 1.00 93.56 421 VAL A CA 1
ATOM 3304 C C . VAL A 1 421 ? 21.090 -24.658 -17.300 1.00 93.56 421 VAL A C 1
ATOM 3306 O O . VAL A 1 421 ? 21.484 -23.510 -17.489 1.00 93.56 421 VAL A O 1
ATOM 3309 N N . ASP A 1 422 ? 21.937 -25.677 -17.168 1.00 95.19 422 ASP A N 1
ATOM 3310 C CA . ASP A 1 422 ? 23.395 -25.485 -17.125 1.00 95.19 422 ASP A CA 1
ATOM 3311 C C . ASP A 1 422 ? 24.012 -25.135 -18.487 1.00 95.19 422 ASP A C 1
ATOM 3313 O O . ASP A 1 422 ? 25.083 -24.539 -18.545 1.00 95.19 422 ASP A O 1
ATOM 3317 N N . LYS A 1 423 ? 23.352 -25.498 -19.592 1.00 93.44 423 LYS A N 1
ATOM 3318 C CA . LYS A 1 423 ? 23.825 -25.244 -20.959 1.00 93.44 423 LYS A CA 1
ATOM 3319 C C . LYS A 1 423 ? 22.713 -24.642 -21.802 1.00 93.44 423 LYS A C 1
ATOM 3321 O O . LYS A 1 423 ? 21.548 -24.993 -21.622 1.00 93.44 423 LYS A O 1
ATOM 3326 N N . GLU A 1 424 ? 23.088 -23.770 -22.731 1.00 92.31 424 GLU A N 1
ATOM 3327 C CA . GLU A 1 424 ? 22.162 -23.239 -23.725 1.00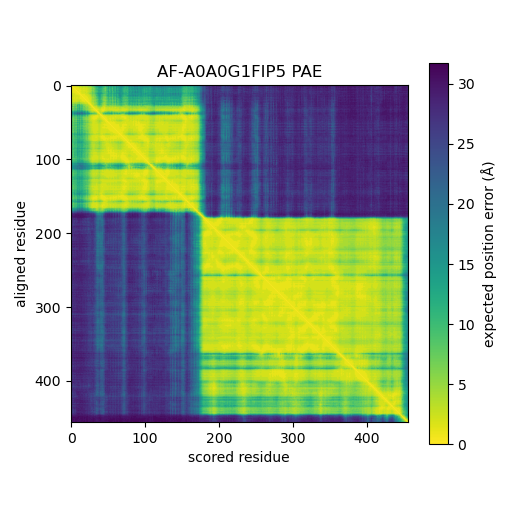 92.31 424 GLU A CA 1
ATOM 3328 C C . GLU A 1 424 ? 21.575 -24.385 -24.555 1.00 92.31 424 GLU A C 1
ATOM 3330 O O . GLU A 1 424 ? 22.291 -25.314 -24.940 1.00 92.31 424 GLU A O 1
ATOM 3335 N N . ILE A 1 425 ? 20.267 -24.333 -24.811 1.00 91.12 425 ILE A N 1
ATOM 3336 C CA . ILE A 1 425 ? 19.566 -25.350 -25.597 1.00 91.12 425 ILE A CA 1
ATOM 3337 C C . ILE A 1 425 ? 19.281 -24.768 -26.987 1.00 91.12 425 ILE A C 1
ATOM 3339 O O . ILE A 1 425 ? 18.457 -23.855 -27.096 1.00 91.12 425 ILE A O 1
ATOM 3343 N N . PRO A 1 426 ? 19.914 -25.286 -28.059 1.00 90.44 426 PRO A N 1
ATOM 3344 C CA . PRO A 1 426 ? 19.725 -24.766 -29.408 1.00 90.44 426 PRO A CA 1
ATOM 3345 C C . PRO A 1 426 ? 18.253 -24.725 -29.825 1.00 90.44 426 PRO A C 1
ATOM 3347 O O . PRO A 1 426 ? 17.508 -25.690 -29.656 1.00 90.44 426 PRO A O 1
ATOM 3350 N N . GLY A 1 427 ? 17.832 -23.595 -30.395 1.00 87.81 427 GLY A N 1
ATOM 3351 C CA . GLY A 1 427 ? 16.466 -23.399 -30.889 1.00 87.81 427 GLY A CA 1
ATOM 3352 C C . GLY A 1 427 ? 15.414 -23.112 -29.811 1.00 87.81 427 GLY A C 1
ATOM 3353 O O . GLY A 1 427 ? 14.254 -22.895 -30.166 1.00 87.81 427 GLY A O 1
ATOM 3354 N N . ILE A 1 428 ? 15.795 -23.071 -28.530 1.00 90.06 428 ILE A N 1
ATOM 3355 C CA . ILE A 1 428 ? 14.945 -22.597 -27.435 1.00 90.06 428 ILE A CA 1
ATOM 3356 C C . ILE A 1 428 ? 15.443 -21.212 -27.021 1.00 90.06 428 ILE A C 1
ATOM 3358 O O . ILE A 1 428 ? 16.592 -21.090 -26.597 1.00 90.06 428 ILE A O 1
ATOM 3362 N N . PRO A 1 429 ? 14.603 -20.164 -27.099 1.00 88.69 429 PRO A N 1
ATOM 3363 C CA . PRO A 1 429 ? 14.962 -18.859 -26.576 1.00 88.69 429 PRO A CA 1
ATOM 3364 C C . PRO A 1 429 ? 15.425 -18.973 -25.120 1.00 88.69 429 PRO A C 1
ATOM 3366 O O . PRO A 1 429 ? 14.768 -19.602 -24.279 1.00 88.69 429 PRO A O 1
ATOM 3369 N N . SER A 1 430 ? 16.551 -18.339 -24.816 1.00 89.50 430 SER A N 1
ATOM 3370 C CA . SER A 1 430 ? 17.113 -18.269 -23.473 1.00 89.50 430 SER A CA 1
ATOM 3371 C C . SER A 1 430 ? 17.942 -16.998 -23.309 1.00 89.50 430 SER A C 1
ATOM 3373 O O . SER A 1 430 ? 18.208 -16.303 -24.287 1.00 89.50 430 SER A O 1
ATOM 3375 N N . TYR A 1 431 ? 18.322 -16.674 -22.076 1.00 86.19 431 TYR A N 1
ATOM 3376 C CA . TYR A 1 431 ? 19.281 -15.607 -21.797 1.00 86.19 431 TYR A CA 1
ATOM 3377 C C . TYR A 1 431 ? 20.280 -16.029 -20.714 1.00 86.19 431 TYR A C 1
ATOM 3379 O O . TYR A 1 431 ? 19.930 -16.849 -19.851 1.00 86.19 431 TYR A O 1
ATOM 3387 N N . PRO A 1 432 ? 21.506 -15.473 -20.727 1.00 87.31 432 PRO A N 1
ATOM 3388 C CA . PRO A 1 432 ? 22.510 -15.760 -19.709 1.00 87.31 432 PRO A CA 1
ATOM 3389 C C . PRO A 1 432 ? 22.013 -15.448 -18.290 1.00 87.31 432 PRO A C 1
ATOM 3391 O O . PRO A 1 432 ? 21.373 -14.425 -18.037 1.00 87.31 432 PRO A O 1
ATOM 3394 N N . PHE A 1 433 ? 22.325 -16.333 -17.345 1.00 85.56 433 PHE A N 1
ATOM 3395 C CA . PHE A 1 433 ? 22.012 -16.195 -15.925 1.00 85.56 433 PHE A CA 1
ATOM 3396 C C . PHE A 1 433 ? 23.179 -16.729 -15.080 1.00 85.56 433 PHE A C 1
ATOM 3398 O O . PHE A 1 433 ? 23.212 -17.895 -14.682 1.00 85.56 433 PHE A O 1
ATOM 3405 N N . GLY A 1 434 ? 24.171 -15.869 -14.830 1.00 87.00 434 GLY A N 1
ATOM 3406 C CA . GLY A 1 434 ? 25.441 -16.287 -14.233 1.00 87.00 434 GLY A CA 1
ATOM 3407 C C . GLY A 1 434 ? 26.182 -17.251 -15.164 1.00 87.00 434 GLY A C 1
ATOM 3408 O O . GLY A 1 434 ? 26.384 -16.939 -16.331 1.00 87.00 434 GLY A O 1
ATOM 3409 N N . SER A 1 435 ? 26.550 -18.430 -14.661 1.00 90.94 435 SER A N 1
ATOM 3410 C CA . SER A 1 435 ? 27.136 -19.521 -15.459 1.00 90.94 435 SER A CA 1
ATOM 3411 C C . SER A 1 435 ? 26.101 -20.430 -16.139 1.00 90.94 435 SER A C 1
ATOM 3413 O O . SER A 1 435 ? 26.476 -21.404 -16.786 1.00 90.94 435 SER A O 1
ATOM 3415 N N . LYS A 1 436 ? 24.806 -20.144 -15.964 1.00 94.31 436 LYS A N 1
ATOM 3416 C CA . LYS A 1 436 ? 23.676 -20.931 -16.472 1.00 94.31 436 LYS A CA 1
ATOM 3417 C C . LYS A 1 436 ? 22.883 -20.137 -17.511 1.00 94.31 436 LYS A C 1
ATOM 3419 O O . LYS A 1 436 ? 23.163 -18.968 -17.768 1.00 94.31 436 LYS A O 1
ATOM 3424 N N . TYR A 1 437 ? 21.846 -20.755 -18.061 1.00 91.06 437 TYR A N 1
ATOM 3425 C CA . TYR A 1 437 ? 20.911 -20.142 -19.001 1.00 91.06 437 TYR A CA 1
ATOM 3426 C C . TYR A 1 437 ? 19.491 -20.221 -18.454 1.00 91.06 437 TYR A C 1
ATOM 3428 O O . TYR A 1 437 ? 19.085 -21.234 -17.884 1.00 91.06 437 TYR A O 1
ATOM 3436 N N . LYS A 1 438 ? 18.718 -19.149 -18.624 1.00 91.62 438 LYS A N 1
ATOM 3437 C CA . LYS A 1 438 ? 17.316 -19.080 -18.206 1.00 91.62 438 LYS A CA 1
ATOM 3438 C C . LYS A 1 438 ? 16.407 -19.122 -19.432 1.00 91.62 438 LYS A C 1
ATOM 3440 O O . LYS A 1 438 ? 16.478 -18.245 -20.289 1.00 91.62 438 LYS A O 1
ATOM 3445 N N . LEU A 1 439 ? 15.568 -20.151 -19.515 1.00 91.44 439 LEU A N 1
ATOM 3446 C CA . LEU A 1 439 ? 14.677 -20.411 -20.651 1.00 91.44 439 LEU A CA 1
ATOM 3447 C C . LEU A 1 439 ? 13.382 -19.599 -20.532 1.00 91.44 439 LEU A C 1
ATOM 3449 O O . LEU A 1 439 ? 12.875 -19.406 -19.428 1.00 91.44 439 LEU A O 1
ATOM 3453 N N . TYR A 1 440 ? 12.790 -19.173 -21.649 1.00 88.31 440 TYR A N 1
ATOM 3454 C CA . TYR A 1 440 ? 11.486 -18.494 -21.619 1.00 88.31 440 TYR A CA 1
ATOM 3455 C C . TYR A 1 440 ? 10.343 -19.508 -21.450 1.00 88.31 440 TYR A C 1
ATOM 3457 O O . TYR A 1 440 ? 9.934 -20.157 -22.413 1.00 88.31 440 TYR A O 1
ATOM 3465 N N . ALA A 1 441 ? 9.772 -19.603 -20.245 1.00 88.44 441 ALA A N 1
ATOM 3466 C CA . ALA A 1 441 ? 8.658 -20.509 -19.944 1.00 88.44 441 ALA A CA 1
ATOM 3467 C C . ALA A 1 441 ? 7.451 -20.290 -20.869 1.00 88.44 441 ALA A C 1
ATOM 3469 O O . ALA A 1 441 ? 6.864 -21.254 -21.348 1.00 88.44 441 ALA A O 1
ATOM 3470 N N . GLY A 1 442 ? 7.118 -19.033 -21.184 1.00 84.31 442 GLY A N 1
ATOM 3471 C CA . GLY A 1 442 ? 6.018 -18.719 -22.103 1.00 84.31 442 GLY A CA 1
ATOM 3472 C C . GLY A 1 442 ? 6.207 -19.333 -23.495 1.00 84.31 442 GLY A C 1
ATOM 3473 O O . GLY A 1 442 ? 5.266 -19.883 -24.056 1.00 84.31 442 GLY A O 1
ATOM 3474 N N . TRP A 1 443 ? 7.439 -19.332 -24.018 1.00 84.88 443 TRP A N 1
ATOM 3475 C CA . TRP A 1 443 ? 7.748 -19.968 -25.302 1.00 84.88 443 TRP A CA 1
ATOM 3476 C C . TRP A 1 443 ? 7.644 -21.496 -25.223 1.00 84.88 443 TRP A C 1
ATOM 3478 O O . TRP A 1 443 ? 7.131 -22.131 -26.144 1.00 84.88 443 TRP A O 1
ATOM 3488 N N . LEU A 1 444 ? 8.093 -22.083 -24.106 1.00 87.19 444 LEU A N 1
ATOM 3489 C CA . LEU A 1 444 ? 7.978 -23.523 -23.852 1.00 87.19 444 LEU A CA 1
ATOM 3490 C C . LEU A 1 444 ? 6.517 -23.986 -23.766 1.00 87.19 444 LEU A C 1
ATOM 3492 O O . LEU A 1 444 ? 6.238 -25.123 -24.122 1.00 87.19 444 LEU A O 1
ATOM 3496 N N . ILE A 1 445 ? 5.600 -23.123 -23.325 1.00 84.69 445 ILE A N 1
ATOM 3497 C CA . ILE A 1 445 ? 4.162 -23.418 -23.223 1.00 84.69 445 ILE A CA 1
ATOM 3498 C C . ILE A 1 445 ? 3.449 -23.233 -24.576 1.00 84.69 445 ILE A C 1
ATOM 3500 O O . ILE A 1 445 ? 2.598 -24.047 -24.928 1.00 84.69 445 ILE A O 1
ATOM 3504 N N . ASP A 1 446 ? 3.818 -22.216 -25.364 1.00 78.50 446 ASP A N 1
ATOM 3505 C CA . ASP A 1 446 ? 3.207 -21.931 -26.679 1.00 78.50 446 ASP A CA 1
ATOM 3506 C C . ASP A 1 446 ? 3.572 -22.988 -27.749 1.00 78.50 446 ASP A C 1
ATOM 3508 O O . ASP A 1 446 ? 2.768 -23.363 -28.605 1.00 78.50 446 ASP A O 1
ATOM 3512 N N . LYS A 1 447 ? 4.795 -23.534 -27.706 1.00 67.19 447 LYS A N 1
ATOM 3513 C CA . LYS A 1 447 ? 5.289 -24.490 -28.718 1.00 67.19 447 LYS A CA 1
ATOM 3514 C C . LYS A 1 447 ? 4.531 -25.832 -28.777 1.00 67.19 447 LYS A C 1
ATOM 3516 O O . LYS A 1 447 ? 4.243 -26.264 -29.896 1.00 67.19 447 LYS A O 1
ATOM 3521 N N . PRO A 1 448 ? 4.199 -26.505 -27.658 1.00 53.94 448 PRO A N 1
ATOM 3522 C CA . PRO A 1 448 ? 3.354 -27.702 -27.659 1.00 53.94 448 PRO A CA 1
ATOM 3523 C C . PRO A 1 448 ? 1.937 -27.436 -28.178 1.00 53.94 448 PRO A C 1
ATOM 3525 O O . PRO A 1 448 ? 1.392 -28.277 -28.894 1.00 53.94 448 PRO A O 1
ATOM 3528 N N . GLN A 1 449 ? 1.368 -26.255 -27.894 1.00 50.78 449 GLN A N 1
ATOM 3529 C CA . GLN A 1 449 ? 0.020 -25.884 -28.346 1.00 50.78 449 GLN A CA 1
ATOM 3530 C C . GLN A 1 449 ? -0.075 -25.772 -29.874 1.00 50.78 449 GLN A C 1
ATOM 3532 O O . GLN A 1 449 ? -1.084 -26.154 -30.457 1.00 50.78 449 GLN A O 1
ATOM 3537 N N . LYS A 1 450 ? 1.006 -25.367 -30.553 1.00 46.06 450 LYS A N 1
ATOM 3538 C CA . LYS A 1 450 ? 1.083 -25.370 -32.028 1.00 46.06 450 LYS A CA 1
ATOM 3539 C C . LYS A 1 450 ? 1.326 -26.755 -32.648 1.00 46.06 450 LYS A C 1
ATOM 3541 O O . LYS A 1 450 ? 1.365 -26.861 -33.871 1.00 46.06 450 LYS A O 1
ATOM 3546 N N . ARG A 1 451 ? 1.514 -27.815 -31.847 1.00 43.62 451 ARG A N 1
ATOM 3547 C CA . ARG A 1 451 ? 1.822 -29.177 -32.327 1.00 43.62 451 ARG A CA 1
ATOM 3548 C C . ARG A 1 451 ? 0.865 -30.283 -31.853 1.00 43.62 451 ARG A C 1
ATOM 3550 O O . ARG A 1 451 ? 1.155 -31.436 -32.146 1.00 43.62 451 ARG A O 1
ATOM 3557 N N . ASN A 1 452 ? -0.259 -29.990 -31.185 1.00 42.25 452 ASN A N 1
ATOM 3558 C CA . ASN A 1 452 ? -1.153 -31.031 -30.630 1.00 42.25 452 ASN A CA 1
ATOM 3559 C C . ASN A 1 452 ? -0.386 -32.094 -29.810 1.00 42.25 452 ASN A C 1
ATOM 3561 O O . ASN A 1 452 ? -0.669 -33.287 -29.896 1.00 42.25 452 ASN A O 1
ATOM 3565 N N . ILE A 1 453 ? 0.621 -31.683 -29.035 1.00 39.09 453 ILE A N 1
ATOM 3566 C CA . ILE A 1 453 ? 1.331 -32.611 -28.148 1.00 39.09 453 ILE A CA 1
ATOM 3567 C C . ILE A 1 453 ? 0.575 -32.606 -26.812 1.00 39.09 453 ILE A C 1
ATOM 3569 O O . ILE A 1 453 ? 0.488 -31.538 -26.201 1.00 39.09 453 ILE A O 1
ATOM 3573 N N . PRO A 1 454 ? -0.004 -33.737 -26.359 1.00 34.59 454 PRO A N 1
ATOM 3574 C CA . PRO A 1 454 ? -0.722 -33.790 -25.092 1.00 34.59 454 PRO A CA 1
ATOM 3575 C C . PRO A 1 454 ? 0.206 -33.396 -23.942 1.00 34.59 454 PRO A C 1
ATOM 3577 O O . PRO A 1 454 ? 1.363 -33.815 -23.911 1.00 34.59 454 PRO A O 1
ATOM 3580 N N . HIS A 1 455 ? -0.309 -32.611 -22.996 1.00 39.97 455 HIS A N 1
ATOM 3581 C CA . HIS A 1 455 ? 0.362 -32.358 -21.726 1.00 39.97 455 HIS A CA 1
ATOM 3582 C C . HIS A 1 455 ? 0.474 -33.691 -20.964 1.00 39.97 455 HIS A C 1
ATOM 3584 O O . HIS A 1 455 ? -0.529 -34.170 -20.437 1.00 39.97 455 HIS A O 1
ATOM 3590 N N . GLN A 1 456 ? 1.658 -34.312 -20.978 1.00 31.31 456 GLN A N 1
ATOM 3591 C CA . GLN A 1 456 ? 2.023 -35.406 -20.072 1.00 31.31 456 GLN A CA 1
ATOM 3592 C C . GLN A 1 456 ? 2.689 -34.855 -18.819 1.00 31.31 456 GLN A C 1
ATOM 3594 O O . GLN A 1 456 ? 3.503 -33.911 -18.960 1.00 31.31 456 GLN A O 1
#

Nearest PDB structures (foldseek):
  5jzx-assembly1_C  TM=8.976E-01  e=1.827E-26  Mycobacterium tuberculosis H37Rv
  5jzx-assembly1_A  TM=9.181E-01  e=1.259E-25  Mycobacterium tuberculosis H37Rv
  5jzx-assembly2_D  TM=8.818E-01  e=1.120E-25  Mycobacterium tuberculosis H37Rv
  5jzx-assembly3_F  TM=8.839E-01  e=1.468E-24  Mycobacterium tuberculosis H37Rv
  5jzx-assembly3_E  TM=8.992E-01  e=1.278E-23  Mycobacterium tuberculosis H37Rv

pLDDT: mean 90.38, std 11.43, range [31.31, 98.88]